Protein AF-A0A956MYF2-F1 (afdb_monomer_lite)

pLDDT: mean 94.02, std 5.5, range [46.91, 98.56]

Foldseek 3Di:
DPPPDDDDLFFDQQDQVQLEPADDDADDCPDPVLVVRVLVVVQCLQFWDWTARWHDDDPAFDPVTPFATATDGNLRSCQQHQFWFFDDPDPVDGTDIDRDGDDRVLLSVVLLVCVLLQWFFFPQDQAETAAVLLVLVVQCPDVPRPRDSDDDPVRVVLCVVCVVVQHHPVGGHDYDHSSVVNSHHDNDDRHGTDRSGAHFAALAADDPPPCVLSSVLSVCLSCQQQQSRNGSVSSVPQQAGFEEEFEEQDLVQSVVSVVSNVVRLVVQQCDARWDQDPVRDTDGHPSHFDWWFDPGAPRPVTFIFRWDWDDDDPDTDIGGNRHTYHYHHCNVPLLGCQVAAGQEYEYEALQQAQCNLSNLQNVQVNQDDPNGGRHYYYYHHYNPDVVRNVNSVCCLVVVVVSRHDDDDDD

Structure (mmCIF, N/CA/C/O backbone):
data_AF-A0A956MYF2-F1
#
_entry.id   AF-A0A956MYF2-F1
#
loop_
_atom_site.group_PDB
_atom_site.id
_atom_site.type_symbol
_atom_site.label_atom_id
_atom_site.label_alt_id
_atom_site.label_comp_id
_atom_site.label_asym_id
_atom_site.label_entity_id
_atom_site.label_seq_id
_atom_site.pdbx_PDB_ins_code
_atom_site.Cartn_x
_atom_site.Cartn_y
_atom_site.Cartn_z
_atom_site.occupancy
_atom_site.B_iso_or_equiv
_atom_site.auth_seq_id
_atom_site.auth_comp_id
_atom_site.auth_asym_id
_atom_site.auth_atom_id
_atom_site.pdbx_PDB_model_num
ATOM 1 N N . HIS A 1 1 ? -20.914 -32.041 18.259 1.00 46.91 1 HIS A N 1
ATOM 2 C CA . HIS A 1 1 ? -20.651 -31.421 16.949 1.00 46.91 1 HIS A CA 1
ATOM 3 C C . HIS A 1 1 ? -20.543 -29.927 17.177 1.00 46.91 1 HIS A C 1
ATOM 5 O O . HIS A 1 1 ? -21.545 -29.334 17.545 1.00 46.91 1 HIS A O 1
ATOM 11 N N . ASN A 1 2 ? -19.344 -29.346 17.074 1.00 52.84 2 ASN A N 1
ATOM 12 C CA . ASN A 1 2 ? -19.220 -27.889 17.087 1.00 52.84 2 ASN A CA 1
ATOM 13 C C . ASN A 1 2 ? -19.839 -27.374 15.789 1.00 52.84 2 ASN A C 1
ATOM 15 O O . ASN A 1 2 ? -19.472 -27.832 14.707 1.00 52.84 2 ASN A O 1
ATOM 19 N N . GLU A 1 3 ? -20.830 -26.505 15.921 1.00 63.91 3 GLU A N 1
ATOM 20 C CA . GLU A 1 3 ? -21.509 -25.864 14.803 1.00 63.91 3 GLU A CA 1
ATOM 21 C C . GLU A 1 3 ? -20.475 -25.010 14.055 1.00 63.91 3 GLU A C 1
ATOM 23 O O . GLU A 1 3 ? -19.936 -24.049 14.603 1.00 63.91 3 GLU A O 1
ATOM 28 N N . ILE A 1 4 ? -20.116 -25.408 12.831 1.00 73.88 4 ILE A N 1
ATOM 29 C CA . ILE A 1 4 ? -19.206 -24.621 11.995 1.00 73.88 4 ILE A CA 1
ATOM 30 C C . ILE A 1 4 ? -19.998 -23.406 11.516 1.00 73.88 4 ILE A C 1
ATOM 32 O O . ILE A 1 4 ? -20.845 -23.517 10.630 1.00 73.88 4 ILE A O 1
ATOM 36 N N . LYS A 1 5 ? -19.739 -22.246 12.120 1.00 77.38 5 LYS A N 1
ATOM 37 C CA . LYS A 1 5 ? -20.335 -20.982 11.697 1.00 77.38 5 LYS A CA 1
ATOM 38 C C . LYS A 1 5 ? -19.584 -20.474 10.469 1.00 77.38 5 LYS A C 1
ATOM 40 O O . LYS A 1 5 ? -18.388 -20.215 10.534 1.00 77.38 5 LYS A O 1
ATOM 45 N N . LEU A 1 6 ? -20.283 -20.337 9.344 1.00 76.62 6 LEU A N 1
ATOM 46 C CA . LEU A 1 6 ? -19.743 -19.636 8.180 1.00 76.62 6 LEU A CA 1
ATOM 47 C C . LEU A 1 6 ? -19.698 -18.137 8.484 1.00 76.62 6 LEU A C 1
ATOM 49 O O . LEU A 1 6 ? -20.687 -17.565 8.946 1.00 76.62 6 LEU A O 1
ATOM 53 N N . ILE A 1 7 ? -18.554 -17.508 8.224 1.00 77.81 7 ILE A N 1
ATOM 54 C CA . ILE A 1 7 ? -18.323 -16.094 8.521 1.00 77.81 7 ILE A CA 1
ATOM 55 C C . ILE A 1 7 ? -18.075 -15.351 7.222 1.00 77.81 7 ILE A C 1
ATOM 57 O O . ILE A 1 7 ? -17.257 -15.760 6.399 1.00 77.81 7 ILE A O 1
ATOM 61 N N . ASN A 1 8 ? -18.784 -14.236 7.052 1.00 81.44 8 ASN A N 1
ATOM 62 C CA . ASN A 1 8 ? -18.562 -13.351 5.925 1.00 81.44 8 ASN A CA 1
ATOM 63 C C . ASN A 1 8 ? -17.384 -12.404 6.209 1.00 81.44 8 ASN A C 1
ATOM 65 O O . ASN A 1 8 ? -17.532 -11.410 6.928 1.00 81.44 8 ASN A O 1
ATOM 69 N N . LEU A 1 9 ? -16.219 -12.733 5.650 1.00 83.06 9 LEU A N 1
ATOM 70 C CA . LEU A 1 9 ? -14.992 -11.947 5.801 1.00 83.06 9 LEU A CA 1
ATOM 71 C C . LEU A 1 9 ? -15.027 -10.675 4.948 1.00 83.06 9 LEU A C 1
ATOM 73 O O . LEU A 1 9 ? -14.833 -9.568 5.452 1.00 83.06 9 LEU A O 1
ATOM 77 N N . ALA A 1 10 ? -15.305 -10.839 3.657 1.00 86.12 10 ALA A N 1
ATOM 78 C CA . ALA A 1 10 ? -15.239 -9.778 2.666 1.00 86.12 10 ALA A CA 1
ATOM 79 C C . ALA A 1 10 ? -16.600 -9.090 2.474 1.00 86.12 10 ALA A C 1
ATOM 81 O O . ALA A 1 10 ? -17.653 -9.684 2.712 1.00 86.12 10 ALA A O 1
ATOM 82 N N . PRO A 1 11 ? -16.625 -7.821 2.046 1.00 88.75 11 PRO A N 1
ATOM 83 C CA . PRO A 1 11 ? -17.884 -7.194 1.683 1.00 88.75 11 PRO A CA 1
ATOM 84 C C . PRO A 1 11 ? -18.472 -7.830 0.417 1.00 88.75 11 PRO A C 1
ATOM 86 O O . PRO A 1 11 ? -17.748 -8.282 -0.471 1.00 88.75 11 PRO A O 1
ATOM 89 N N . TRP A 1 12 ? -19.800 -7.802 0.308 1.00 90.25 12 TRP A N 1
ATOM 90 C CA . TRP A 1 12 ? -20.478 -8.165 -0.932 1.00 90.25 12 TRP A CA 1
ATOM 91 C C . TRP A 1 12 ? -20.241 -7.094 -2.003 1.00 90.25 12 TRP A C 1
ATOM 93 O O . TRP A 1 12 ? -20.402 -5.904 -1.726 1.00 90.25 12 TRP A O 1
ATOM 103 N N . ILE A 1 13 ? -19.875 -7.524 -3.211 1.00 94.38 13 ILE A N 1
ATOM 104 C CA . ILE A 1 13 ? -19.670 -6.651 -4.373 1.00 94.38 13 ILE A CA 1
ATOM 105 C C . ILE A 1 13 ? -20.916 -6.752 -5.254 1.00 94.38 13 ILE A C 1
ATOM 107 O O . ILE A 1 13 ? -21.174 -7.799 -5.849 1.00 94.38 13 ILE A O 1
ATOM 111 N N . TYR A 1 14 ? -21.675 -5.666 -5.350 1.00 94.94 14 TYR A N 1
ATOM 112 C CA . TYR A 1 14 ? -22.912 -5.594 -6.127 1.00 94.94 14 TYR A CA 1
ATOM 113 C C . TYR A 1 14 ? -22.649 -5.338 -7.612 1.00 94.94 14 TYR A C 1
ATOM 115 O O . TYR A 1 14 ? -23.352 -5.879 -8.465 1.00 94.94 14 TYR A O 1
ATOM 123 N N . ASN A 1 15 ? -21.626 -4.543 -7.945 1.00 94.62 15 ASN A N 1
ATOM 124 C CA . ASN A 1 15 ? -21.303 -4.216 -9.331 1.00 94.62 15 ASN A CA 1
ATOM 125 C C . ASN A 1 15 ? -19.793 -4.159 -9.589 1.00 94.62 15 ASN A C 1
ATOM 127 O O . ASN A 1 15 ? -19.173 -3.098 -9.647 1.00 94.62 15 ASN A O 1
ATOM 131 N N . ARG A 1 16 ? -19.203 -5.333 -9.838 1.00 94.75 16 ARG A N 1
ATOM 132 C CA . ARG A 1 16 ? -17.764 -5.489 -10.108 1.00 94.75 16 ARG A CA 1
ATOM 133 C C . ARG A 1 16 ? -17.263 -4.635 -11.278 1.00 94.75 16 ARG A C 1
ATOM 135 O O . ARG A 1 16 ? -16.150 -4.127 -11.218 1.00 94.75 16 ARG A O 1
ATO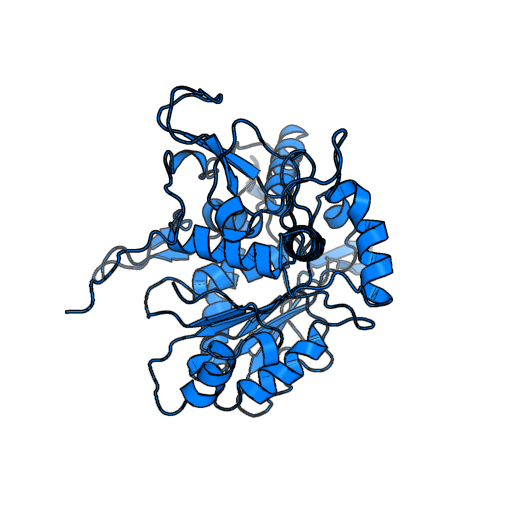M 142 N N . LYS A 1 17 ? -18.067 -4.445 -12.331 1.00 94.69 17 LYS A N 1
ATOM 143 C CA . LYS A 1 17 ? -17.641 -3.709 -13.536 1.00 94.69 17 LYS A CA 1
ATOM 144 C C . LYS A 1 17 ? -17.283 -2.252 -13.240 1.00 94.69 17 LYS A C 1
ATOM 146 O O . LYS A 1 17 ? -16.401 -1.712 -13.892 1.00 94.69 17 LYS A O 1
ATOM 151 N N . ARG A 1 18 ? -17.924 -1.634 -12.241 1.00 94.81 18 ARG A N 1
ATOM 152 C CA . ARG A 1 18 ? -17.689 -0.234 -11.846 1.00 94.81 18 ARG A CA 1
ATOM 153 C C . ARG A 1 18 ? -16.297 0.019 -11.263 1.00 94.81 18 ARG A C 1
ATOM 155 O O . ARG A 1 18 ? -15.864 1.164 -11.232 1.00 94.81 18 ARG A O 1
ATOM 162 N N . TYR A 1 19 ? -15.608 -1.025 -10.811 1.00 96.75 19 TYR A N 1
ATOM 163 C CA . TYR A 1 19 ? -14.258 -0.924 -10.255 1.00 96.75 19 TYR A CA 1
ATOM 164 C C . TYR A 1 19 ? -13.172 -0.877 -11.327 1.00 96.75 19 TYR A C 1
ATOM 166 O O . TYR A 1 19 ? -12.042 -0.478 -11.039 1.00 96.75 19 TYR A O 1
ATOM 174 N N . TYR A 1 20 ? -13.507 -1.305 -12.545 1.00 97.38 20 TYR A N 1
ATOM 175 C CA . TYR A 1 20 ? -12.563 -1.388 -13.640 1.00 97.38 20 TYR A CA 1
ATOM 176 C C . TYR A 1 20 ? -12.536 -0.080 -14.421 1.00 97.38 20 TYR A C 1
ATOM 178 O O . TYR A 1 20 ? -13.510 0.289 -15.072 1.00 97.38 20 TYR A O 1
ATOM 186 N N . ASN A 1 21 ? -11.388 0.586 -14.378 1.00 95.12 21 ASN A N 1
ATOM 187 C CA . ASN A 1 21 ? -11.052 1.711 -15.235 1.00 95.12 21 ASN A CA 1
ATOM 188 C C . ASN A 1 21 ? -9.856 1.317 -16.102 1.00 95.12 21 ASN A C 1
ATOM 190 O O . ASN A 1 21 ? -8.715 1.606 -15.760 1.00 95.12 21 ASN A O 1
ATOM 194 N N . ARG A 1 22 ? -10.140 0.549 -17.155 1.00 94.31 22 ARG A N 1
ATOM 195 C CA . ARG A 1 22 ? -9.136 -0.129 -17.994 1.00 94.31 22 ARG A CA 1
ATOM 196 C C . ARG A 1 22 ? -9.135 0.353 -19.446 1.00 94.31 22 ARG A C 1
ATOM 198 O O . ARG A 1 22 ? -8.255 -0.015 -20.216 1.00 94.31 22 ARG A O 1
ATOM 205 N N . GLU A 1 23 ? -10.140 1.138 -19.819 1.00 93.81 23 GLU A N 1
ATOM 206 C CA . GLU A 1 23 ? -10.279 1.738 -21.142 1.00 93.81 23 GLU A CA 1
ATOM 207 C C . GLU A 1 23 ? -10.030 3.237 -21.008 1.00 93.81 23 GLU A C 1
ATOM 209 O O . GLU A 1 23 ? -10.753 3.939 -20.300 1.00 93.81 23 GLU A O 1
ATOM 214 N N . HIS A 1 24 ? -8.987 3.718 -21.677 1.00 95.38 24 HIS A N 1
ATOM 215 C CA . HIS A 1 24 ? -8.534 5.099 -21.572 1.00 95.38 24 HIS A CA 1
ATOM 216 C C . HIS A 1 24 ? -8.598 5.777 -22.947 1.00 95.38 24 HIS A C 1
ATOM 218 O O . HIS A 1 24 ? -8.332 5.126 -23.961 1.00 95.38 24 HIS A O 1
ATOM 224 N N . PRO A 1 25 ? -8.943 7.074 -23.012 1.00 94.50 25 PRO A N 1
ATOM 225 C CA . PRO A 1 25 ? -8.931 7.819 -24.258 1.00 94.50 25 PRO A CA 1
ATOM 226 C C . PRO A 1 25 ? -7.504 7.949 -24.800 1.00 94.50 25 PRO A C 1
ATOM 228 O O . PRO A 1 25 ? -6.538 8.066 -24.045 1.00 94.50 25 PRO A O 1
ATOM 231 N N . SER A 1 26 ? -7.389 7.985 -26.127 1.00 92.81 26 SER A N 1
ATOM 232 C CA . SER A 1 26 ? -6.143 8.333 -26.804 1.00 92.81 26 SER A CA 1
ATOM 233 C C . SER A 1 26 ? -6.136 9.834 -27.089 1.00 92.81 26 SER A C 1
ATOM 235 O O . SER A 1 26 ? -6.949 10.333 -27.868 1.00 92.81 26 SER A O 1
ATOM 237 N N . TYR A 1 27 ? -5.235 10.555 -26.426 1.00 94.38 27 TYR A N 1
ATOM 238 C CA . TYR A 1 27 ? -4.980 11.974 -26.657 1.00 94.38 27 TYR A CA 1
ATOM 239 C C . TYR A 1 27 ? -3.512 12.164 -27.032 1.00 94.38 27 TYR A C 1
ATOM 241 O O . TYR A 1 27 ? -2.651 11.446 -26.529 1.00 94.38 27 TYR A O 1
ATOM 249 N N . HIS A 1 28 ? -3.223 13.155 -27.876 1.00 94.62 28 HIS A N 1
ATOM 250 C CA . HIS A 1 28 ? -1.842 13.513 -28.191 1.00 94.62 28 HIS A CA 1
ATOM 251 C C . HIS A 1 28 ? -1.145 14.070 -26.926 1.00 94.62 28 HIS A C 1
ATOM 253 O O . HIS A 1 28 ? -1.735 14.944 -26.277 1.00 94.62 28 HIS A O 1
ATOM 259 N N . PRO A 1 29 ? 0.084 13.632 -26.578 1.00 94.62 29 PRO A N 1
ATOM 260 C CA . PRO A 1 29 ? 0.774 14.011 -25.337 1.00 94.62 29 PRO A CA 1
ATOM 261 C C . PRO A 1 29 ? 0.929 15.520 -25.107 1.00 94.62 29 PRO A C 1
ATOM 263 O O . PRO A 1 29 ? 0.830 15.988 -23.976 1.00 94.62 29 PRO A O 1
ATOM 266 N N . ASP A 1 30 ? 1.094 16.293 -26.183 1.00 93.00 30 ASP A N 1
ATOM 267 C CA . ASP A 1 30 ? 1.212 17.761 -26.123 1.00 93.00 30 ASP A CA 1
ATOM 268 C C . ASP A 1 30 ? -0.116 18.507 -25.871 1.00 93.00 30 ASP A C 1
ATOM 270 O O . ASP A 1 30 ? -0.145 19.738 -25.823 1.00 93.00 30 ASP A O 1
ATOM 274 N N . THR A 1 31 ? -1.242 17.800 -25.727 1.00 96.00 31 THR A N 1
ATOM 275 C CA . THR A 1 31 ? -2.547 18.430 -25.471 1.00 96.00 31 THR A CA 1
ATOM 276 C C . THR A 1 31 ? -2.822 18.614 -23.980 1.00 96.00 31 THR A C 1
ATOM 278 O O . THR A 1 31 ? -2.463 17.791 -23.138 1.00 96.00 31 THR A O 1
ATOM 281 N N . SER A 1 32 ? -3.582 19.657 -23.639 1.00 96.50 32 SER A N 1
ATOM 282 C CA . SER A 1 32 ? -4.110 19.821 -22.278 1.00 96.50 32 SER A CA 1
ATOM 283 C C . SER A 1 32 ? -5.078 18.702 -21.885 1.00 96.50 32 SER A C 1
ATOM 285 O O . SER A 1 32 ? -5.187 18.380 -20.708 1.00 96.50 32 SER A O 1
ATOM 287 N N . GLN A 1 33 ? -5.766 18.082 -22.849 1.00 96.69 33 GLN A N 1
ATOM 288 C CA . GLN A 1 33 ? -6.668 16.951 -22.610 1.00 96.69 33 GLN A CA 1
ATOM 289 C C . GLN A 1 33 ? -5.910 15.726 -22.094 1.00 96.69 33 GLN A C 1
ATOM 291 O O . GLN A 1 33 ? -6.369 15.097 -21.143 1.00 96.69 33 GLN A O 1
ATOM 296 N N . TYR A 1 34 ? -4.745 15.431 -22.680 1.00 96.69 34 TYR A N 1
ATOM 297 C CA . TYR A 1 34 ? -3.859 14.365 -22.221 1.00 96.69 34 TYR A CA 1
ATOM 298 C C . TYR A 1 34 ? -3.432 14.585 -20.769 1.00 96.69 34 TYR A C 1
ATOM 300 O O . TYR A 1 34 ? -3.680 13.729 -19.920 1.00 96.69 34 TYR A O 1
ATOM 308 N N . LEU A 1 35 ? -2.861 15.757 -20.473 1.00 96.00 35 LEU A N 1
ATOM 309 C CA . LEU A 1 35 ? -2.384 16.084 -19.128 1.00 96.00 35 LEU A CA 1
ATOM 310 C C . LEU A 1 35 ? -3.524 16.071 -18.104 1.00 96.00 35 LEU A C 1
ATOM 312 O O . LEU A 1 35 ? -3.440 15.357 -17.110 1.00 96.00 35 LEU A O 1
ATOM 316 N N . ASN A 1 36 ? -4.630 16.766 -18.381 1.00 97.25 36 ASN A N 1
ATOM 317 C CA . ASN A 1 36 ? -5.771 16.826 -17.465 1.00 97.25 36 ASN A CA 1
ATOM 318 C C . ASN A 1 36 ? -6.374 15.441 -17.196 1.00 97.25 36 ASN A C 1
ATOM 320 O O . ASN A 1 36 ? -6.830 15.170 -16.087 1.00 97.25 36 ASN A O 1
ATOM 324 N N . TYR A 1 37 ? -6.429 14.563 -18.201 1.00 97.81 37 TYR A N 1
ATOM 325 C CA . TYR A 1 37 ? -6.950 13.212 -18.015 1.00 97.81 37 TYR A CA 1
ATOM 326 C C . TYR A 1 37 ? -6.050 12.390 -17.088 1.00 97.81 37 TYR A C 1
ATOM 328 O O . TYR A 1 37 ? -6.528 11.843 -16.093 1.00 97.81 37 TYR A O 1
ATOM 336 N N . TRP A 1 38 ? -4.751 12.335 -17.385 1.00 97.31 38 TRP A N 1
ATOM 337 C CA . TRP A 1 38 ? -3.822 11.505 -16.625 1.00 97.31 38 TRP A CA 1
ATOM 338 C C . TRP A 1 38 ? -3.533 12.044 -15.227 1.00 97.31 38 TRP A C 1
ATOM 340 O O . TRP A 1 38 ? -3.423 11.243 -14.306 1.00 97.31 38 TRP A O 1
ATOM 350 N N . GLU A 1 39 ? -3.514 13.363 -15.020 1.00 96.56 39 GLU A N 1
ATOM 351 C CA . GLU A 1 39 ? -3.430 13.950 -13.675 1.00 96.56 39 GLU A CA 1
ATOM 352 C C . GLU A 1 39 ? -4.653 13.579 -12.819 1.00 96.56 39 GLU A C 1
ATOM 354 O O . GLU A 1 39 ? -4.520 13.261 -11.636 1.00 96.56 39 GLU A O 1
ATOM 359 N N . ASN A 1 40 ? -5.852 13.541 -13.413 1.00 97.06 40 ASN A N 1
ATOM 360 C CA . ASN A 1 40 ? -7.053 13.088 -12.709 1.00 97.06 40 ASN A CA 1
ATOM 361 C C . ASN A 1 40 ? -6.989 11.595 -12.351 1.00 97.06 40 ASN A C 1
ATOM 363 O O . ASN A 1 40 ? -7.445 11.204 -11.274 1.00 97.06 40 ASN A O 1
ATOM 367 N N . GLU A 1 41 ? -6.429 10.753 -13.222 1.00 97.75 41 GLU A N 1
ATOM 368 C CA . GLU A 1 41 ? -6.186 9.342 -12.903 1.00 97.75 41 GLU A CA 1
ATOM 369 C C . GLU A 1 41 ? -5.111 9.168 -11.831 1.00 97.75 41 GLU A C 1
ATOM 371 O O . GLU A 1 41 ? -5.311 8.417 -10.877 1.00 97.75 41 GLU A O 1
ATOM 376 N N . GLU A 1 42 ? -4.009 9.907 -11.930 1.00 97.62 42 GLU A N 1
ATOM 377 C CA . GLU A 1 42 ? -2.930 9.917 -10.945 1.00 97.62 42 GLU A CA 1
ATOM 378 C C . GLU A 1 42 ? -3.453 10.310 -9.557 1.00 97.62 42 GLU A C 1
ATOM 380 O O . GLU A 1 42 ? -3.139 9.649 -8.564 1.00 97.62 42 GLU A O 1
ATOM 385 N N . LYS A 1 43 ? -4.352 11.299 -9.483 1.00 97.94 43 LYS A N 1
ATOM 386 C CA . LYS A 1 43 ? -5.030 11.670 -8.238 1.00 97.94 43 LYS A CA 1
ATOM 387 C C . LYS A 1 43 ? -5.821 10.507 -7.633 1.00 97.94 43 LYS A C 1
ATOM 389 O O . LYS A 1 43 ? -5.655 10.227 -6.448 1.00 97.94 43 LYS A O 1
ATOM 394 N N . LYS A 1 44 ? -6.617 9.775 -8.424 1.00 97.50 44 LYS A N 1
ATOM 395 C CA . LYS A 1 44 ? -7.348 8.576 -7.949 1.00 97.50 44 LYS A CA 1
ATOM 396 C C . LYS A 1 44 ? -6.397 7.473 -7.482 1.00 97.50 44 LYS A C 1
ATOM 398 O O . LYS A 1 44 ? -6.680 6.780 -6.508 1.00 97.50 44 LYS A O 1
ATOM 403 N N . ILE A 1 45 ? -5.265 7.306 -8.165 1.00 98.31 45 ILE A N 1
ATOM 404 C CA . ILE A 1 45 ? -4.239 6.320 -7.811 1.00 98.31 45 ILE A CA 1
ATOM 405 C C . ILE A 1 45 ? -3.552 6.663 -6.485 1.00 98.31 45 ILE A C 1
ATOM 407 O O . ILE A 1 45 ? -3.135 5.750 -5.775 1.00 98.31 45 ILE A O 1
ATOM 411 N N . ILE A 1 46 ? -3.425 7.944 -6.140 1.00 98.38 46 ILE A N 1
ATOM 412 C CA . ILE A 1 46 ? -2.774 8.400 -4.903 1.00 98.38 46 ILE A CA 1
ATOM 413 C C . ILE A 1 46 ? -3.761 8.466 -3.734 1.00 98.38 46 ILE A C 1
ATOM 415 O O . ILE A 1 46 ? -3.446 8.002 -2.640 1.00 98.38 46 ILE A O 1
ATOM 419 N N . GLU A 1 47 ? -4.956 9.008 -3.960 1.00 97.94 47 GLU A N 1
ATOM 420 C CA . GLU A 1 47 ? -5.931 9.315 -2.903 1.00 97.94 47 GLU A CA 1
ATOM 421 C C . GLU A 1 47 ? -6.974 8.207 -2.706 1.00 97.94 47 GLU A C 1
ATOM 423 O O . GLU A 1 47 ? -7.610 8.132 -1.654 1.00 97.94 47 GLU A O 1
ATOM 428 N N . GLY A 1 48 ? -7.103 7.298 -3.676 1.00 97.50 48 GLY A N 1
ATOM 429 C CA . GLY A 1 48 ? -8.170 6.307 -3.736 1.00 97.50 48 GLY A CA 1
ATOM 430 C C . GLY A 1 48 ? -9.427 6.882 -4.382 1.00 97.50 48 GLY A C 1
ATOM 431 O O . GLY A 1 48 ? -9.454 8.017 -4.862 1.00 97.50 48 GLY A O 1
ATOM 432 N N . VAL A 1 49 ? -10.488 6.079 -4.444 1.00 97.19 49 VAL A N 1
ATOM 433 C CA . VAL A 1 49 ? -11.717 6.470 -5.145 1.00 97.19 49 VAL A CA 1
ATOM 434 C C . VAL A 1 49 ? -12.956 5.847 -4.510 1.00 97.19 49 VAL A C 1
ATOM 436 O O . VAL A 1 49 ? -12.958 4.684 -4.114 1.00 97.19 49 VAL A O 1
ATOM 439 N N . SER A 1 50 ? -14.040 6.621 -4.433 1.00 97.19 50 SER A N 1
ATOM 440 C CA . SER A 1 50 ? -15.366 6.101 -4.082 1.00 97.19 50 SER A CA 1
ATOM 441 C C . SER A 1 50 ? -16.072 5.592 -5.339 1.00 97.19 50 SER A C 1
ATOM 443 O O . SER A 1 50 ? -16.369 6.367 -6.246 1.00 97.19 50 SER A O 1
ATOM 445 N N . ILE A 1 51 ? -16.348 4.291 -5.390 1.00 96.75 51 ILE A N 1
ATOM 446 C CA . ILE A 1 51 ? -17.004 3.601 -6.504 1.00 96.75 51 ILE A CA 1
ATOM 447 C C . ILE A 1 51 ? -18.457 3.322 -6.133 1.00 96.75 51 ILE A C 1
ATOM 449 O O . ILE A 1 51 ? -18.718 2.804 -5.053 1.00 96.75 51 ILE A O 1
ATOM 453 N N . LEU A 1 52 ? -19.407 3.623 -7.021 1.00 97.31 52 LEU A N 1
ATOM 454 C CA . LEU A 1 52 ? -20.813 3.258 -6.827 1.00 97.31 52 LEU A CA 1
ATOM 455 C C . LEU A 1 52 ? -21.004 1.742 -7.044 1.00 97.31 52 LEU A C 1
ATOM 457 O O . LEU A 1 52 ? -21.272 1.282 -8.154 1.00 97.31 52 LEU A O 1
ATOM 461 N N . ASP A 1 53 ? -20.830 0.976 -5.971 1.00 96.50 53 ASP A N 1
ATOM 462 C CA . ASP A 1 53 ? -21.027 -0.470 -5.859 1.00 96.50 53 ASP A CA 1
ATOM 463 C C . ASP A 1 53 ? -22.476 -0.769 -5.469 1.00 96.50 53 ASP A C 1
ATOM 465 O O . ASP A 1 53 ? -22.788 -1.125 -4.332 1.00 96.50 53 ASP A O 1
ATOM 469 N N . GLN A 1 54 ? -23.381 -0.544 -6.417 1.00 96.00 54 GLN A N 1
ATOM 470 C CA . GLN A 1 54 ? -24.818 -0.722 -6.243 1.00 96.00 54 GLN A CA 1
ATOM 471 C C . GLN A 1 54 ? -25.388 -1.568 -7.380 1.00 96.00 54 GLN A C 1
ATOM 473 O O . GLN A 1 54 ? -24.910 -1.512 -8.517 1.00 96.00 54 GLN A O 1
ATOM 478 N N . GLU A 1 55 ? -26.410 -2.364 -7.073 1.00 95.31 55 GLU A N 1
ATOM 479 C CA . GLU A 1 55 ? -27.081 -3.190 -8.072 1.00 95.31 55 GLU A CA 1
ATOM 480 C C . GLU A 1 55 ? -27.695 -2.342 -9.205 1.00 95.31 55 GLU A C 1
ATOM 482 O O . GLU A 1 55 ? -28.282 -1.278 -8.997 1.00 95.31 55 GLU A O 1
ATOM 487 N N . GLY A 1 56 ? -27.585 -2.839 -10.439 1.00 90.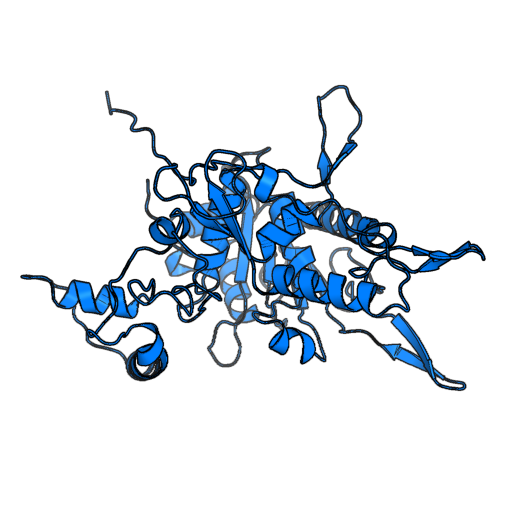19 56 GLY A N 1
ATOM 488 C CA . GLY A 1 56 ? -28.130 -2.198 -11.635 1.00 90.19 56 GLY A CA 1
ATOM 489 C C . GLY A 1 56 ? -27.139 -1.299 -12.381 1.00 90.19 56 GLY A C 1
ATOM 490 O O . GLY A 1 56 ? -25.924 -1.369 -12.203 1.00 90.19 56 GLY A O 1
ATOM 491 N N . THR A 1 57 ? -27.672 -0.485 -13.294 1.00 86.06 57 THR A N 1
ATOM 492 C CA . THR A 1 57 ? -26.889 0.318 -14.253 1.00 86.06 57 THR A CA 1
ATOM 493 C C . THR A 1 57 ? -26.888 1.815 -13.946 1.00 86.06 57 THR A C 1
ATOM 495 O O . THR A 1 57 ? -26.300 2.586 -14.703 1.00 86.06 57 THR A O 1
ATOM 498 N N . ASN A 1 58 ? -27.524 2.233 -12.846 1.00 84.88 58 ASN A N 1
ATOM 499 C CA . ASN A 1 58 ? -27.604 3.635 -12.439 1.00 84.88 58 ASN A CA 1
ATOM 500 C C . ASN A 1 58 ? -26.193 4.213 -12.249 1.00 84.88 58 ASN A C 1
ATOM 502 O O . ASN A 1 58 ? -25.289 3.528 -11.764 1.00 84.88 58 ASN A O 1
ATOM 506 N N . THR A 1 59 ? -25.996 5.461 -12.669 1.00 88.00 59 THR A N 1
ATOM 507 C CA . THR A 1 59 ? -24.750 6.225 -12.471 1.00 88.00 59 THR A CA 1
ATOM 508 C C . THR A 1 59 ? -24.777 7.080 -11.208 1.00 88.00 59 THR A C 1
ATOM 510 O O . THR A 1 59 ? -23.753 7.638 -10.828 1.00 88.00 59 THR A O 1
ATOM 513 N N . GLU A 1 60 ? -25.936 7.155 -10.562 1.00 93.62 60 GLU A N 1
ATOM 514 C CA . GLU A 1 60 ? -26.194 7.887 -9.329 1.00 93.62 60 GLU A CA 1
ATOM 515 C C . GLU A 1 60 ? -26.763 6.928 -8.281 1.00 93.62 60 GLU A C 1
ATOM 517 O O . GLU A 1 60 ? -27.341 5.891 -8.625 1.00 93.62 60 GLU A O 1
ATOM 522 N N . TYR A 1 61 ? -26.576 7.272 -7.008 1.00 96.69 61 TYR A N 1
ATOM 523 C CA . TYR A 1 61 ? -27.062 6.478 -5.886 1.00 96.69 61 TYR A CA 1
ATOM 524 C C . TYR A 1 61 ? -28.595 6.430 -5.831 1.00 96.69 61 TYR A C 1
ATOM 526 O O . TYR A 1 61 ? -29.264 7.458 -5.907 1.00 96.69 61 TYR A O 1
ATOM 534 N N . ASP A 1 62 ? -29.140 5.227 -5.649 1.00 96.12 62 ASP A N 1
ATOM 535 C CA . ASP A 1 62 ? -30.570 4.959 -5.490 1.00 96.12 62 ASP A CA 1
ATOM 536 C C . ASP A 1 62 ? -30.826 4.265 -4.147 1.00 96.12 62 ASP A C 1
ATOM 538 O O . ASP A 1 62 ? -30.423 3.121 -3.941 1.00 96.12 62 ASP A O 1
ATOM 542 N N . SER A 1 63 ? -31.518 4.933 -3.225 1.00 95.69 63 SER A N 1
ATOM 543 C CA . SER A 1 63 ? -31.791 4.399 -1.884 1.00 95.69 63 SER A CA 1
ATOM 544 C C . SER A 1 63 ? -32.687 3.154 -1.870 1.00 95.69 63 SER A C 1
ATOM 546 O O . SER A 1 63 ? -32.785 2.495 -0.836 1.00 95.69 63 SER A O 1
ATOM 548 N N . ASN A 1 64 ? -33.325 2.805 -2.991 1.00 95.88 64 ASN A N 1
ATOM 549 C CA . ASN A 1 64 ? -34.176 1.618 -3.105 1.00 95.88 64 ASN A CA 1
ATOM 550 C C . ASN A 1 64 ? -33.412 0.367 -3.561 1.00 95.88 64 ASN A C 1
ATOM 552 O O . ASN A 1 64 ? -34.018 -0.698 -3.691 1.00 95.88 64 ASN A O 1
ATOM 556 N N . LYS A 1 65 ? -32.105 0.477 -3.834 1.00 95.38 65 LYS A N 1
ATOM 557 C CA . LYS A 1 65 ? -31.277 -0.627 -4.335 1.00 95.38 65 LYS A CA 1
ATOM 558 C C . LYS A 1 65 ? -30.176 -1.006 -3.350 1.00 95.38 65 LYS A C 1
ATOM 560 O O . LYS A 1 65 ? -29.612 -0.134 -2.690 1.00 95.38 65 LYS A O 1
ATOM 565 N N . PRO A 1 66 ? -29.822 -2.298 -3.266 1.00 95.25 66 PRO A N 1
ATOM 566 C CA . PRO A 1 66 ? -28.773 -2.740 -2.365 1.00 95.25 66 PRO A CA 1
ATOM 567 C C . PRO A 1 66 ? -27.393 -2.283 -2.860 1.00 95.25 66 PRO A C 1
ATOM 569 O O . PRO A 1 66 ? -27.083 -2.348 -4.054 1.00 95.25 66 PRO A O 1
ATOM 572 N N . GLY A 1 67 ? -26.567 -1.828 -1.917 1.00 95.75 67 GLY A N 1
ATOM 573 C CA . GLY A 1 67 ? -25.240 -1.269 -2.173 1.00 95.75 67 GLY A CA 1
ATOM 574 C C . GLY A 1 67 ? -25.213 0.260 -2.133 1.00 95.75 67 GLY A C 1
ATOM 575 O O . GLY A 1 67 ? -26.138 0.903 -1.644 1.00 95.75 67 GLY A O 1
ATOM 576 N N . GLY A 1 68 ? -24.123 0.847 -2.616 1.00 97.31 68 GLY A N 1
ATOM 577 C CA . GLY A 1 68 ? -23.875 2.288 -2.572 1.00 97.31 68 GLY A CA 1
ATOM 578 C C . GLY A 1 68 ? -22.414 2.610 -2.869 1.00 97.31 68 GLY A C 1
ATOM 579 O O . GLY A 1 68 ? -21.694 1.798 -3.443 1.00 97.31 68 GLY A O 1
ATOM 580 N N . TYR A 1 69 ? -21.940 3.784 -2.469 1.00 97.81 69 TYR A N 1
ATOM 581 C CA . TYR A 1 69 ? -20.537 4.151 -2.617 1.00 97.81 69 TYR A CA 1
ATOM 582 C C . TYR A 1 69 ? -19.650 3.313 -1.696 1.00 97.81 69 TYR A C 1
ATOM 584 O O . TYR A 1 69 ? -19.781 3.355 -0.473 1.00 97.81 69 TYR A O 1
ATOM 592 N N . ARG A 1 70 ? -18.721 2.568 -2.290 1.00 96.88 70 ARG A N 1
ATOM 593 C CA . ARG A 1 70 ? -17.651 1.846 -1.609 1.00 96.88 70 ARG A CA 1
ATOM 594 C C . ARG A 1 70 ? -16.326 2.516 -1.902 1.00 96.88 70 ARG A C 1
ATOM 596 O O . ARG A 1 70 ? -15.987 2.768 -3.056 1.00 96.88 70 ARG A O 1
ATOM 603 N N . PHE A 1 71 ? -15.537 2.727 -0.862 1.00 97.31 71 PHE A N 1
ATOM 604 C CA . PHE A 1 71 ? -14.186 3.221 -1.040 1.00 97.31 71 PHE A CA 1
ATOM 605 C C . PHE A 1 71 ? -13.246 2.100 -1.509 1.00 97.31 71 PHE A C 1
ATOM 607 O O . PHE A 1 71 ? -13.155 1.038 -0.881 1.00 97.31 71 PHE A O 1
ATOM 614 N N . LEU A 1 72 ? -12.543 2.341 -2.614 1.00 97.38 72 LEU A N 1
ATOM 615 C CA . LEU A 1 72 ? -11.454 1.513 -3.106 1.00 97.38 72 LEU A CA 1
ATOM 616 C C . LEU A 1 72 ? -10.132 2.230 -2.840 1.00 97.38 72 LEU A C 1
ATOM 618 O O . LEU A 1 72 ? -9.912 3.360 -3.277 1.00 97.38 72 LEU A O 1
ATOM 622 N N . ILE A 1 73 ? -9.251 1.553 -2.112 1.00 97.25 73 ILE A N 1
ATOM 623 C CA . ILE A 1 73 ? -8.013 2.157 -1.631 1.00 97.25 73 ILE A CA 1
ATOM 624 C C . ILE A 1 73 ? -7.015 2.409 -2.781 1.00 97.25 73 ILE A C 1
ATOM 626 O O . ILE A 1 73 ? -7.056 1.674 -3.775 1.00 97.25 73 ILE A O 1
ATOM 630 N N . PRO A 1 74 ? -6.065 3.353 -2.620 1.00 97.94 74 PRO A N 1
ATOM 631 C CA . PRO A 1 74 ? -5.091 3.729 -3.653 1.00 97.94 74 PRO A CA 1
ATOM 632 C C . PRO A 1 74 ? -4.366 2.526 -4.282 1.00 97.94 74 PRO A C 1
ATOM 634 O O . PRO A 1 74 ? -4.361 2.325 -5.497 1.00 97.94 74 PRO A O 1
ATOM 637 N N . GLN A 1 75 ? -3.809 1.660 -3.432 1.00 98.25 75 GLN A N 1
ATOM 638 C CA . GLN A 1 75 ? -3.004 0.514 -3.851 1.00 98.25 75 GLN A CA 1
ATOM 639 C C . GLN A 1 75 ? -3.838 -0.546 -4.571 1.00 98.25 75 GLN A C 1
ATOM 641 O O . GLN A 1 75 ? -3.348 -1.183 -5.501 1.00 98.25 75 GLN A O 1
ATOM 646 N N . HIS A 1 76 ? -5.096 -0.725 -4.163 1.00 98.19 76 HIS A N 1
ATOM 647 C CA . HIS A 1 76 ? -5.990 -1.689 -4.790 1.00 98.19 76 HIS A CA 1
ATOM 648 C C . HIS A 1 76 ? -6.488 -1.173 -6.144 1.00 98.19 76 HIS A C 1
ATOM 650 O O . HIS A 1 76 ? -6.478 -1.932 -7.110 1.00 98.19 76 HIS A O 1
ATOM 656 N N . TYR A 1 77 ? -6.840 0.118 -6.240 1.00 98.38 77 TYR A N 1
ATOM 657 C CA . TYR A 1 77 ? -7.191 0.761 -7.511 1.00 98.38 77 TYR A CA 1
ATOM 658 C C . TYR A 1 77 ? -6.053 0.631 -8.524 1.00 98.38 77 TYR A C 1
ATOM 660 O O . TYR A 1 77 ? -6.280 0.184 -9.645 1.00 98.38 77 TYR A O 1
ATOM 668 N N . TRP A 1 78 ? -4.821 0.933 -8.105 1.00 98.56 78 TRP A N 1
ATOM 669 C CA . TRP A 1 78 ? -3.632 0.732 -8.930 1.00 98.56 78 TRP A CA 1
ATOM 670 C C . TRP A 1 78 ? -3.463 -0.732 -9.360 1.00 98.56 78 TRP A C 1
ATOM 672 O O . TRP A 1 78 ? -3.287 -1.022 -10.542 1.00 98.56 78 TRP A O 1
ATOM 682 N N . TYR A 1 79 ? -3.573 -1.666 -8.415 1.00 98.56 79 TYR A N 1
ATOM 683 C CA . TYR A 1 79 ? -3.370 -3.090 -8.668 1.00 98.56 79 TYR A CA 1
ATOM 684 C C . TYR A 1 79 ? -4.332 -3.673 -9.717 1.00 98.56 79 TYR A C 1
ATOM 686 O O . TYR A 1 79 ? -3.887 -4.426 -10.577 1.00 98.56 79 TYR A O 1
ATOM 694 N N . ILE A 1 80 ? -5.624 -3.332 -9.693 1.00 98.25 80 ILE A N 1
ATOM 695 C CA . ILE A 1 80 ? -6.611 -3.945 -10.609 1.00 98.25 80 ILE A CA 1
ATOM 696 C C . ILE A 1 80 ? -6.749 -3.231 -11.961 1.00 98.25 80 ILE A C 1
ATOM 698 O O . ILE A 1 80 ? -7.318 -3.812 -12.893 1.00 98.25 80 ILE A O 1
ATOM 702 N N . ASN A 1 81 ? -6.276 -1.983 -12.060 1.00 98.44 81 ASN A N 1
ATOM 703 C CA . ASN A 1 81 ? -6.457 -1.133 -13.244 1.00 98.44 81 ASN A CA 1
ATOM 704 C C . ASN A 1 81 ? -5.163 -0.821 -13.997 1.00 98.44 81 ASN A C 1
ATOM 706 O O . ASN A 1 81 ? -5.231 -0.517 -15.180 1.00 98.44 81 ASN A O 1
ATOM 710 N N . TYR A 1 82 ? -4.001 -0.915 -13.345 1.00 98.38 82 TYR A N 1
ATOM 711 C CA . TYR A 1 82 ? -2.732 -0.470 -13.929 1.00 98.38 82 TYR A CA 1
ATOM 712 C C . TYR A 1 82 ? -1.580 -1.471 -13.787 1.00 98.38 82 TYR A C 1
ATOM 714 O O . TYR A 1 82 ? -0.529 -1.302 -14.405 1.00 98.38 82 TYR A O 1
ATOM 722 N N . CYS A 1 83 ? -1.750 -2.535 -12.999 1.00 98.38 83 CYS A N 1
ATOM 723 C CA . CYS A 1 83 ? -0.780 -3.624 -12.948 1.00 98.38 83 CYS A CA 1
ATOM 724 C C . CYS A 1 83 ? -1.122 -4.735 -13.939 1.00 98.38 83 CYS A C 1
ATOM 726 O O . CYS A 1 83 ? -2.284 -5.030 -14.201 1.00 98.38 83 CYS A O 1
ATOM 728 N N . PHE A 1 84 ? -0.082 -5.422 -14.407 1.00 98.06 84 PHE A N 1
ATOM 729 C CA . PHE A 1 84 ? -0.200 -6.592 -15.266 1.00 98.06 84 PHE A CA 1
ATOM 730 C C . PHE A 1 84 ? 0.388 -7.821 -14.586 1.00 98.06 84 PHE A C 1
ATOM 732 O O . PHE A 1 84 ? 1.426 -7.764 -13.922 1.00 98.06 84 PHE A O 1
ATOM 739 N N . ILE A 1 85 ? -0.274 -8.957 -14.781 1.00 96.75 85 ILE A N 1
ATOM 740 C CA . ILE A 1 85 ? 0.135 -10.252 -14.246 1.00 96.75 85 ILE A CA 1
ATOM 741 C C . ILE A 1 85 ? 0.141 -11.306 -15.345 1.00 96.75 85 ILE A C 1
ATOM 743 O O . ILE A 1 85 ? -0.563 -11.197 -16.347 1.00 96.75 85 ILE A O 1
ATOM 747 N N . GLN A 1 86 ? 0.939 -12.349 -15.132 1.00 93.81 86 GLN A N 1
ATOM 748 C CA . GLN A 1 86 ? 0.890 -13.562 -15.939 1.00 93.81 86 GLN A CA 1
ATOM 749 C C . GLN A 1 86 ? -0.112 -14.530 -15.308 1.00 93.81 86 GLN A C 1
ATOM 751 O O . GLN A 1 86 ? 0.131 -15.069 -14.230 1.00 93.81 86 GLN A O 1
ATOM 756 N N . HIS A 1 87 ? -1.250 -14.715 -15.962 1.00 91.25 87 HIS A N 1
ATOM 757 C CA . HIS A 1 87 ? -2.320 -15.601 -15.536 1.00 91.25 87 HIS A CA 1
ATOM 758 C C . HIS A 1 87 ? -2.304 -16.891 -16.348 1.00 91.25 87 HIS A C 1
ATOM 760 O O . HIS A 1 87 ? -2.249 -16.863 -17.576 1.00 91.25 87 HIS A O 1
ATOM 766 N N . LEU A 1 88 ? -2.374 -18.019 -15.650 1.00 89.38 88 LEU A N 1
ATOM 767 C CA . LEU A 1 88 ? -2.504 -19.335 -16.252 1.00 89.38 88 LEU A CA 1
ATOM 768 C C . LEU A 1 88 ? -4.001 -19.698 -16.291 1.00 89.38 88 LEU A C 1
ATOM 770 O O . LEU A 1 88 ? -4.540 -20.015 -15.229 1.00 89.38 88 LEU A O 1
ATOM 774 N N . PRO A 1 89 ? -4.680 -19.610 -17.453 1.00 85.31 89 PRO A N 1
ATOM 775 C CA . PRO A 1 89 ? -6.127 -19.833 -17.531 1.00 85.31 89 PRO A CA 1
ATOM 776 C C . PRO A 1 89 ? -6.497 -21.287 -17.227 1.00 85.31 89 PRO A C 1
ATOM 778 O O . PRO A 1 89 ? -7.493 -21.559 -16.560 1.00 85.31 89 PRO A O 1
ATOM 781 N N . ASP A 1 90 ? -5.651 -22.217 -17.660 1.00 88.06 90 ASP A N 1
ATOM 782 C CA . ASP A 1 90 ? -5.718 -23.628 -17.318 1.00 88.06 90 ASP A CA 1
ATOM 783 C C . ASP A 1 90 ? -4.304 -24.241 -17.355 1.00 88.06 90 ASP A C 1
ATOM 785 O O . ASP A 1 90 ? -3.403 -23.657 -17.962 1.00 88.06 90 ASP A O 1
ATOM 789 N N . PRO A 1 91 ? -4.075 -25.406 -16.718 1.00 86.25 91 PRO A N 1
ATOM 790 C CA . PRO A 1 91 ? -2.745 -26.012 -16.634 1.00 86.25 91 PRO A CA 1
ATOM 791 C C . PRO A 1 91 ? -2.097 -26.403 -17.971 1.00 86.25 91 PRO A C 1
ATOM 793 O O . PRO A 1 91 ? -0.890 -26.636 -17.993 1.00 86.25 91 PRO A O 1
ATOM 796 N N . ALA A 1 92 ? -2.873 -26.541 -19.050 1.00 90.44 92 ALA A N 1
ATOM 797 C CA . ALA A 1 92 ? -2.386 -26.948 -20.366 1.00 90.44 92 ALA A CA 1
ATOM 798 C C . ALA A 1 92 ? -2.090 -25.750 -21.286 1.00 90.44 92 ALA A C 1
ATOM 800 O O . ALA A 1 92 ? -1.299 -25.877 -22.222 1.00 90.44 92 ALA A O 1
ATOM 801 N N . SER A 1 93 ? -2.699 -24.597 -21.021 1.00 91.12 93 SER A N 1
ATOM 802 C CA . SER A 1 93 ? -2.502 -23.370 -21.790 1.00 91.12 93 SER A CA 1
ATOM 803 C C . SER A 1 93 ? -1.255 -22.593 -21.355 1.00 91.12 93 SER A C 1
ATOM 805 O O . SER A 1 93 ? -0.878 -22.613 -20.183 1.00 91.12 93 SER A O 1
ATOM 807 N N . PRO A 1 94 ? -0.599 -21.854 -22.268 1.00 91.00 94 PRO A N 1
ATOM 808 C CA . PRO A 1 94 ? 0.482 -20.951 -21.891 1.00 91.00 94 PRO A CA 1
ATOM 809 C C . PRO A 1 94 ? -0.036 -19.796 -21.011 1.00 91.00 94 PRO A C 1
ATOM 811 O O . PRO A 1 94 ? -1.197 -19.393 -21.140 1.00 91.00 94 PRO A O 1
ATOM 814 N N . PRO A 1 95 ? 0.813 -19.210 -20.144 1.00 91.69 95 PRO A N 1
ATOM 815 C CA . PRO A 1 95 ? 0.449 -18.017 -19.391 1.00 91.69 95 PRO A CA 1
ATOM 816 C C . PRO A 1 95 ? 0.062 -16.857 -20.316 1.00 91.69 95 PRO A C 1
ATOM 818 O O . PRO A 1 95 ? 0.764 -16.542 -21.275 1.00 91.69 95 PRO A O 1
ATOM 821 N N . THR A 1 96 ? -1.034 -16.189 -19.979 1.00 94.88 96 THR A N 1
ATOM 822 C CA . THR A 1 96 ? -1.552 -14.994 -20.655 1.00 94.88 96 THR A CA 1
ATOM 823 C C . THR A 1 96 ? -1.316 -13.749 -19.808 1.00 94.88 96 THR A C 1
ATOM 825 O O . THR A 1 96 ? -1.298 -13.816 -18.579 1.00 94.88 96 THR A O 1
ATOM 828 N N . THR A 1 97 ? -1.128 -12.597 -20.445 1.00 96.50 97 THR A N 1
ATOM 829 C CA . THR A 1 97 ? -1.010 -11.316 -19.740 1.00 96.50 97 THR A CA 1
ATOM 830 C C . THR A 1 97 ? -2.386 -10.706 -19.524 1.00 96.50 97 THR A C 1
ATOM 832 O O . THR A 1 97 ? -3.111 -10.471 -20.486 1.00 96.50 97 THR A O 1
ATOM 835 N N . ILE A 1 98 ? -2.732 -10.425 -18.268 1.00 96.19 98 ILE A N 1
ATOM 836 C CA . ILE A 1 98 ? -3.999 -9.785 -17.893 1.00 96.19 98 ILE A CA 1
ATOM 837 C C . ILE A 1 98 ? -3.767 -8.688 -16.852 1.00 96.19 98 ILE A C 1
ATOM 839 O O . ILE A 1 98 ? -2.748 -8.688 -16.157 1.00 96.19 98 ILE A O 1
ATOM 843 N N . MET A 1 99 ? -4.746 -7.801 -16.689 1.00 97.44 99 MET A N 1
ATOM 844 C CA . MET A 1 99 ? -4.871 -6.990 -15.475 1.00 97.44 99 MET A CA 1
ATOM 845 C C . MET A 1 99 ? -5.594 -7.798 -14.380 1.00 97.44 99 MET A C 1
ATOM 847 O O . MET A 1 99 ? -6.576 -8.475 -14.697 1.00 97.44 99 MET A O 1
ATOM 851 N N . PRO A 1 100 ? -5.146 -7.759 -13.108 1.00 96.50 100 PRO A N 1
ATOM 852 C CA . PRO A 1 100 ? -5.765 -8.502 -12.010 1.00 96.50 100 PRO A CA 1
ATOM 853 C C . PRO A 1 100 ? -7.246 -8.190 -11.828 1.00 96.50 100 PRO A C 1
ATOM 855 O O . PRO A 1 100 ? -7.632 -7.027 -11.750 1.00 96.50 100 PRO A O 1
ATOM 858 N N . ASP A 1 101 ? -8.081 -9.217 -11.695 1.00 95.12 101 ASP A N 1
ATOM 859 C CA . ASP A 1 101 ? -9.490 -9.025 -11.359 1.00 95.12 101 ASP A CA 1
ATOM 860 C C . ASP A 1 101 ? -9.713 -8.581 -9.914 1.00 95.12 101 ASP A C 1
ATOM 862 O O . ASP A 1 101 ? -8.924 -8.872 -9.015 1.00 95.12 101 ASP A O 1
ATOM 866 N N . LEU A 1 102 ? -10.853 -7.921 -9.689 1.00 95.50 102 LEU A N 1
ATOM 867 C CA . LEU A 1 102 ? -11.320 -7.602 -8.350 1.00 95.50 102 LEU A CA 1
ATOM 868 C C . LEU A 1 102 ? -11.782 -8.888 -7.661 1.00 95.50 102 LEU A C 1
ATOM 870 O O . LEU A 1 102 ? -12.829 -9.455 -7.998 1.00 95.50 102 LEU A O 1
ATOM 874 N N . ARG A 1 103 ? -11.005 -9.320 -6.668 1.00 93.44 103 ARG A N 1
ATOM 875 C CA . ARG A 1 103 ? -11.327 -10.451 -5.797 1.00 93.44 103 ARG A CA 1
ATOM 876 C C . ARG A 1 103 ? -11.746 -9.940 -4.424 1.00 93.44 103 ARG A C 1
ATOM 878 O O . ARG A 1 103 ? -11.195 -8.971 -3.910 1.00 93.44 103 ARG A O 1
ATOM 885 N N . ASP A 1 104 ? -12.706 -10.620 -3.825 1.00 91.31 104 ASP A N 1
ATOM 886 C CA . ASP A 1 104 ? -13.203 -10.357 -2.475 1.00 91.31 104 ASP A CA 1
ATOM 887 C C . ASP A 1 104 ? -12.092 -10.465 -1.414 1.00 91.31 104 ASP A C 1
ATOM 889 O O . ASP A 1 104 ? -11.947 -9.576 -0.574 1.00 91.31 104 ASP A O 1
ATOM 893 N N . ILE A 1 105 ? -11.239 -11.488 -1.519 1.00 90.69 105 ILE A N 1
ATOM 894 C CA . ILE A 1 105 ? -10.069 -11.676 -0.655 1.00 90.69 105 ILE A CA 1
ATOM 895 C C . ILE A 1 105 ? -9.056 -10.535 -0.793 1.00 90.69 105 ILE A C 1
ATOM 897 O O . ILE A 1 105 ? -8.482 -10.109 0.206 1.00 90.69 105 ILE A O 1
ATOM 901 N N . ASP A 1 106 ? -8.856 -10.004 -2.005 1.00 94.31 106 ASP A N 1
ATOM 902 C CA . ASP A 1 106 ? -7.961 -8.865 -2.217 1.00 94.31 106 ASP A CA 1
ATOM 903 C C . ASP A 1 106 ? -8.557 -7.605 -1.605 1.00 94.31 106 ASP A C 1
ATOM 905 O O . ASP A 1 106 ? -7.853 -6.871 -0.921 1.00 94.31 106 ASP A O 1
ATOM 909 N N . LEU A 1 107 ? -9.860 -7.380 -1.791 1.00 94.62 107 LEU A N 1
ATOM 910 C CA . LEU A 1 107 ? -10.550 -6.231 -1.218 1.00 94.62 107 LEU A CA 1
ATOM 911 C C . LEU A 1 107 ? -10.438 -6.212 0.309 1.00 94.62 107 LEU A C 1
ATOM 913 O O . LEU A 1 107 ? -10.050 -5.194 0.87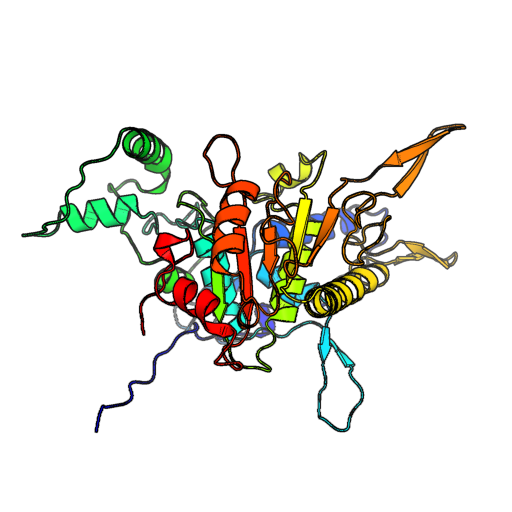9 1.00 94.62 107 LEU A O 1
ATOM 917 N N . TYR A 1 108 ? -10.698 -7.349 0.954 1.00 94.69 108 TYR A N 1
ATOM 918 C CA . TYR A 1 108 ? -10.536 -7.501 2.397 1.00 94.69 108 TYR A CA 1
ATOM 919 C C . TYR A 1 108 ? -9.081 -7.293 2.849 1.00 94.69 108 TYR A C 1
ATOM 921 O O . TYR A 1 108 ? -8.820 -6.529 3.778 1.00 94.69 108 TYR A O 1
ATOM 929 N N . TRP A 1 109 ? -8.117 -7.909 2.160 1.00 95.50 109 TRP A N 1
ATOM 930 C CA . TRP A 1 109 ? -6.695 -7.777 2.486 1.00 95.50 109 TRP A CA 1
ATOM 931 C C . TRP A 1 109 ? -6.196 -6.335 2.343 1.00 95.50 109 TRP A C 1
ATOM 933 O O . TRP A 1 109 ? -5.478 -5.826 3.201 1.00 95.50 109 TRP A O 1
ATOM 943 N N . PHE A 1 110 ? -6.611 -5.635 1.287 1.00 97.50 110 PHE A N 1
ATOM 944 C CA . PHE A 1 110 ? -6.266 -4.233 1.095 1.00 97.50 110 PHE A CA 1
ATOM 945 C C . PHE A 1 110 ? -6.920 -3.338 2.160 1.00 97.50 110 PHE A C 1
ATOM 947 O O . PHE A 1 110 ? -6.296 -2.375 2.596 1.00 97.50 110 PHE A O 1
ATOM 954 N N . TYR A 1 111 ? -8.108 -3.668 2.672 1.00 97.31 111 TYR A N 1
ATOM 955 C CA . TYR A 1 111 ? -8.647 -2.980 3.851 1.00 97.31 111 TYR A CA 1
ATOM 956 C C . TYR A 1 111 ? -7.796 -3.200 5.099 1.00 97.31 111 TYR A C 1
ATOM 958 O O . TYR A 1 111 ? -7.481 -2.224 5.774 1.00 97.31 111 TYR A O 1
ATOM 966 N N . ILE A 1 112 ? -7.319 -4.421 5.359 1.00 96.94 112 ILE A N 1
ATOM 967 C CA . ILE A 1 112 ? -6.344 -4.663 6.438 1.00 96.94 112 ILE A CA 1
ATOM 968 C C . ILE A 1 112 ? -5.081 -3.822 6.220 1.00 96.94 112 ILE A C 1
ATOM 970 O O . ILE A 1 112 ? -4.581 -3.204 7.160 1.00 96.94 112 ILE A O 1
ATOM 974 N N . PHE A 1 113 ? -4.591 -3.741 4.980 1.00 97.88 113 PHE A N 1
ATOM 975 C CA . PHE A 1 113 ? -3.443 -2.907 4.636 1.00 97.88 113 PHE A CA 1
ATOM 976 C C . PHE A 1 113 ? -3.683 -1.428 4.954 1.00 97.88 113 PHE A C 1
ATOM 978 O O . PHE A 1 113 ? -2.844 -0.793 5.589 1.00 97.88 113 PHE A O 1
ATOM 985 N N . LEU A 1 114 ? -4.848 -0.889 4.593 1.00 97.94 114 LEU A N 1
ATOM 986 C CA . LEU A 1 114 ? -5.230 0.485 4.907 1.00 97.94 114 LEU A CA 1
ATOM 987 C C . LEU A 1 114 ? -5.312 0.731 6.425 1.00 97.94 114 LEU A C 1
ATOM 989 O O . LEU A 1 114 ? -4.818 1.745 6.918 1.00 97.94 114 LEU A O 1
ATOM 993 N N . ILE A 1 115 ? -5.866 -0.214 7.184 1.00 97.88 115 ILE A N 1
ATOM 994 C CA . ILE A 1 115 ? -5.920 -0.136 8.650 1.00 97.88 115 ILE A CA 1
ATOM 995 C C . ILE A 1 115 ? -4.513 -0.115 9.241 1.00 97.88 115 ILE A C 1
ATOM 997 O O . ILE A 1 115 ? -4.201 0.742 10.067 1.00 97.88 115 ILE A O 1
ATOM 1001 N N . ALA A 1 116 ? -3.631 -0.986 8.758 1.00 97.31 116 ALA A N 1
ATOM 1002 C CA . ALA A 1 116 ? -2.237 -1.031 9.175 1.00 97.31 116 ALA A CA 1
ATOM 1003 C C . ALA A 1 116 ? -1.454 0.249 8.811 1.00 97.31 116 ALA A C 1
ATOM 1005 O O . ALA A 1 116 ? -0.460 0.566 9.466 1.00 97.31 116 ALA A O 1
ATOM 1006 N N . LEU A 1 117 ? -1.911 1.031 7.826 1.00 96.44 117 LEU A N 1
ATOM 1007 C CA . LEU A 1 117 ? -1.373 2.361 7.511 1.00 96.44 117 LEU A CA 1
ATOM 1008 C C . LEU A 1 117 ? -1.857 3.478 8.456 1.00 96.44 117 LEU A C 1
ATOM 1010 O O . LEU A 1 117 ? -1.415 4.621 8.299 1.00 96.44 117 LEU A O 1
ATOM 1014 N N . GLY A 1 118 ? -2.718 3.169 9.430 1.00 96.38 118 GLY A N 1
ATOM 1015 C CA . GLY A 1 118 ? -3.212 4.121 10.426 1.00 96.38 118 GLY A CA 1
ATOM 1016 C C . GLY A 1 118 ? -4.572 4.737 10.093 1.00 96.38 118 GLY A C 1
ATOM 1017 O O . GLY A 1 118 ? -4.865 5.839 10.551 1.00 96.38 118 GLY A O 1
ATOM 1018 N N . PHE A 1 119 ? -5.402 4.062 9.295 1.00 98.12 119 PHE A N 1
ATOM 1019 C CA . PHE A 1 119 ? -6.751 4.525 8.956 1.00 98.12 119 PHE A CA 1
ATOM 1020 C C . PHE A 1 119 ? -7.594 4.864 10.191 1.00 98.12 119 PHE A C 1
ATOM 1022 O O . PHE A 1 119 ? -7.713 4.043 11.100 1.00 98.12 119 PHE A O 1
ATOM 1029 N N . SER A 1 120 ? -8.221 6.042 10.198 1.00 98.06 120 SER A N 1
ATOM 1030 C CA . SER A 1 120 ? -9.082 6.521 11.290 1.00 98.06 120 SER A CA 1
ATOM 1031 C C . SER A 1 120 ? -10.431 7.100 10.829 1.00 98.06 120 SER A C 1
ATOM 1033 O O . SER A 1 120 ? -11.197 7.594 11.663 1.00 98.06 120 SER A O 1
ATOM 1035 N N . GLY A 1 121 ? -10.754 7.017 9.535 1.00 98.06 121 GLY A N 1
ATOM 1036 C CA . GLY A 1 121 ? -12.020 7.475 8.949 1.00 98.06 121 GLY A CA 1
ATOM 1037 C C . GLY A 1 121 ? -11.824 8.265 7.653 1.00 98.06 121 GLY A C 1
ATOM 1038 O O . GLY A 1 121 ? -10.750 8.216 7.049 1.00 98.06 121 GLY A O 1
ATOM 1039 N N . PHE A 1 122 ? -12.854 9.013 7.251 1.00 98.00 122 PHE A N 1
ATOM 1040 C CA . PHE A 1 122 ? -12.815 9.902 6.087 1.00 98.00 122 PHE A CA 1
ATOM 1041 C C . PHE A 1 122 ? -13.148 11.356 6.452 1.00 98.00 122 PHE A C 1
ATOM 1043 O O . PHE A 1 122 ? -13.856 11.617 7.427 1.00 98.00 122 PHE A O 1
ATOM 1050 N N . THR A 1 123 ? -12.635 12.312 5.672 1.00 96.69 123 THR A N 1
ATOM 1051 C CA . THR A 1 123 ? -12.713 13.756 5.966 1.00 96.69 123 THR A CA 1
ATOM 1052 C C . THR A 1 123 ? -14.129 14.325 5.998 1.00 96.69 123 THR A C 1
ATOM 1054 O O . THR A 1 123 ? -14.365 15.300 6.706 1.00 96.69 123 THR A O 1
ATOM 1057 N N . GLU A 1 124 ? -15.072 13.742 5.256 1.00 96.62 124 GLU A N 1
ATOM 1058 C CA . GLU A 1 124 ? -16.453 14.232 5.150 1.00 96.62 124 GLU A CA 1
ATOM 1059 C C . GLU A 1 124 ? -17.475 13.338 5.867 1.00 96.62 124 GLU A C 1
ATOM 1061 O O . GLU A 1 124 ? -18.687 13.553 5.735 1.00 96.62 124 GLU A O 1
ATOM 1066 N N . ASP A 1 125 ? -17.024 12.336 6.629 1.00 96.69 125 ASP A N 1
ATOM 1067 C CA . ASP A 1 125 ? -17.910 11.596 7.525 1.00 96.69 125 ASP A CA 1
ATOM 1068 C C . ASP A 1 125 ? -18.101 12.388 8.823 1.00 96.69 125 ASP A C 1
ATOM 1070 O O . ASP A 1 125 ? -17.170 12.579 9.607 1.00 96.69 125 ASP A O 1
ATOM 1074 N N . ASN A 1 126 ? -19.322 12.868 9.048 1.00 95.69 126 ASN A N 1
ATOM 1075 C CA . ASN A 1 126 ? -19.688 13.630 10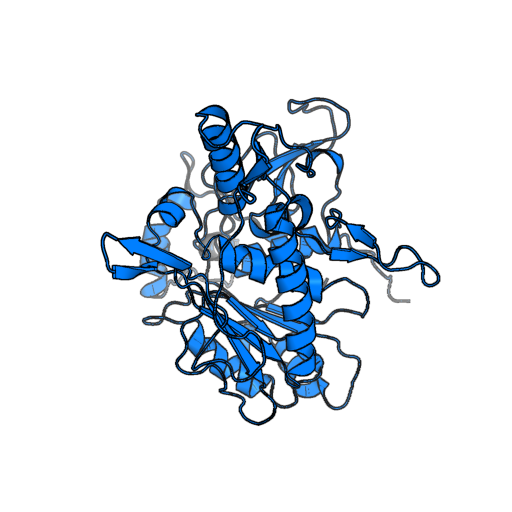.239 1.00 95.69 126 ASN A CA 1
ATOM 1076 C C . ASN A 1 126 ? -20.299 12.762 11.347 1.00 95.69 126 ASN A C 1
ATOM 1078 O O . ASN A 1 126 ? -20.577 13.284 12.423 1.00 95.69 126 ASN A O 1
ATOM 1082 N N . GLU A 1 127 ? -20.530 11.476 11.106 1.00 96.50 127 GLU A N 1
ATOM 1083 C CA . GLU A 1 127 ? -21.199 10.558 12.026 1.00 96.50 127 GLU A CA 1
ATOM 1084 C C . GLU A 1 127 ? -20.205 9.620 12.708 1.00 96.50 127 GLU A C 1
ATOM 1086 O O . GLU A 1 127 ? -20.280 9.459 13.927 1.00 96.50 127 GLU A O 1
ATOM 1091 N N . TYR A 1 128 ? -19.254 9.065 11.953 1.00 97.75 128 TYR A N 1
ATOM 1092 C CA . TYR A 1 128 ? -18.361 8.013 12.429 1.00 97.75 128 TYR A CA 1
ATOM 1093 C C . TYR A 1 128 ? -16.881 8.405 12.433 1.00 97.75 128 TYR A C 1
ATOM 1095 O O . TYR A 1 128 ? -16.412 9.229 11.647 1.00 97.75 128 TYR A O 1
ATOM 1103 N N . SER A 1 129 ? -16.116 7.771 13.321 1.00 98.19 129 SER A N 1
ATOM 1104 C CA . SER A 1 129 ? -14.652 7.735 13.269 1.00 98.19 129 SER A CA 1
ATOM 1105 C C . SER A 1 129 ? -14.141 6.373 13.734 1.00 98.19 129 SER A C 1
ATOM 1107 O O . SER A 1 129 ? -14.740 5.727 14.586 1.00 98.19 129 SER A O 1
ATOM 1109 N N . CYS A 1 130 ? -13.005 5.946 13.186 1.00 98.31 130 CYS A N 1
ATOM 1110 C CA . CYS A 1 130 ? -12.333 4.700 13.555 1.00 98.31 130 CYS A CA 1
ATOM 1111 C C . CYS A 1 130 ? -11.132 4.938 14.491 1.00 98.31 130 CYS A C 1
ATOM 1113 O O . CYS A 1 130 ? -10.273 4.067 14.636 1.00 98.31 130 CYS A O 1
ATOM 1115 N N . HIS A 1 131 ? -10.994 6.131 15.082 1.00 98.25 131 HIS A N 1
ATOM 1116 C CA . HIS A 1 131 ? -9.820 6.452 15.893 1.00 98.25 131 HIS A CA 1
ATOM 1117 C C . HIS A 1 131 ? -9.828 5.710 17.243 1.00 98.25 131 HIS A C 1
ATOM 1119 O O . HIS A 1 131 ? -10.789 5.811 18.005 1.00 98.25 131 HIS A O 1
ATOM 1125 N N . TYR A 1 132 ? -8.727 5.043 17.603 1.00 96.06 132 TYR A N 1
ATOM 1126 C CA . TYR A 1 132 ? -8.666 4.176 18.795 1.00 96.06 132 TYR A CA 1
ATOM 1127 C C . TYR A 1 132 ? -8.908 4.926 20.123 1.00 96.06 132 TYR A C 1
ATOM 1129 O O . TYR A 1 132 ? -9.519 4.407 21.053 1.00 96.06 132 TYR A O 1
ATOM 1137 N N . LEU A 1 133 ? -8.456 6.183 20.234 1.00 97.38 133 LEU A N 1
ATOM 1138 C CA . LEU A 1 133 ? -8.766 7.007 21.412 1.00 97.38 133 LEU A CA 1
ATOM 1139 C C . LEU A 1 133 ? -10.261 7.327 21.544 1.00 97.38 133 LEU A C 1
ATOM 1141 O O . LEU A 1 133 ? -10.734 7.465 22.667 1.00 97.38 133 LEU A O 1
ATOM 1145 N N . LEU A 1 134 ? -11.009 7.422 20.440 1.00 97.75 134 LEU A N 1
ATOM 1146 C CA . LEU A 1 134 ? -12.457 7.607 20.516 1.00 97.75 134 LEU A CA 1
ATOM 1147 C C . LEU A 1 134 ? -13.131 6.332 21.036 1.00 97.75 134 LEU A C 1
ATOM 1149 O O . LEU A 1 134 ? -13.957 6.421 21.936 1.00 97.75 134 LEU A O 1
ATOM 1153 N N . GLU A 1 135 ? -12.707 5.155 20.566 1.00 97.12 135 GLU A N 1
ATOM 1154 C CA . GLU A 1 135 ? -13.159 3.866 21.113 1.00 97.12 135 GLU A CA 1
ATOM 1155 C C . GLU A 1 135 ? -12.932 3.785 22.626 1.00 97.12 135 GLU A C 1
ATOM 1157 O O . GLU A 1 135 ? -13.836 3.454 23.391 1.00 97.12 135 GLU A O 1
ATOM 1162 N N . ARG A 1 136 ? -11.712 4.108 23.075 1.00 96.81 136 ARG A N 1
ATOM 1163 C CA . ARG A 1 136 ? -11.357 4.078 24.498 1.00 96.81 136 ARG A CA 1
ATOM 1164 C C . ARG A 1 136 ? -12.201 5.061 25.309 1.00 96.81 136 ARG A C 1
ATOM 1166 O O . ARG A 1 136 ? -12.564 4.745 26.439 1.00 96.81 136 ARG A O 1
ATOM 1173 N N . TYR A 1 137 ? -12.494 6.235 24.750 1.00 96.88 137 TYR A N 1
ATOM 1174 C CA . TYR A 1 137 ? -13.367 7.227 25.371 1.00 96.88 137 TYR A CA 1
ATOM 1175 C C . TYR A 1 137 ? -14.802 6.708 25.505 1.00 96.88 137 TYR A C 1
ATOM 1177 O O . TYR A 1 137 ? -15.352 6.752 26.600 1.00 96.88 137 TYR A O 1
ATOM 1185 N N . GLU A 1 138 ? -15.389 6.163 24.437 1.00 96.69 138 GLU A N 1
ATOM 1186 C CA . GLU A 1 138 ? -16.746 5.605 24.478 1.00 96.69 138 GLU A CA 1
ATOM 1187 C C . GLU A 1 138 ? -16.854 4.451 25.475 1.00 96.69 138 GLU A C 1
ATOM 1189 O O . GLU A 1 138 ? -17.710 4.488 26.357 1.00 96.69 138 GLU A O 1
ATOM 1194 N N . LYS A 1 139 ? -15.920 3.492 25.425 1.00 96.56 139 LYS A N 1
ATOM 1195 C CA . LYS A 1 139 ? -15.867 2.375 26.377 1.00 96.56 139 LYS A CA 1
ATOM 1196 C C . LYS A 1 139 ? -15.702 2.842 27.818 1.00 96.56 139 LYS A C 1
ATOM 1198 O O . LYS A 1 139 ? -16.207 2.193 28.725 1.00 96.56 139 LYS A O 1
ATOM 1203 N N . HIS A 1 140 ? -14.988 3.940 28.062 1.00 96.62 140 HIS A N 1
ATOM 1204 C CA . HIS A 1 140 ? -14.844 4.509 29.404 1.00 96.62 140 HIS A CA 1
ATOM 1205 C C . HIS A 1 140 ? -16.169 5.060 29.960 1.00 96.62 140 HIS A C 1
ATOM 1207 O O . HIS A 1 140 ? -16.383 5.018 31.170 1.00 96.62 140 HIS A O 1
ATOM 1213 N N . LEU A 1 141 ? -17.062 5.550 29.096 1.00 96.00 141 LEU A N 1
ATOM 1214 C CA . LEU A 1 141 ? -18.366 6.087 29.495 1.00 96.00 141 LEU A CA 1
ATOM 1215 C C . LEU A 1 141 ? -19.426 5.004 29.754 1.00 96.00 141 LEU A C 1
ATOM 1217 O O . LEU A 1 141 ? -20.489 5.315 30.297 1.00 96.00 141 LEU A O 1
ATOM 1221 N N . GLU A 1 142 ? -19.174 3.750 29.373 1.00 95.88 142 GLU A N 1
ATOM 1222 C CA . GLU A 1 142 ? -20.127 2.656 29.566 1.00 95.88 142 GLU A CA 1
ATOM 1223 C C . GLU A 1 142 ? -20.381 2.372 31.064 1.00 95.88 142 GLU A C 1
ATOM 1225 O O . GLU A 1 142 ? -19.437 2.326 31.865 1.00 95.88 142 GLU A O 1
ATOM 1230 N N . PRO A 1 143 ? -21.643 2.130 31.480 1.00 94.88 143 PRO A N 1
ATOM 1231 C CA . PRO A 1 143 ? -21.960 1.803 32.868 1.00 94.88 143 PRO A CA 1
ATOM 1232 C C . PRO A 1 143 ? -21.187 0.575 33.369 1.00 94.88 143 PRO A C 1
ATOM 1234 O O . PRO A 1 143 ? -21.295 -0.514 32.812 1.00 94.88 143 PRO A O 1
ATOM 1237 N N . GLY A 1 144 ? -20.425 0.740 34.453 1.00 93.06 144 GLY A N 1
ATOM 1238 C CA . GLY A 1 144 ? -19.627 -0.342 35.044 1.00 93.06 144 GLY A CA 1
ATOM 1239 C C . GLY A 1 144 ? -18.326 -0.663 34.300 1.00 93.06 144 GLY A C 1
ATOM 1240 O O . GLY A 1 144 ? -17.676 -1.660 34.629 1.00 93.06 144 GLY A O 1
ATOM 1241 N N . SER A 1 145 ? -17.927 0.163 33.326 1.00 94.00 145 SER A N 1
ATOM 1242 C CA . SER A 1 145 ? -16.676 -0.019 32.596 1.00 94.00 145 SER A CA 1
ATOM 1243 C C . SER A 1 145 ? -15.457 -0.002 33.515 1.00 94.00 145 SER A C 1
ATOM 1245 O O . SER A 1 145 ? -15.327 0.825 34.418 1.00 94.00 145 SER A O 1
ATOM 1247 N N . LYS A 1 146 ? -14.526 -0.921 33.248 1.00 94.94 146 LYS A N 1
ATOM 1248 C CA . LYS A 1 146 ? -13.196 -0.956 33.878 1.00 94.94 146 LYS A CA 1
ATOM 1249 C C . LYS A 1 146 ? -12.138 -0.223 33.051 1.00 94.94 146 LYS A C 1
ATOM 1251 O O . LYS A 1 146 ? -10.990 -0.130 33.478 1.00 94.94 146 LYS A O 1
ATOM 1256 N N . ILE A 1 147 ? -12.496 0.257 31.860 1.00 94.50 147 ILE A N 1
ATOM 1257 C CA . ILE A 1 147 ? -11.582 0.970 30.971 1.00 94.50 147 ILE A CA 1
ATOM 1258 C C . ILE A 1 147 ? -11.511 2.423 31.433 1.00 94.50 147 ILE A C 1
ATOM 1260 O O . ILE A 1 147 ? -12.524 3.116 31.514 1.00 94.50 147 ILE A O 1
ATOM 1264 N N . THR A 1 148 ? -10.305 2.900 31.740 1.00 93.06 148 THR A N 1
ATOM 1265 C CA . THR A 1 148 ? -10.086 4.311 32.074 1.00 93.06 148 THR A CA 1
ATOM 1266 C C . THR A 1 148 ? -9.671 5.104 30.844 1.00 93.06 148 THR A C 1
ATOM 1268 O O . THR A 1 148 ? -8.972 4.591 29.960 1.00 93.06 148 THR A O 1
ATOM 1271 N N . PHE A 1 149 ? -10.040 6.384 30.813 1.00 95.75 149 PHE A N 1
ATOM 1272 C CA . PHE A 1 149 ? -9.561 7.346 29.820 1.00 95.75 149 PHE A CA 1
ATOM 1273 C C . PHE A 1 149 ? -8.372 8.177 30.335 1.00 95.75 149 PHE A C 1
ATOM 1275 O O . PHE A 1 149 ? -8.243 9.372 30.068 1.00 95.75 149 PHE A O 1
ATOM 1282 N N . ASP A 1 150 ? -7.475 7.531 31.082 1.00 94.06 150 ASP A N 1
ATOM 1283 C CA . ASP A 1 150 ? -6.233 8.146 31.542 1.00 94.06 150 ASP A CA 1
ATOM 1284 C C . ASP A 1 150 ? -5.211 8.163 30.404 1.00 94.06 150 ASP A C 1
ATOM 1286 O O . ASP A 1 150 ? -4.590 7.148 30.071 1.00 94.06 150 ASP A O 1
ATOM 1290 N N . LEU A 1 151 ? -5.077 9.332 29.779 1.00 95.06 151 LEU A N 1
ATOM 1291 C CA . LEU A 1 151 ? -4.181 9.548 28.648 1.00 95.06 151 LEU A CA 1
ATOM 1292 C C . LEU A 1 151 ? -2.744 9.817 29.109 1.00 95.06 151 LEU A C 1
ATOM 1294 O O . LEU A 1 151 ? -2.487 10.685 29.952 1.00 95.06 151 LEU A O 1
ATOM 1298 N N . THR A 1 152 ? -1.785 9.149 28.473 1.00 94.56 152 THR A N 1
ATOM 1299 C CA . THR A 1 152 ? -0.359 9.486 28.582 1.00 94.56 152 THR A CA 1
ATOM 1300 C C . THR A 1 152 ? -0.080 10.901 28.044 1.00 94.56 152 THR A C 1
ATOM 1302 O O . THR A 1 152 ? -0.876 11.453 27.280 1.00 94.56 152 THR A O 1
ATOM 1305 N N . PRO A 1 153 ? 1.073 11.527 28.358 1.00 94.69 153 PRO A N 1
ATOM 1306 C CA . PRO A 1 153 ? 1.421 12.836 27.797 1.00 94.69 153 PRO A CA 1
ATOM 1307 C C . PRO A 1 153 ? 1.423 12.883 26.259 1.00 94.69 153 PRO A C 1
ATOM 1309 O O . PRO A 1 153 ? 1.052 13.904 25.681 1.00 94.69 153 PRO A O 1
ATOM 1312 N N . LYS A 1 154 ? 1.817 11.786 25.591 1.00 90.94 154 LYS A N 1
ATOM 1313 C CA . LYS A 1 154 ? 1.765 11.663 24.125 1.00 90.94 154 LYS A CA 1
ATOM 1314 C C . LYS A 1 154 ? 0.315 11.621 23.639 1.00 90.94 154 LYS A C 1
ATOM 1316 O O . LYS A 1 154 ? -0.040 12.369 22.733 1.00 90.94 154 LYS A O 1
ATOM 1321 N N . GLU A 1 155 ? -0.524 10.810 24.275 1.00 94.75 155 GLU A N 1
ATOM 1322 C CA . GLU A 1 155 ? -1.939 10.692 23.91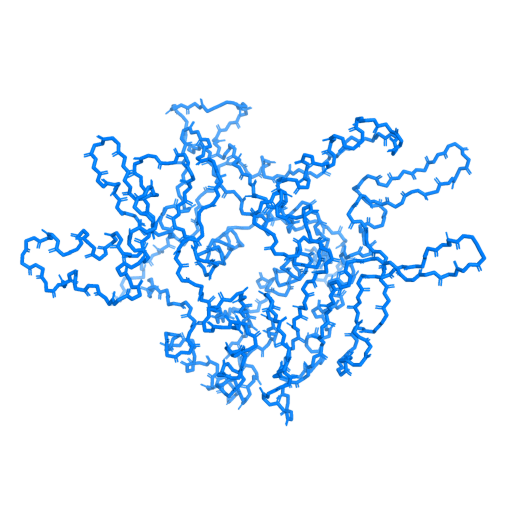4 1.00 94.75 155 GLU A CA 1
ATOM 1323 C C . GLU A 1 155 ? -2.729 11.969 24.194 1.00 94.75 155 GLU A C 1
ATOM 1325 O O . GLU A 1 155 ? -3.613 12.293 23.420 1.00 94.75 155 GLU A O 1
ATOM 1330 N N . LYS A 1 156 ? -2.397 12.751 25.228 1.00 96.06 156 LYS A N 1
ATOM 1331 C CA . LYS A 1 156 ? -3.027 14.066 25.452 1.00 96.06 156 LYS A CA 1
ATOM 1332 C C . LYS A 1 156 ? -2.797 15.014 24.276 1.00 96.06 156 LYS A C 1
ATOM 1334 O O . LYS A 1 156 ? -3.716 15.720 23.869 1.00 96.06 156 LYS A O 1
ATOM 1339 N N . LYS A 1 157 ? -1.577 15.022 23.723 1.00 94.38 157 LYS A N 1
ATOM 1340 C CA . LYS A 1 157 ? -1.248 15.813 22.528 1.00 94.38 157 LYS A CA 1
ATOM 1341 C C . LYS A 1 157 ? -1.993 15.293 21.300 1.00 94.38 157 LYS A C 1
ATOM 1343 O O . LYS A 1 157 ? -2.570 16.099 20.581 1.00 94.38 157 LYS A O 1
ATOM 1348 N N . LEU A 1 158 ? -2.014 13.972 21.106 1.00 93.75 158 LEU A N 1
ATOM 1349 C CA . LEU A 1 158 ? -2.739 13.337 20.003 1.00 93.75 158 LEU A CA 1
ATOM 1350 C C . LEU A 1 158 ? -4.249 13.605 20.089 1.00 93.75 158 LEU A C 1
ATOM 1352 O O . LEU A 1 158 ? -4.845 14.059 19.125 1.00 93.75 158 LEU A O 1
ATOM 1356 N N . TRP A 1 159 ? -4.862 13.413 21.256 1.00 96.12 159 TRP A N 1
ATOM 1357 C CA . TRP A 1 159 ? -6.280 13.684 21.500 1.00 96.12 159 TRP A CA 1
ATOM 1358 C C . TRP A 1 159 ? -6.654 15.131 21.177 1.00 96.12 159 TRP A C 1
ATOM 1360 O O . TRP A 1 159 ? -7.685 15.391 20.561 1.00 96.12 159 TRP A O 1
ATOM 1370 N N . ALA A 1 160 ? -5.796 16.082 21.558 1.00 95.88 160 ALA A N 1
ATOM 1371 C CA . ALA A 1 160 ? -5.992 17.483 21.216 1.00 95.88 160 ALA A CA 1
ATOM 1372 C C . ALA A 1 160 ? -5.903 17.730 19.699 1.00 95.88 160 ALA A C 1
ATOM 1374 O O . ALA A 1 160 ? -6.708 18.499 19.179 1.00 95.88 160 ALA A O 1
ATOM 1375 N N . SER A 1 161 ? -4.967 17.081 18.993 1.00 95.38 161 SER A N 1
ATOM 1376 C CA . SER A 1 161 ? -4.792 17.272 17.548 1.00 95.38 161 SER A CA 1
ATOM 1377 C C . SER A 1 161 ? -5.893 16.623 16.715 1.00 95.38 161 SER A C 1
ATOM 1379 O O . SER A 1 161 ? -6.330 17.227 15.745 1.00 95.38 161 SER A O 1
ATOM 1381 N N . ILE A 1 162 ? -6.378 15.440 17.104 1.00 96.56 162 ILE A N 1
ATOM 1382 C CA . ILE A 1 162 ? -7.439 14.726 16.373 1.00 96.56 162 ILE A CA 1
ATOM 1383 C C . ILE A 1 162 ? -8.840 15.227 16.722 1.00 96.56 162 ILE A C 1
ATOM 1385 O O . ILE A 1 162 ? -9.816 14.778 16.130 1.00 96.56 162 ILE A O 1
ATOM 1389 N N . LYS A 1 163 ? -8.984 16.122 17.708 1.00 95.06 163 LYS A N 1
ATOM 1390 C CA . LYS A 1 163 ? -10.295 16.589 18.175 1.00 95.06 163 LYS A CA 1
ATOM 1391 C C . LYS A 1 163 ? -11.212 17.058 17.031 1.00 95.06 163 LYS A C 1
ATOM 1393 O O . LYS A 1 163 ? -12.377 16.662 17.050 1.00 95.06 163 LYS A O 1
ATOM 1398 N N . PRO A 1 164 ? -10.736 17.813 16.018 1.00 94.00 164 PRO A N 1
ATOM 1399 C CA . PRO A 1 164 ? -11.555 18.178 14.860 1.00 94.00 164 PRO A CA 1
ATOM 1400 C C . PRO A 1 164 ? -12.021 16.979 14.015 1.00 94.00 164 PRO A C 1
ATOM 1402 O O . PRO A 1 164 ? -13.065 17.049 13.382 1.00 94.00 164 PRO A O 1
ATOM 1405 N N . GLU A 1 165 ? -11.274 15.875 14.013 1.00 94.94 165 GLU A N 1
ATOM 1406 C CA . GLU A 1 165 ? -11.569 14.667 13.233 1.00 94.94 165 GLU A CA 1
ATOM 1407 C C . GLU A 1 165 ? -12.600 13.770 13.929 1.00 94.94 165 GLU A C 1
ATOM 1409 O O . GLU A 1 165 ? -13.372 13.081 13.264 1.00 94.94 165 GLU A O 1
ATOM 1414 N N . VAL A 1 166 ? -12.632 13.791 15.266 1.00 96.75 166 VAL A N 1
ATOM 1415 C CA . VAL A 1 166 ? -13.499 12.936 16.098 1.00 96.75 166 VAL A CA 1
ATOM 1416 C C . VAL A 1 166 ? -14.707 13.677 16.679 1.00 96.75 166 VAL A C 1
ATOM 1418 O O . VAL A 1 166 ? -15.469 13.096 17.448 1.00 96.75 166 VAL A O 1
ATOM 1421 N N . THR A 1 167 ? -14.907 14.952 16.332 1.00 96.44 167 THR A N 1
ATOM 1422 C CA . THR A 1 167 ? -16.073 15.745 16.753 1.00 96.44 167 THR A CA 1
ATOM 1423 C C . THR A 1 167 ? -16.871 16.263 15.562 1.00 96.44 167 THR A C 1
ATOM 1425 O O . THR A 1 167 ? -16.388 16.331 14.436 1.00 96.44 167 THR A O 1
ATOM 1428 N N . ASN A 1 168 ? -18.130 16.593 15.818 1.00 94.75 168 ASN A N 1
ATOM 1429 C CA . ASN A 1 168 ? -19.073 17.219 14.905 1.00 94.75 168 ASN A CA 1
ATOM 1430 C C . ASN A 1 168 ? -19.878 18.292 15.672 1.00 94.75 168 ASN A C 1
ATOM 1432 O O . ASN A 1 168 ? -19.620 18.573 16.845 1.00 94.75 168 ASN A O 1
ATOM 1436 N N . SER A 1 169 ? -20.887 18.887 15.033 1.00 93.44 169 SER A N 1
ATOM 1437 C CA . SER A 1 169 ? -21.734 19.920 15.654 1.00 93.44 169 SER A CA 1
ATOM 1438 C C . SER A 1 169 ? -22.556 19.443 16.862 1.00 93.44 169 SER A C 1
ATOM 1440 O O . SER A 1 169 ? -23.034 20.272 17.632 1.00 93.44 169 SER A O 1
ATOM 1442 N N . LYS A 1 170 ? -22.727 18.128 17.038 1.00 93.88 170 LYS A N 1
ATOM 1443 C CA . LYS A 1 170 ? -23.492 17.494 18.123 1.00 93.88 170 LYS A CA 1
ATOM 1444 C C . LYS A 1 170 ? -22.607 16.957 19.255 1.00 93.88 170 LYS A C 1
ATOM 1446 O O . LYS A 1 170 ? -23.145 16.472 20.246 1.00 93.88 170 LYS A O 1
ATOM 1451 N N . GLY A 1 171 ? -21.281 17.037 19.135 1.00 95.12 171 GLY A N 1
ATOM 1452 C CA . GLY A 1 171 ? -20.336 16.494 20.113 1.00 95.12 171 GLY A CA 1
ATOM 1453 C C . GLY A 1 171 ? -19.335 15.537 19.476 1.00 95.12 171 GLY A C 1
ATOM 1454 O O . GLY A 1 171 ? -18.856 15.786 18.374 1.00 95.12 171 GLY A O 1
ATOM 1455 N N . TYR A 1 172 ? -18.972 14.463 20.177 1.00 96.94 172 TYR A N 1
ATOM 1456 C CA . TYR A 1 172 ? -18.116 13.423 19.604 1.00 96.94 172 TYR A CA 1
ATOM 1457 C C . TYR A 1 172 ? -18.882 12.610 18.550 1.00 96.94 172 TYR A C 1
ATOM 1459 O O . TYR A 1 172 ? -20.075 12.343 18.706 1.00 96.94 172 TYR A O 1
ATOM 1467 N N . LYS A 1 173 ? -18.188 12.241 17.468 1.00 97.75 173 LYS A N 1
ATOM 1468 C CA . LYS A 1 173 ? -18.651 11.229 16.509 1.00 97.75 173 LYS A CA 1
ATOM 1469 C C . LYS A 1 173 ? -18.780 9.879 17.218 1.00 97.75 173 LYS A C 1
ATOM 1471 O O . LYS A 1 173 ? -18.232 9.708 18.304 1.00 97.75 173 LYS A O 1
ATOM 1476 N N . LYS A 1 174 ? -19.467 8.928 16.589 1.00 97.50 174 LYS A N 1
ATOM 1477 C CA . LYS A 1 174 ? -19.570 7.558 17.087 1.00 97.50 174 LYS A CA 1
ATOM 1478 C C . LYS A 1 174 ? -18.368 6.729 16.634 1.00 97.50 174 LYS A C 1
ATOM 1480 O O . LYS A 1 174 ? -18.012 6.755 15.453 1.00 97.50 174 LYS A O 1
ATOM 1485 N N . TYR A 1 175 ? -17.759 5.972 17.539 1.00 98.19 175 TYR A N 1
ATOM 1486 C CA . TYR A 1 175 ? -16.741 5.006 17.157 1.00 98.19 175 TYR A CA 1
ATOM 1487 C C . TYR A 1 175 ? -17.354 3.859 16.347 1.00 98.19 175 TYR A C 1
ATOM 1489 O O . TYR A 1 175 ? -18.455 3.370 16.619 1.00 98.19 175 TYR A O 1
ATOM 1497 N N . ILE A 1 176 ? -16.609 3.404 15.348 1.00 97.94 176 ILE A N 1
ATOM 1498 C CA . ILE A 1 176 ? -16.887 2.165 14.638 1.00 97.94 176 ILE A CA 1
ATOM 1499 C C . ILE A 1 176 ? -15.582 1.422 14.363 1.00 97.94 176 ILE A C 1
ATOM 1501 O O . ILE A 1 176 ? -14.561 2.036 14.050 1.00 97.94 176 ILE A O 1
ATOM 1505 N N . ASP A 1 177 ? -15.630 0.094 14.477 1.00 96.44 177 ASP A N 1
ATOM 1506 C CA . ASP A 1 177 ? -14.512 -0.763 14.098 1.00 96.44 177 ASP A CA 1
ATOM 1507 C C . ASP A 1 177 ? -14.131 -0.522 12.623 1.00 96.44 177 ASP A C 1
ATOM 1509 O O . ASP A 1 177 ? -15.011 -0.497 11.753 1.00 96.44 177 ASP A O 1
ATOM 1513 N N . PRO A 1 178 ? -12.839 -0.332 12.310 1.00 96.62 178 PRO A N 1
ATOM 1514 C CA . PRO A 1 178 ? -12.415 0.029 10.966 1.00 96.62 178 PRO A CA 1
ATOM 1515 C C . PRO A 1 178 ? -12.675 -1.053 9.908 1.00 96.62 178 PRO A C 1
ATOM 1517 O O . PRO A 1 178 ? -12.917 -0.703 8.752 1.00 96.62 178 PRO A O 1
ATOM 1520 N N . ILE A 1 179 ? -12.652 -2.345 10.259 1.00 93.81 179 ILE A N 1
ATOM 1521 C CA . ILE A 1 179 ? -12.958 -3.426 9.307 1.00 93.81 179 ILE A CA 1
ATOM 1522 C C . ILE A 1 179 ? -14.441 -3.378 8.963 1.00 93.81 179 ILE A C 1
ATOM 1524 O O . ILE A 1 179 ? -14.811 -3.378 7.787 1.00 93.81 179 ILE A O 1
ATOM 1528 N N . GLU A 1 180 ? -15.293 -3.283 9.981 1.00 94.38 180 GLU A N 1
ATOM 1529 C CA . GLU A 1 180 ? -16.738 -3.179 9.788 1.00 94.38 180 GLU A CA 1
ATOM 1530 C C . GLU A 1 180 ? -17.129 -1.895 9.054 1.00 94.38 180 GLU A C 1
ATOM 1532 O O . GLU A 1 180 ? -18.047 -1.907 8.234 1.00 94.38 180 GLU A O 1
ATOM 1537 N N . TYR A 1 181 ? -16.406 -0.798 9.274 1.00 96.94 181 TYR A N 1
ATOM 1538 C CA . TYR A 1 181 ? -16.611 0.449 8.550 1.00 96.94 181 TYR A CA 1
ATOM 1539 C C . TYR A 1 181 ? -16.235 0.341 7.068 1.00 96.94 181 TYR A C 1
ATOM 1541 O O . TYR A 1 181 ? -17.047 0.678 6.210 1.00 96.94 181 TYR A O 1
ATOM 1549 N N . LEU A 1 182 ? -15.051 -0.191 6.743 1.00 96.06 182 LEU A N 1
ATOM 1550 C CA . LEU A 1 182 ? -14.597 -0.340 5.353 1.00 96.06 182 LEU A CA 1
ATOM 1551 C C . LEU A 1 182 ? -15.432 -1.361 4.557 1.00 96.06 182 LEU A C 1
ATOM 1553 O O . LEU A 1 182 ? -15.545 -1.259 3.335 1.00 96.06 182 LEU A O 1
ATOM 1557 N N . LYS A 1 183 ? -16.084 -2.317 5.231 1.00 94.00 183 LYS A N 1
ATOM 1558 C CA . LYS A 1 183 ? -17.026 -3.259 4.603 1.00 94.00 183 LYS A CA 1
ATOM 1559 C C . LYS A 1 183 ? -18.361 -2.617 4.200 1.00 94.00 183 LYS A C 1
ATOM 1561 O O . LYS A 1 183 ? -19.081 -3.207 3.386 1.00 94.00 183 LYS A O 1
ATOM 1566 N N . LYS A 1 184 ? -18.705 -1.426 4.704 1.00 94.62 184 LYS A N 1
ATOM 1567 C CA . LYS A 1 184 ? -19.961 -0.730 4.371 1.00 94.62 184 LYS A CA 1
ATOM 1568 C C . LYS A 1 184 ? -19.941 -0.093 2.979 1.00 94.62 184 LYS A C 1
ATOM 1570 O O . LYS A 1 184 ? -18.900 0.074 2.347 1.00 94.62 184 LYS A O 1
ATOM 1575 N N . THR A 1 185 ? -21.138 0.262 2.528 1.00 96.56 185 THR A N 1
ATOM 1576 C CA . THR A 1 185 ? -21.387 1.203 1.435 1.00 96.56 185 THR A CA 1
ATOM 1577 C C . THR A 1 185 ? -22.136 2.415 1.981 1.00 96.56 185 THR A C 1
ATOM 1579 O O . THR A 1 185 ? -22.848 2.295 2.979 1.00 96.56 185 THR A O 1
ATOM 1582 N N . PHE A 1 186 ? -22.003 3.557 1.315 1.00 97.06 186 PHE A N 1
ATOM 1583 C CA . PHE A 1 186 ? -22.572 4.836 1.741 1.00 97.06 186 PHE A CA 1
ATOM 1584 C C . PHE A 1 186 ? -23.456 5.449 0.649 1.00 97.06 186 PHE A C 1
ATOM 1586 O O . PHE A 1 186 ? -23.370 5.073 -0.518 1.00 97.06 186 PHE A O 1
ATOM 1593 N N . ASP A 1 187 ? -24.305 6.403 1.014 1.00 96.94 187 ASP A N 1
ATOM 1594 C CA . ASP A 1 187 ? -25.173 7.137 0.083 1.00 96.94 187 ASP A CA 1
ATOM 1595 C C . ASP A 1 187 ? -24.424 8.202 -0.736 1.00 96.94 187 ASP A C 1
ATOM 1597 O O . ASP A 1 187 ? -24.915 8.674 -1.760 1.00 96.94 187 ASP A O 1
ATOM 1601 N N . ARG A 1 188 ? -23.200 8.540 -0.320 1.00 97.00 188 ARG A N 1
ATOM 1602 C CA . ARG A 1 188 ? -22.297 9.476 -0.995 1.00 97.00 188 ARG A CA 1
ATOM 1603 C C . ARG A 1 188 ? -20.824 9.117 -0.758 1.00 97.00 188 ARG A C 1
ATOM 1605 O O . ARG A 1 188 ? -20.514 8.407 0.201 1.00 97.00 188 ARG A O 1
ATOM 1612 N N . PRO A 1 189 ? -19.893 9.646 -1.570 1.00 97.38 189 PRO A N 1
ATOM 1613 C CA . PRO A 1 189 ? -18.477 9.684 -1.217 1.00 97.38 189 PRO A CA 1
ATOM 1614 C C . PRO A 1 189 ? -18.252 10.398 0.124 1.00 97.38 189 PRO A C 1
ATOM 1616 O O . PRO A 1 189 ? -18.901 11.403 0.418 1.00 97.38 189 PRO A O 1
ATOM 1619 N N . LEU A 1 190 ? -17.318 9.888 0.929 1.00 96.88 190 LEU A N 1
ATOM 1620 C CA . LEU A 1 190 ? -17.006 10.429 2.261 1.00 96.88 190 LEU A CA 1
ATOM 1621 C C . LEU A 1 190 ? -15.720 11.272 2.296 1.00 96.88 190 LEU A C 1
ATOM 1623 O O . LEU A 1 190 ? -15.233 11.619 3.371 1.00 96.88 190 LEU A O 1
ATOM 1627 N N . GLY A 1 191 ? -15.185 11.629 1.130 1.00 95.62 191 GLY A N 1
ATOM 1628 C CA . GLY A 1 191 ? -13.950 12.397 0.996 1.00 95.62 191 GLY A CA 1
ATOM 1629 C C . GLY A 1 191 ? -12.686 11.547 1.141 1.00 95.62 191 GLY A C 1
ATOM 1630 O O . GLY A 1 191 ? -12.677 10.355 0.830 1.00 95.62 191 GLY A O 1
ATOM 1631 N N . ASN A 1 192 ? -11.607 12.186 1.593 1.00 96.31 192 ASN A N 1
ATOM 1632 C CA . ASN A 1 192 ? -10.270 11.601 1.641 1.00 96.31 192 ASN A CA 1
ATOM 1633 C C . ASN A 1 192 ? -10.042 10.798 2.921 1.00 96.31 192 ASN A C 1
ATOM 1635 O O . ASN A 1 192 ? -10.680 11.024 3.948 1.00 96.31 192 ASN A O 1
ATOM 1639 N N . ILE A 1 193 ? -9.095 9.865 2.860 1.00 97.94 193 ILE A N 1
ATOM 1640 C CA . ILE A 1 193 ? -8.693 9.050 4.005 1.00 97.94 193 ILE A CA 1
ATOM 1641 C C . ILE A 1 193 ? -8.032 9.919 5.084 1.00 97.94 193 ILE A C 1
ATOM 1643 O O . ILE A 1 193 ? -7.163 10.740 4.790 1.00 97.94 193 ILE A O 1
ATOM 1647 N N . ILE A 1 194 ? -8.365 9.653 6.347 1.00 97.38 194 ILE A N 1
ATOM 1648 C CA . ILE A 1 194 ? -7.644 10.157 7.517 1.00 97.38 194 ILE A CA 1
ATOM 1649 C C . ILE A 1 194 ? -6.734 9.046 8.063 1.00 97.38 194 ILE A C 1
ATOM 1651 O O . ILE A 1 194 ? -7.173 7.910 8.255 1.00 97.38 194 ILE A O 1
ATOM 1655 N N . TYR A 1 195 ? -5.466 9.380 8.319 1.00 96.06 195 TYR A N 1
ATOM 1656 C CA . TYR A 1 195 ? -4.423 8.448 8.768 1.00 96.06 195 TYR A CA 1
ATOM 1657 C C . TYR A 1 195 ? -3.873 8.821 10.157 1.00 96.06 195 TYR A C 1
ATOM 1659 O O . TYR A 1 195 ? -2.669 9.060 10.307 1.00 96.06 195 TYR A O 1
ATOM 1667 N N . SER A 1 196 ? -4.757 8.936 11.150 1.00 95.75 196 SER A N 1
ATOM 1668 C CA . SER A 1 196 ? -4.403 9.427 12.493 1.00 95.75 196 SER A CA 1
ATOM 1669 C C . SER A 1 196 ? -4.179 8.319 13.529 1.00 95.75 196 SER A C 1
ATOM 1671 O O . SER A 1 196 ? -3.676 8.605 14.615 1.00 95.75 196 SER A O 1
ATOM 1673 N N . ASN A 1 197 ? -4.501 7.060 13.209 1.00 95.69 197 ASN A N 1
ATOM 1674 C CA . ASN A 1 197 ? -4.147 5.918 14.056 1.00 95.69 197 ASN A CA 1
ATOM 1675 C C . ASN A 1 197 ? -2.661 5.540 13.891 1.00 95.69 197 ASN A C 1
ATOM 1677 O O . ASN A 1 197 ? -2.000 5.901 12.913 1.00 95.69 197 ASN A O 1
ATOM 1681 N N . ASP A 1 198 ? -2.130 4.779 14.851 1.00 92.56 198 ASP A N 1
ATOM 1682 C CA . ASP A 1 198 ? -0.775 4.231 14.760 1.00 92.56 198 ASP A CA 1
ATOM 1683 C C . ASP A 1 198 ? -0.643 3.245 13.579 1.00 92.56 198 ASP A C 1
ATOM 1685 O O . ASP A 1 198 ? -1.580 2.531 13.222 1.00 92.56 198 ASP A O 1
ATOM 1689 N N . MET A 1 199 ? 0.552 3.187 12.984 1.00 94.50 199 MET A N 1
ATOM 1690 C CA . MET A 1 199 ? 0.868 2.238 11.912 1.00 94.50 199 MET A CA 1
ATOM 1691 C C . MET A 1 199 ? 1.330 0.884 12.464 1.00 94.50 199 MET A C 1
ATOM 1693 O O . MET A 1 199 ? 2.179 0.803 13.358 1.00 94.50 199 MET A O 1
ATOM 1697 N N . TYR A 1 200 ? 0.911 -0.200 11.823 1.00 95.62 200 TYR A N 1
ATOM 1698 C CA . TYR A 1 200 ? 1.249 -1.576 12.187 1.00 95.62 200 TYR A CA 1
ATOM 1699 C C . TYR A 1 200 ? 1.864 -2.325 11.005 1.00 95.62 200 TYR A C 1
ATOM 1701 O O . TYR A 1 200 ? 1.665 -1.961 9.855 1.00 95.62 200 TYR A O 1
ATOM 1709 N N . ASN A 1 201 ? 2.699 -3.324 11.285 1.00 96.94 201 ASN A N 1
ATOM 1710 C CA . ASN A 1 201 ? 3.170 -4.251 10.250 1.00 96.94 201 ASN A CA 1
ATOM 1711 C C . ASN A 1 201 ? 2.118 -5.339 10.004 1.00 96.94 201 ASN A C 1
ATOM 1713 O O . ASN A 1 201 ? 1.207 -5.513 10.808 1.00 96.94 201 ASN A O 1
ATOM 1717 N N . ILE A 1 202 ? 2.271 -6.106 8.931 1.00 97.38 202 ILE A N 1
ATOM 1718 C CA . ILE A 1 202 ? 1.373 -7.205 8.570 1.00 97.38 202 ILE A CA 1
ATOM 1719 C C . ILE A 1 202 ? 2.177 -8.496 8.473 1.00 97.38 202 ILE A C 1
ATOM 1721 O O . ILE A 1 202 ? 3.209 -8.541 7.804 1.00 97.38 202 ILE A O 1
ATOM 1725 N N . ALA A 1 203 ? 1.702 -9.530 9.164 1.00 96.06 203 ALA A N 1
ATOM 1726 C CA . ALA A 1 203 ? 2.209 -10.890 9.087 1.00 96.06 203 ALA A CA 1
ATOM 1727 C C . ALA A 1 203 ? 1.093 -11.725 8.463 1.00 96.06 203 ALA A C 1
ATOM 1729 O O . ALA A 1 203 ? 0.072 -11.986 9.090 1.00 96.06 203 ALA A O 1
ATOM 1730 N N . ASP A 1 204 ? 1.276 -12.069 7.198 1.00 93.69 204 ASP A N 1
ATOM 1731 C CA . ASP A 1 204 ? 0.251 -12.625 6.334 1.00 93.69 204 ASP A CA 1
ATOM 1732 C C . ASP A 1 204 ? 0.568 -14.088 5.997 1.00 93.69 204 ASP A C 1
ATOM 1734 O O . ASP A 1 204 ? 1.452 -14.400 5.194 1.00 93.69 204 ASP A O 1
ATOM 1738 N N . MET A 1 205 ? -0.136 -15.009 6.649 1.00 92.06 205 MET A N 1
ATOM 1739 C CA . MET A 1 205 ? 0.057 -16.447 6.480 1.00 92.06 205 MET A CA 1
ATOM 1740 C C . MET A 1 205 ? -1.149 -17.040 5.756 1.00 92.06 205 MET A C 1
ATOM 1742 O O . MET A 1 205 ? -2.181 -17.302 6.363 1.00 92.06 205 MET A O 1
ATOM 1746 N N . GLU A 1 206 ? -1.004 -17.309 4.457 1.00 89.88 206 GLU A N 1
ATOM 1747 C CA . GLU A 1 206 ? -2.105 -17.845 3.641 1.00 89.88 206 GLU A CA 1
ATOM 1748 C C . GLU A 1 206 ? -1.769 -19.192 2.997 1.00 89.88 206 GLU A C 1
ATOM 1750 O O . GLU A 1 206 ? -0.609 -19.614 2.915 1.00 89.88 206 GLU A O 1
ATOM 1755 N N . VAL A 1 207 ? -2.783 -19.826 2.410 1.00 87.50 207 VAL A N 1
ATOM 1756 C CA . VAL A 1 207 ? -2.616 -21.002 1.549 1.00 87.50 207 VAL A CA 1
ATOM 1757 C C . VAL A 1 207 ? -1.892 -20.665 0.234 1.00 87.50 207 VAL A C 1
ATOM 1759 O O . VAL A 1 207 ? -1.683 -19.502 -0.132 1.00 87.50 207 VAL A O 1
ATOM 1762 N N . ARG A 1 208 ? -1.437 -21.701 -0.477 1.00 85.44 208 ARG A N 1
ATOM 1763 C CA . ARG A 1 208 ? -0.817 -21.560 -1.805 1.00 85.44 208 ARG A CA 1
ATOM 1764 C C . ARG A 1 208 ? -1.878 -21.233 -2.857 1.00 85.44 208 ARG A C 1
ATOM 1766 O O . ARG A 1 208 ? -3.013 -21.668 -2.737 1.00 85.44 208 ARG A O 1
ATOM 1773 N N . GLY A 1 209 ? -1.490 -20.496 -3.898 1.00 84.06 209 GLY A N 1
ATOM 1774 C CA . GLY A 1 209 ? -2.370 -20.196 -5.037 1.00 84.06 209 GLY A CA 1
ATOM 1775 C C . GLY A 1 209 ? -3.277 -18.969 -4.877 1.00 84.06 209 GLY A C 1
ATOM 1776 O O . GLY A 1 209 ? -3.884 -18.551 -5.853 1.00 84.06 209 GLY A O 1
ATOM 1777 N N . ASN A 1 210 ? -3.304 -18.312 -3.711 1.00 86.94 210 ASN A N 1
ATOM 1778 C CA . ASN A 1 210 ? -4.171 -17.143 -3.476 1.00 86.94 210 ASN A CA 1
ATOM 1779 C C . ASN A 1 210 ? -3.676 -15.820 -4.096 1.00 86.94 210 ASN A C 1
ATOM 1781 O O . ASN A 1 210 ? -4.375 -14.809 -4.050 1.00 86.94 210 ASN A O 1
ATOM 1785 N N . GLY A 1 211 ? -2.492 -15.794 -4.715 1.00 89.88 211 GLY A N 1
ATOM 1786 C CA . GLY A 1 211 ? -1.980 -14.604 -5.412 1.00 89.88 211 GLY A CA 1
ATOM 1787 C C . GLY A 1 211 ? -1.250 -13.576 -4.534 1.00 89.88 211 GLY A C 1
ATOM 1788 O O . GLY A 1 211 ? -1.076 -12.440 -4.966 1.00 89.88 211 GLY A O 1
ATOM 1789 N N . LYS A 1 212 ? -0.766 -13.966 -3.345 1.00 92.38 212 LYS A N 1
ATOM 1790 C CA . LYS A 1 212 ? 0.022 -13.119 -2.420 1.00 92.38 212 LYS A CA 1
ATOM 1791 C C . LYS A 1 212 ? 1.122 -12.302 -3.098 1.00 92.38 212 LYS A C 1
ATOM 1793 O O . LYS A 1 212 ? 1.171 -11.084 -2.952 1.00 92.38 212 LYS A O 1
ATOM 1798 N N . SER A 1 213 ? 1.977 -12.955 -3.890 1.00 94.00 213 SER A N 1
ATOM 1799 C CA . SER A 1 213 ? 3.081 -12.267 -4.569 1.00 94.00 213 SER A CA 1
ATOM 1800 C C . SER A 1 213 ? 2.595 -11.221 -5.580 1.00 94.00 213 SER A C 1
ATOM 1802 O O . SER A 1 213 ? 3.302 -10.251 -5.819 1.00 94.00 213 SER A O 1
ATOM 1804 N N . TYR A 1 214 ? 1.400 -11.371 -6.165 1.00 95.69 214 TYR A N 1
ATOM 1805 C CA . TYR A 1 214 ? 0.848 -10.348 -7.059 1.00 95.69 214 TYR A CA 1
ATOM 1806 C C . TYR A 1 214 ? 0.322 -9.136 -6.284 1.00 95.69 214 TYR A C 1
ATOM 1808 O O . TYR A 1 214 ? 0.614 -8.013 -6.688 1.00 95.69 214 TYR A O 1
ATOM 1816 N N . ARG A 1 215 ? -0.331 -9.331 -5.127 1.00 95.75 215 ARG A N 1
ATOM 1817 C CA . ARG A 1 215 ? -0.670 -8.215 -4.221 1.00 95.75 215 ARG A CA 1
ATOM 1818 C C . ARG A 1 215 ? 0.582 -7.464 -3.766 1.00 95.75 215 ARG A C 1
ATOM 1820 O O . ARG A 1 215 ? 0.637 -6.242 -3.870 1.00 95.75 215 ARG A O 1
ATOM 1827 N N . MET A 1 216 ? 1.615 -8.192 -3.330 1.00 97.25 216 MET A N 1
ATOM 1828 C CA . MET A 1 216 ? 2.905 -7.602 -2.952 1.00 97.25 216 MET A CA 1
ATOM 1829 C C . MET A 1 216 ? 3.548 -6.839 -4.115 1.00 97.25 216 MET A C 1
ATOM 1831 O O . MET A 1 216 ? 4.024 -5.726 -3.919 1.00 97.25 216 MET A O 1
ATOM 1835 N N . MET A 1 217 ? 3.505 -7.381 -5.334 1.00 97.56 217 MET A N 1
ATOM 1836 C CA . MET A 1 217 ? 3.959 -6.675 -6.534 1.00 97.56 217 MET A CA 1
ATOM 1837 C C . MET A 1 217 ? 3.195 -5.362 -6.750 1.00 97.56 217 MET A C 1
ATOM 1839 O O . MET A 1 217 ? 3.828 -4.338 -7.008 1.00 97.56 217 MET A O 1
ATOM 1843 N N . GLY A 1 218 ? 1.869 -5.365 -6.576 1.00 98.06 218 GLY A N 1
ATOM 1844 C CA . GLY A 1 218 ? 1.040 -4.160 -6.646 1.00 98.06 218 GLY A CA 1
ATOM 1845 C C . GLY A 1 218 ? 1.463 -3.099 -5.627 1.00 98.06 218 GLY A C 1
ATOM 1846 O O . GLY A 1 218 ? 1.589 -1.928 -5.983 1.00 98.06 218 GLY A O 1
ATOM 1847 N N . LEU A 1 219 ? 1.784 -3.508 -4.392 1.00 98.44 219 LEU A N 1
ATOM 1848 C CA . LEU A 1 219 ? 2.325 -2.606 -3.370 1.00 98.44 219 LEU A CA 1
ATOM 1849 C C . LEU A 1 219 ? 3.687 -2.017 -3.760 1.00 98.44 219 LEU A C 1
ATOM 1851 O O . LEU A 1 219 ? 3.880 -0.809 -3.623 1.00 98.44 219 LEU A O 1
ATOM 1855 N N . ILE A 1 220 ? 4.621 -2.839 -4.264 1.00 98.44 220 ILE A N 1
ATOM 1856 C CA . ILE A 1 220 ? 5.935 -2.360 -4.741 1.00 98.44 220 ILE A CA 1
ATOM 1857 C C . ILE A 1 220 ? 5.729 -1.353 -5.867 1.00 98.44 220 ILE A C 1
ATOM 1859 O O . ILE A 1 220 ? 6.310 -0.273 -5.836 1.00 98.44 220 ILE A O 1
ATOM 1863 N N . SER A 1 221 ? 4.892 -1.699 -6.848 1.00 98.38 221 SER A N 1
ATOM 1864 C CA . SER A 1 221 ? 4.590 -0.846 -7.993 1.00 98.38 221 SER A CA 1
ATOM 1865 C C . SER A 1 221 ? 4.009 0.493 -7.565 1.00 98.38 221 SER A C 1
ATOM 1867 O O . SER A 1 221 ? 4.462 1.529 -8.051 1.00 98.38 221 SER A O 1
ATOM 1869 N N . HIS A 1 222 ? 3.043 0.493 -6.646 1.00 98.44 222 HIS A N 1
ATOM 1870 C CA . HIS A 1 222 ? 2.441 1.725 -6.148 1.00 98.44 222 HIS A CA 1
ATOM 1871 C C . HIS A 1 222 ? 3.465 2.584 -5.398 1.00 98.44 222 HIS A C 1
ATOM 1873 O O . HIS A 1 222 ? 3.674 3.744 -5.744 1.00 98.44 222 HIS A O 1
ATOM 1879 N N . ALA A 1 223 ? 4.198 2.006 -4.443 1.00 97.69 223 ALA A N 1
ATOM 1880 C CA . ALA A 1 223 ? 5.213 2.737 -3.687 1.00 97.69 223 ALA A CA 1
ATOM 1881 C C . ALA A 1 223 ? 6.354 3.264 -4.578 1.00 97.69 223 ALA A C 1
ATOM 1883 O O . ALA A 1 223 ? 6.871 4.359 -4.343 1.00 97.69 223 ALA A O 1
ATOM 1884 N N . PHE A 1 224 ? 6.746 2.512 -5.613 1.00 98.06 224 PHE A N 1
ATOM 1885 C CA . PHE A 1 224 ? 7.807 2.911 -6.537 1.00 98.06 224 PHE A CA 1
ATOM 1886 C C . PHE A 1 224 ? 7.393 4.120 -7.383 1.00 98.06 224 PHE A C 1
ATOM 1888 O O . PHE A 1 224 ? 8.182 5.055 -7.560 1.00 98.06 224 PHE A O 1
ATOM 1895 N N . ASN A 1 225 ? 6.149 4.120 -7.866 1.00 97.44 225 ASN A N 1
ATOM 1896 C CA . ASN A 1 225 ? 5.643 5.161 -8.752 1.00 97.44 225 ASN A CA 1
ATOM 1897 C C . ASN A 1 225 ? 5.136 6.400 -8.003 1.00 97.44 225 ASN A C 1
ATOM 1899 O O . ASN A 1 225 ? 5.405 7.509 -8.462 1.00 97.44 225 ASN A O 1
ATOM 1903 N N . PHE A 1 226 ? 4.517 6.218 -6.832 1.00 97.25 226 PHE A N 1
ATOM 1904 C CA . PHE A 1 226 ? 3.783 7.263 -6.100 1.00 97.25 226 PHE A CA 1
ATOM 1905 C C . PHE A 1 226 ? 4.335 7.563 -4.701 1.00 97.25 226 PHE A C 1
ATOM 1907 O O . PHE A 1 226 ? 3.773 8.359 -3.954 1.00 97.25 226 PHE A O 1
ATOM 1914 N N . PHE A 1 227 ? 5.469 6.959 -4.339 1.00 95.06 227 PHE A N 1
ATOM 1915 C CA . PHE A 1 227 ? 6.316 7.370 -3.209 1.00 95.06 227 PHE A CA 1
ATOM 1916 C C . PHE A 1 227 ? 5.674 7.258 -1.820 1.00 95.06 227 PHE A C 1
ATOM 1918 O O . PHE A 1 227 ? 6.215 7.809 -0.863 1.00 95.06 227 PHE A O 1
ATOM 1925 N N . GLY A 1 228 ? 4.539 6.562 -1.702 1.00 92.00 228 GLY A N 1
ATOM 1926 C CA . GLY A 1 228 ? 3.742 6.521 -0.474 1.00 92.00 228 GLY A CA 1
ATOM 1927 C C . GLY A 1 228 ? 3.077 7.853 -0.119 1.00 92.00 228 GLY A C 1
ATOM 1928 O O . GLY A 1 228 ? 2.732 8.048 1.045 1.00 92.00 228 GLY A O 1
ATOM 1929 N N . ALA A 1 229 ? 2.928 8.768 -1.084 1.00 95.00 229 ALA A N 1
ATOM 1930 C CA . ALA A 1 229 ? 2.169 9.999 -0.894 1.00 95.00 229 ALA A CA 1
ATOM 1931 C C . ALA A 1 229 ? 0.706 9.681 -0.548 1.00 95.00 229 ALA A C 1
ATOM 1933 O O . ALA A 1 229 ? 0.144 8.716 -1.071 1.00 95.00 229 ALA A O 1
ATOM 1934 N N . ARG A 1 230 ? 0.099 10.480 0.338 1.00 94.94 230 ARG A N 1
ATOM 1935 C CA . ARG A 1 230 ? -1.300 10.308 0.765 1.00 94.94 230 ARG A CA 1
ATOM 1936 C C . ARG A 1 230 ? -2.247 11.285 0.073 1.00 94.94 230 ARG A C 1
ATOM 1938 O O . ARG A 1 230 ? -3.441 11.010 0.018 1.00 94.94 230 ARG A O 1
ATOM 1945 N N . THR A 1 231 ? -1.721 12.393 -0.452 1.00 96.88 231 THR A N 1
ATOM 1946 C CA . THR A 1 231 ? -2.463 13.337 -1.301 1.00 96.88 231 THR A CA 1
ATOM 1947 C C . THR A 1 231 ? -1.686 13.685 -2.563 1.00 96.88 231 THR A C 1
ATOM 1949 O O . THR A 1 231 ? -0.454 13.567 -2.612 1.00 96.88 231 THR A O 1
ATOM 1952 N N . PHE A 1 232 ? -2.397 14.152 -3.585 1.00 96.31 232 PHE A N 1
ATOM 1953 C CA . PHE A 1 232 ? -1.782 14.612 -4.824 1.00 96.31 232 PHE A CA 1
ATOM 1954 C C . PHE A 1 232 ? -0.817 15.787 -4.583 1.00 96.31 232 PHE A C 1
ATOM 1956 O O . PHE A 1 232 ? 0.277 15.844 -5.141 1.00 96.31 232 PHE A O 1
ATOM 1963 N N . GLU A 1 233 ? -1.146 16.698 -3.667 1.00 96.31 233 GLU A N 1
ATOM 1964 C CA . GLU A 1 233 ? -0.280 17.829 -3.320 1.00 96.31 233 GLU A CA 1
ATOM 1965 C C . GLU A 1 233 ? 1.001 17.398 -2.601 1.00 96.31 233 GLU A C 1
ATOM 1967 O O . GLU A 1 233 ? 2.035 18.055 -2.742 1.00 96.31 233 GLU A O 1
ATOM 1972 N N . GLU A 1 234 ? 0.956 16.332 -1.798 1.00 95.12 234 GLU A N 1
ATOM 1973 C CA . GLU A 1 234 ? 2.160 15.738 -1.211 1.00 95.12 234 GLU A CA 1
ATOM 1974 C C . GLU A 1 234 ? 3.043 15.119 -2.292 1.00 95.12 234 GLU A C 1
ATOM 1976 O O . GLU A 1 234 ? 4.252 15.363 -2.305 1.00 95.12 234 GLU A O 1
ATOM 1981 N N . TYR A 1 235 ? 2.434 14.380 -3.222 1.00 95.81 235 TYR A N 1
ATOM 1982 C CA . TYR A 1 235 ? 3.118 13.752 -4.349 1.00 95.81 235 TYR A CA 1
ATOM 1983 C C . TYR A 1 235 ? 3.909 14.770 -5.182 1.00 95.81 235 TYR A C 1
ATOM 1985 O O . TYR A 1 235 ? 5.113 14.595 -5.386 1.00 95.81 235 TYR A O 1
ATOM 1993 N N . LEU A 1 236 ? 3.288 15.896 -5.552 1.00 94.38 236 LEU A N 1
ATOM 1994 C CA . LEU A 1 236 ? 3.933 16.962 -6.334 1.00 94.38 236 LEU A CA 1
ATOM 1995 C C . LEU A 1 236 ? 5.136 17.613 -5.626 1.00 94.38 236 LEU A C 1
ATOM 1997 O O . LEU A 1 236 ? 5.998 18.215 -6.270 1.00 94.38 236 LEU A O 1
ATOM 2001 N N . LYS A 1 237 ? 5.229 17.507 -4.294 1.00 94.69 237 LYS A N 1
ATOM 2002 C CA . LYS A 1 237 ? 6.335 18.074 -3.502 1.00 94.69 237 LYS A CA 1
ATOM 2003 C C . LYS A 1 237 ? 7.534 17.128 -3.385 1.00 94.69 237 LYS A C 1
ATOM 2005 O O . LYS A 1 237 ? 8.590 17.550 -2.895 1.00 94.69 237 LYS A O 1
ATOM 2010 N N . VAL A 1 238 ? 7.416 15.869 -3.815 1.00 92.31 238 VAL A N 1
ATOM 2011 C CA . VAL A 1 238 ? 8.480 14.868 -3.668 1.00 92.31 238 VAL A CA 1
ATOM 2012 C C . VAL A 1 238 ? 9.646 15.170 -4.609 1.00 92.31 238 VAL A C 1
ATOM 2014 O O . VAL A 1 238 ? 9.577 15.003 -5.821 1.00 92.31 238 VAL A O 1
ATOM 2017 N N . LYS A 1 239 ? 10.783 15.563 -4.025 1.00 89.69 239 LYS A N 1
ATOM 2018 C CA . LYS A 1 239 ? 12.049 15.761 -4.759 1.00 89.69 239 LYS A CA 1
ATOM 2019 C C . LYS A 1 239 ? 12.920 14.509 -4.794 1.00 89.69 239 LYS A C 1
ATOM 2021 O O . LYS A 1 239 ? 13.679 14.299 -5.737 1.00 89.69 239 LYS A O 1
ATOM 2026 N N . LYS A 1 240 ? 12.846 13.710 -3.730 1.00 93.12 240 LYS A N 1
ATOM 2027 C CA . LYS A 1 240 ? 13.563 12.448 -3.574 1.00 93.12 240 LYS A CA 1
ATOM 2028 C C . LYS A 1 240 ? 12.590 11.420 -3.018 1.00 93.12 240 LYS A C 1
ATOM 2030 O O . LYS A 1 240 ? 12.082 11.600 -1.916 1.00 93.12 240 LYS A O 1
ATOM 2035 N N . GLY A 1 241 ? 12.333 10.385 -3.800 1.00 93.12 241 GLY A N 1
ATOM 2036 C CA . GLY A 1 241 ? 11.469 9.288 -3.419 1.00 93.12 241 GLY A CA 1
ATOM 2037 C C . GLY A 1 241 ? 12.122 8.349 -2.401 1.00 93.12 241 GLY A C 1
ATOM 2038 O O . GLY A 1 241 ? 13.316 8.469 -2.094 1.00 93.12 241 GLY A O 1
ATOM 2039 N N . PRO A 1 242 ? 11.327 7.423 -1.856 1.00 94.62 242 PRO A N 1
ATOM 2040 C CA . PRO A 1 242 ? 11.736 6.554 -0.767 1.00 94.62 242 PRO A CA 1
ATOM 2041 C C . PRO A 1 242 ? 12.627 5.396 -1.228 1.00 94.62 242 PRO A C 1
ATOM 2043 O O . PRO A 1 242 ? 12.743 5.082 -2.416 1.00 94.62 242 PRO A O 1
ATOM 2046 N N . THR A 1 243 ? 13.223 4.720 -0.250 1.00 95.81 243 THR A N 1
ATOM 2047 C CA . THR A 1 243 ? 13.750 3.366 -0.427 1.00 95.81 243 THR A CA 1
ATOM 2048 C C . THR A 1 243 ? 12.639 2.362 -0.120 1.00 95.81 243 THR A C 1
ATOM 2050 O O . THR A 1 243 ? 11.901 2.534 0.849 1.00 95.81 243 THR A O 1
ATOM 2053 N N . ILE A 1 244 ? 12.522 1.328 -0.950 1.00 97.94 244 ILE A N 1
ATOM 2054 C CA . ILE A 1 244 ? 11.671 0.152 -0.750 1.00 97.94 244 ILE A CA 1
ATOM 2055 C C . ILE A 1 244 ? 12.606 -1.024 -0.476 1.00 97.94 244 ILE A C 1
ATOM 2057 O O . ILE A 1 244 ? 13.583 -1.223 -1.200 1.00 97.94 244 ILE A O 1
ATOM 2061 N N . CYS A 1 245 ? 12.323 -1.802 0.562 1.00 98.00 245 CYS A N 1
ATOM 2062 C CA . CYS A 1 245 ? 13.135 -2.960 0.934 1.00 98.00 245 CYS A CA 1
ATOM 2063 C C . CYS A 1 245 ? 12.374 -4.237 0.592 1.00 98.00 245 CYS A C 1
ATOM 2065 O O . CYS A 1 245 ? 11.229 -4.390 1.002 1.00 98.00 245 CYS A O 1
ATOM 2067 N N . VAL A 1 246 ? 12.989 -5.152 -0.151 1.00 98.06 246 VAL A N 1
ATOM 2068 C CA . VAL A 1 246 ? 12.356 -6.423 -0.526 1.00 98.06 246 VAL A CA 1
ATOM 2069 C C . VAL A 1 246 ? 13.320 -7.557 -0.235 1.00 98.06 246 VAL A C 1
ATOM 2071 O O . VAL A 1 246 ? 14.450 -7.547 -0.717 1.00 98.06 246 VAL A O 1
ATOM 2074 N N . GLY A 1 247 ? 12.893 -8.536 0.550 1.00 96.94 247 GLY A N 1
ATOM 2075 C CA . GLY A 1 247 ? 13.739 -9.656 0.927 1.00 96.94 247 GLY A CA 1
ATOM 2076 C C . GLY A 1 247 ? 12.970 -10.940 1.156 1.00 96.94 247 GLY A C 1
ATOM 2077 O O . GLY A 1 247 ? 11.761 -11.026 0.965 1.00 96.94 247 GLY A O 1
ATOM 2078 N N . SER A 1 248 ? 13.715 -11.971 1.511 1.00 96.25 248 SER A N 1
ATOM 2079 C CA . SER A 1 248 ? 13.204 -13.281 1.903 1.00 96.25 248 SER A CA 1
ATOM 2080 C C . SER A 1 248 ? 14.331 -14.049 2.589 1.00 96.25 248 SER A C 1
ATOM 2082 O O . SER A 1 248 ? 15.503 -13.669 2.494 1.00 96.25 248 SER A O 1
ATOM 2084 N N . ALA A 1 249 ? 14.006 -15.145 3.272 1.00 93.75 249 ALA A N 1
ATOM 2085 C CA . ALA A 1 249 ? 15.029 -16.034 3.824 1.00 93.75 249 ALA A CA 1
ATOM 2086 C C . ALA A 1 249 ? 15.913 -16.657 2.731 1.00 93.75 249 ALA A C 1
ATOM 2088 O O . ALA A 1 249 ? 17.081 -16.933 2.966 1.00 93.75 249 ALA A O 1
ATOM 2089 N N . ASN A 1 250 ? 15.367 -16.868 1.532 1.00 92.94 250 ASN A N 1
ATOM 2090 C CA . ASN A 1 250 ? 16.107 -17.305 0.354 1.00 92.94 250 ASN A CA 1
ATOM 2091 C C . ASN A 1 250 ? 15.823 -16.334 -0.788 1.00 92.94 250 ASN A C 1
ATOM 2093 O O . ASN A 1 250 ? 14.753 -16.408 -1.387 1.00 92.94 250 ASN A O 1
ATOM 2097 N N . SER A 1 251 ? 16.809 -15.503 -1.129 1.00 93.50 251 SER A N 1
ATOM 2098 C CA . SER A 1 251 ? 16.693 -14.412 -2.105 1.00 93.50 251 SER A CA 1
ATOM 2099 C C . SER A 1 251 ? 16.148 -14.795 -3.482 1.00 93.50 251 SER A C 1
ATOM 2101 O O . SER A 1 251 ? 15.676 -13.917 -4.202 1.00 93.50 251 SER A O 1
ATOM 2103 N N . SER A 1 252 ? 16.158 -16.076 -3.865 1.00 94.44 252 SER A N 1
ATOM 2104 C CA . SER A 1 252 ? 15.452 -16.527 -5.073 1.00 94.44 252 SER A CA 1
ATOM 2105 C C . SER A 1 252 ? 13.948 -16.228 -5.011 1.00 94.44 252 SER A C 1
ATOM 2107 O O . SER A 1 252 ? 13.373 -15.832 -6.020 1.00 94.44 252 SER A O 1
ATOM 2109 N N . LYS A 1 253 ? 13.323 -16.319 -3.829 1.00 94.81 253 LYS A N 1
ATOM 2110 C CA . LYS A 1 253 ? 11.884 -16.088 -3.622 1.00 94.81 253 LYS A CA 1
ATOM 2111 C C . LYS A 1 253 ? 11.507 -14.627 -3.794 1.00 94.81 253 LYS A C 1
ATOM 2113 O O . LYS A 1 253 ? 10.671 -14.302 -4.633 1.00 94.81 253 LYS A O 1
ATOM 2118 N N . SER A 1 254 ? 12.209 -13.728 -3.112 1.00 96.31 254 SER A N 1
ATOM 2119 C CA . SER A 1 254 ? 12.061 -12.290 -3.366 1.00 96.31 254 SER A CA 1
ATOM 2120 C C . SER A 1 254 ? 12.509 -11.886 -4.777 1.00 96.31 254 SER A C 1
ATOM 2122 O O . SER A 1 254 ? 11.965 -10.940 -5.342 1.00 96.31 254 SER A O 1
ATOM 2124 N N . GLY A 1 255 ? 13.444 -12.617 -5.390 1.00 97.62 255 GLY A N 1
ATOM 2125 C CA . GLY A 1 255 ? 13.822 -12.447 -6.793 1.00 97.62 255 GLY A CA 1
ATOM 2126 C C . GLY A 1 255 ? 12.667 -12.714 -7.763 1.00 97.62 255 GLY A C 1
ATOM 2127 O O . GLY A 1 255 ? 12.419 -11.890 -8.640 1.00 97.62 255 GLY A O 1
ATOM 2128 N N . GLU A 1 256 ? 11.922 -13.808 -7.581 1.00 96.31 256 GLU A N 1
ATOM 2129 C CA . GLU A 1 256 ? 10.717 -14.119 -8.370 1.00 96.31 256 GLU A CA 1
ATOM 2130 C C . GLU A 1 256 ? 9.631 -13.037 -8.205 1.00 96.31 256 GLU A C 1
ATOM 2132 O O . GLU A 1 256 ? 9.004 -12.622 -9.183 1.00 96.31 256 GLU A O 1
ATOM 2137 N N . LEU A 1 257 ? 9.423 -12.528 -6.983 1.00 97.38 257 LEU A N 1
ATOM 2138 C CA . LEU A 1 257 ? 8.527 -11.393 -6.727 1.00 97.38 257 LEU A CA 1
ATOM 2139 C C . LEU A 1 257 ? 8.956 -10.139 -7.506 1.00 97.38 257 LEU A C 1
ATOM 2141 O O . LEU A 1 257 ? 8.132 -9.488 -8.151 1.00 97.38 257 LEU A O 1
ATOM 2145 N N . LEU A 1 258 ? 10.247 -9.808 -7.483 1.00 98.44 258 LEU A N 1
ATOM 2146 C CA . LEU A 1 258 ? 10.778 -8.632 -8.172 1.00 98.44 258 LEU A CA 1
ATOM 2147 C C . LEU A 1 258 ? 10.747 -8.768 -9.698 1.00 98.44 258 LEU A C 1
ATOM 2149 O O . LEU A 1 258 ? 10.543 -7.769 -10.385 1.00 98.44 258 LEU A O 1
ATOM 2153 N N . GLN A 1 259 ? 10.855 -9.983 -10.238 1.00 97.75 259 GLN A N 1
ATOM 2154 C CA . GLN A 1 259 ? 10.627 -10.236 -11.664 1.00 97.75 259 GLN A CA 1
ATOM 2155 C C . GLN A 1 259 ? 9.174 -9.950 -12.066 1.00 97.75 259 GLN A C 1
ATOM 2157 O O . GLN A 1 259 ? 8.948 -9.317 -13.095 1.00 97.75 259 GLN A O 1
ATOM 2162 N N . LYS A 1 260 ? 8.185 -10.331 -11.240 1.00 97.69 260 LYS A N 1
ATOM 2163 C CA . LYS A 1 260 ? 6.768 -9.971 -11.471 1.00 97.69 260 LYS A CA 1
ATOM 2164 C C . LYS A 1 260 ? 6.569 -8.456 -11.464 1.00 97.69 260 LYS A C 1
ATOM 2166 O O . LYS A 1 260 ? 5.839 -7.930 -12.300 1.00 97.69 260 LYS A O 1
ATOM 2171 N N . PHE A 1 261 ? 7.238 -7.753 -10.549 1.00 98.38 261 PHE A N 1
ATOM 2172 C CA . PHE A 1 261 ? 7.249 -6.290 -10.528 1.00 98.38 261 PHE A CA 1
ATOM 2173 C C . PHE A 1 261 ? 7.840 -5.706 -11.814 1.00 98.38 261 PHE A C 1
ATOM 2175 O O . PHE A 1 261 ? 7.180 -4.887 -12.445 1.00 98.38 261 PHE A O 1
ATOM 2182 N N . GLN A 1 262 ? 9.028 -6.146 -12.242 1.00 97.81 262 GLN A N 1
ATOM 2183 C CA . GLN A 1 262 ? 9.644 -5.647 -13.477 1.00 97.81 262 GLN A CA 1
ATOM 2184 C C . GLN A 1 262 ? 8.783 -5.922 -14.702 1.00 97.81 262 GLN A C 1
ATOM 2186 O O . GLN A 1 262 ? 8.621 -5.034 -15.530 1.00 97.81 262 GLN A O 1
ATOM 2191 N N . PHE A 1 263 ? 8.195 -7.116 -14.786 1.00 97.88 263 PHE A N 1
ATOM 2192 C CA . PHE A 1 263 ? 7.238 -7.446 -15.832 1.00 97.88 263 PHE A CA 1
ATOM 2193 C C . PHE A 1 263 ? 6.102 -6.416 -15.872 1.00 97.88 263 PHE A C 1
ATOM 2195 O O . PHE A 1 263 ? 5.891 -5.785 -16.903 1.00 97.88 263 PHE A O 1
ATOM 2202 N N . SER A 1 264 ? 5.436 -6.165 -14.738 1.00 98.06 264 SER A N 1
ATOM 2203 C CA . SER A 1 264 ? 4.356 -5.176 -14.684 1.00 98.06 264 SER A CA 1
ATOM 2204 C C . SER A 1 264 ? 4.829 -3.749 -14.983 1.00 98.06 264 SER A C 1
ATOM 2206 O O . SER A 1 264 ? 4.062 -2.999 -15.574 1.00 98.06 264 SER A O 1
ATOM 2208 N N . GLN A 1 265 ? 6.045 -3.349 -14.584 1.00 97.50 265 GLN A N 1
ATOM 2209 C CA . GLN A 1 265 ? 6.587 -2.017 -14.901 1.00 97.50 265 GLN A CA 1
ATOM 2210 C C . GLN A 1 265 ? 6.887 -1.849 -16.390 1.00 97.50 265 GLN A C 1
ATOM 2212 O O . GLN A 1 265 ? 6.654 -0.777 -16.938 1.00 97.50 265 GLN A O 1
ATOM 2217 N N . ASN A 1 266 ? 7.393 -2.894 -17.044 1.00 97.31 266 ASN A N 1
ATOM 2218 C CA . ASN A 1 266 ? 7.697 -2.850 -18.471 1.00 97.31 266 ASN A CA 1
ATOM 2219 C C . ASN A 1 266 ? 6.422 -2.684 -19.301 1.00 97.31 266 ASN A C 1
ATOM 2221 O O . ASN A 1 266 ? 6.431 -1.951 -20.281 1.00 97.31 266 ASN A O 1
ATOM 2225 N N . MET A 1 267 ? 5.306 -3.275 -18.864 1.00 97.69 267 MET A N 1
ATOM 2226 C CA . MET A 1 267 ? 4.017 -3.082 -19.530 1.00 97.69 267 MET A CA 1
ATOM 2227 C C . MET A 1 267 ? 3.544 -1.620 -19.510 1.00 97.69 267 MET A C 1
ATOM 2229 O O . MET A 1 267 ? 2.799 -1.226 -20.398 1.00 97.69 267 MET A O 1
ATOM 2233 N N . LEU A 1 268 ? 3.994 -0.786 -18.562 1.00 97.38 268 LEU A N 1
ATOM 2234 C CA . LEU A 1 268 ? 3.644 0.643 -18.529 1.00 97.38 268 LEU A CA 1
ATOM 2235 C C . LEU A 1 268 ? 4.281 1.449 -19.671 1.00 97.38 268 LEU A C 1
ATOM 2237 O O . LEU A 1 268 ? 3.888 2.589 -19.878 1.00 97.38 268 LEU A O 1
ATOM 2241 N N . ILE A 1 269 ? 5.269 0.897 -20.388 1.00 97.19 269 ILE A N 1
ATOM 2242 C CA . ILE A 1 269 ? 5.899 1.569 -21.533 1.00 97.19 269 ILE A CA 1
ATOM 2243 C C . ILE A 1 269 ? 4.876 1.737 -22.655 1.00 97.19 269 ILE A C 1
ATOM 2245 O O . ILE A 1 269 ? 4.673 2.848 -23.131 1.00 97.19 269 ILE A O 1
ATOM 2249 N N . ASP A 1 270 ? 4.202 0.647 -23.019 1.00 95.88 270 ASP A N 1
ATOM 2250 C CA . ASP A 1 270 ? 3.318 0.579 -24.188 1.00 95.88 270 ASP A CA 1
ATOM 2251 C C . ASP A 1 270 ? 1.834 0.792 -23.841 1.00 95.88 270 ASP A C 1
ATOM 2253 O O . ASP A 1 270 ? 0.966 0.695 -24.705 1.00 95.88 270 ASP A O 1
ATOM 2257 N N . ASN A 1 271 ? 1.517 1.052 -22.570 1.00 95.44 271 ASN A N 1
ATOM 2258 C CA . ASN A 1 271 ? 0.146 1.190 -22.076 1.00 95.44 271 ASN A CA 1
ATOM 2259 C C . ASN A 1 271 ? -0.053 2.527 -21.355 1.00 95.44 271 ASN A C 1
ATOM 2261 O O . ASN A 1 271 ? 0.902 3.182 -20.957 1.00 95.44 271 ASN A O 1
ATOM 2265 N N . PHE A 1 272 ? -1.314 2.907 -21.142 1.00 95.88 272 PHE A N 1
ATOM 2266 C CA . PHE A 1 272 ? -1.708 4.059 -20.319 1.00 95.88 272 PHE A CA 1
ATOM 2267 C C . PHE A 1 272 ? -1.092 5.392 -20.771 1.00 95.88 272 PHE A C 1
ATOM 2269 O O . PHE A 1 272 ? -0.268 5.990 -20.083 1.00 95.88 272 PHE A O 1
ATOM 2276 N N . GLY A 1 273 ? -1.505 5.863 -21.948 1.00 95.12 273 GLY A N 1
ATOM 2277 C CA . GLY A 1 273 ? -1.092 7.167 -22.479 1.00 95.12 273 GLY A CA 1
ATOM 2278 C C . GLY A 1 273 ? 0.085 7.101 -23.447 1.00 95.12 273 GLY A C 1
ATOM 2279 O O . GLY A 1 273 ? 0.521 8.136 -23.937 1.00 95.12 273 GLY A O 1
ATOM 2280 N N . ALA A 1 274 ? 0.567 5.899 -23.765 1.00 96.38 274 ALA A N 1
ATOM 2281 C CA . ALA A 1 274 ? 1.533 5.717 -24.835 1.00 96.38 274 ALA A CA 1
ATOM 2282 C C . ALA A 1 274 ? 0.953 6.214 -26.171 1.00 96.38 274 ALA A C 1
ATOM 2284 O O . ALA A 1 274 ? -0.238 6.041 -26.450 1.00 96.38 274 ALA A O 1
ATOM 2285 N N . TYR A 1 275 ? 1.793 6.845 -26.986 1.00 95.88 275 TYR A N 1
ATOM 2286 C CA . TYR A 1 275 ? 1.377 7.482 -28.232 1.00 95.88 275 TYR A CA 1
ATOM 2287 C C . TYR A 1 275 ? 2.453 7.330 -29.306 1.00 95.88 275 TYR A C 1
ATOM 2289 O O . TYR A 1 275 ? 3.640 7.449 -29.011 1.00 95.88 275 TYR A O 1
ATOM 2297 N N . ILE A 1 276 ? 2.035 7.083 -30.546 1.00 94.94 276 ILE A N 1
ATOM 2298 C CA . ILE A 1 276 ? 2.898 7.089 -31.731 1.00 94.94 276 ILE A CA 1
ATOM 2299 C C . ILE A 1 276 ? 2.364 8.178 -32.657 1.00 94.94 276 ILE A C 1
ATOM 2301 O O . ILE A 1 276 ? 1.182 8.149 -33.002 1.00 94.94 276 ILE A O 1
ATOM 2305 N N . ASP A 1 277 ? 3.211 9.146 -33.006 1.00 91.88 277 ASP A N 1
ATOM 2306 C CA . ASP A 1 277 ? 2.847 10.216 -33.939 1.00 91.88 277 ASP A CA 1
ATOM 2307 C C . ASP A 1 277 ? 2.929 9.763 -35.411 1.00 91.88 277 ASP A C 1
ATOM 2309 O O . ASP A 1 277 ? 3.380 8.660 -35.726 1.00 91.88 277 ASP A O 1
ATOM 2313 N N . ASP A 1 278 ? 2.519 10.638 -36.334 1.00 91.88 278 ASP A N 1
ATOM 2314 C CA . ASP A 1 278 ? 2.545 10.366 -37.780 1.00 91.88 278 ASP A CA 1
ATOM 2315 C C . ASP A 1 278 ? 3.964 10.121 -38.339 1.00 91.88 278 ASP A C 1
ATOM 2317 O O . ASP A 1 278 ? 4.112 9.616 -39.452 1.00 91.88 278 ASP A O 1
ATOM 2321 N N . ASN A 1 279 ? 5.012 10.474 -37.586 1.00 93.50 279 ASN A N 1
ATOM 2322 C CA . ASN A 1 279 ? 6.416 10.253 -37.939 1.00 93.50 279 ASN A CA 1
ATOM 2323 C C . ASN A 1 279 ? 7.002 9.004 -37.257 1.00 93.50 279 ASN A C 1
ATOM 2325 O O . ASN A 1 279 ? 8.223 8.847 -37.233 1.00 93.50 279 ASN A O 1
ATOM 2329 N N . GLU A 1 280 ? 6.156 8.144 -36.682 1.00 92.25 280 GLU A N 1
ATOM 2330 C CA . GLU A 1 280 ? 6.543 6.953 -35.919 1.00 92.25 280 GLU A CA 1
ATOM 2331 C C . GLU A 1 280 ? 7.355 7.258 -34.642 1.00 92.25 280 GLU A C 1
ATOM 2333 O O . GLU A 1 280 ? 7.999 6.370 -34.075 1.00 92.25 280 GLU A O 1
ATOM 2338 N N . ASN A 1 281 ? 7.313 8.496 -34.133 1.00 94.06 281 ASN A N 1
ATOM 2339 C CA . ASN A 1 281 ? 7.931 8.818 -32.851 1.00 94.06 281 ASN A CA 1
ATOM 2340 C C . ASN A 1 281 ? 7.070 8.276 -31.714 1.00 94.06 281 ASN A C 1
ATOM 2342 O O . ASN A 1 281 ? 5.915 8.664 -31.532 1.00 94.06 281 ASN A O 1
ATOM 2346 N N . PHE A 1 282 ? 7.673 7.412 -30.905 1.00 95.25 282 PHE A N 1
ATOM 2347 C CA . PHE A 1 282 ? 7.027 6.814 -29.750 1.00 95.25 282 PHE A CA 1
ATOM 2348 C C . PHE A 1 282 ? 7.216 7.657 -28.484 1.00 95.25 282 PHE A C 1
ATOM 2350 O O . PHE A 1 282 ? 8.340 7.959 -28.075 1.00 95.25 282 PHE A O 1
ATOM 2357 N N . THR A 1 283 ? 6.102 7.975 -27.831 1.00 95.38 283 THR A N 1
ATOM 2358 C CA . THR A 1 283 ? 6.046 8.506 -26.469 1.00 95.38 283 THR A CA 1
ATOM 2359 C C . THR A 1 283 ? 5.585 7.389 -25.530 1.00 95.38 283 THR A C 1
ATOM 2361 O O . THR A 1 283 ? 4.506 6.835 -25.759 1.00 95.38 283 THR A O 1
ATOM 2364 N N . PRO A 1 284 ? 6.360 7.044 -24.483 1.00 96.31 284 PRO A N 1
ATOM 2365 C CA . PRO A 1 284 ? 5.973 5.998 -23.543 1.00 96.31 284 PRO A CA 1
ATOM 2366 C C . PRO A 1 284 ? 4.770 6.416 -22.689 1.00 96.31 284 PRO A C 1
ATOM 2368 O O . PRO A 1 284 ? 4.459 7.601 -22.558 1.00 96.31 284 PRO A O 1
ATOM 2371 N N . GLY A 1 285 ? 4.126 5.429 -22.068 1.00 96.94 285 GLY A N 1
ATOM 2372 C CA . GLY A 1 285 ? 2.995 5.618 -21.166 1.00 96.94 285 GLY A CA 1
ATOM 2373 C C . GLY A 1 285 ? 3.252 6.608 -20.033 1.00 96.94 285 GLY A C 1
ATOM 2374 O O . GLY A 1 285 ? 4.370 6.744 -19.533 1.00 96.94 285 GLY A O 1
ATOM 2375 N N . PHE A 1 286 ? 2.187 7.268 -19.578 1.00 97.12 286 PHE A N 1
ATOM 2376 C CA . PHE A 1 286 ? 2.236 8.346 -18.589 1.00 97.12 286 PHE A CA 1
ATOM 2377 C C . PHE A 1 286 ? 2.906 7.922 -17.274 1.00 97.12 286 PHE A C 1
ATOM 2379 O O . PHE A 1 286 ? 3.664 8.681 -16.674 1.00 97.12 286 PHE A O 1
ATOM 2386 N N . PHE A 1 287 ? 2.661 6.683 -16.839 1.00 96.75 287 PHE A N 1
ATOM 2387 C CA . PHE A 1 287 ? 3.222 6.139 -15.599 1.00 96.75 287 PHE A CA 1
ATOM 2388 C C . PHE A 1 287 ? 4.577 5.443 -15.783 1.00 96.75 287 PHE A C 1
ATOM 2390 O O . PHE A 1 287 ? 5.127 4.917 -14.813 1.00 96.75 287 PHE A O 1
ATOM 2397 N N . HIS A 1 288 ? 5.134 5.416 -16.996 1.00 96.56 288 HIS A N 1
ATOM 2398 C CA . HIS A 1 288 ? 6.442 4.821 -17.234 1.00 96.56 288 HIS A CA 1
ATOM 2399 C C . HIS A 1 288 ? 7.553 5.591 -16.501 1.00 96.56 288 HIS A C 1
ATOM 2401 O O . HIS A 1 288 ? 7.596 6.822 -16.485 1.00 96.56 288 HIS A O 1
ATOM 2407 N N . LYS A 1 289 ? 8.503 4.849 -15.918 1.00 95.25 289 LYS A N 1
ATOM 2408 C CA . LYS A 1 289 ? 9.700 5.404 -15.275 1.00 95.25 289 LYS A CA 1
ATOM 2409 C C . LYS A 1 289 ? 10.958 4.759 -15.831 1.00 95.25 289 LYS A C 1
ATOM 2411 O O . LYS A 1 289 ? 11.150 3.551 -15.708 1.00 95.25 289 LYS A O 1
ATOM 2416 N N . GLU A 1 290 ? 11.863 5.586 -16.342 1.00 95.56 290 GLU A N 1
ATOM 2417 C CA . GLU A 1 290 ? 13.199 5.151 -16.743 1.00 95.56 290 GLU A CA 1
ATOM 2418 C C . GLU A 1 290 ? 14.040 4.740 -15.527 1.00 95.56 290 GLU A C 1
ATOM 2420 O O . GLU A 1 290 ? 14.202 5.491 -14.557 1.00 95.56 290 GLU A O 1
ATOM 2425 N N . THR A 1 291 ? 14.624 3.547 -15.566 1.00 96.44 291 THR A N 1
ATOM 2426 C CA . THR A 1 291 ? 15.362 3.006 -14.423 1.00 96.44 291 THR A CA 1
ATOM 2427 C C . THR A 1 291 ? 16.820 2.696 -14.732 1.00 96.44 291 THR A C 1
ATOM 2429 O O . THR A 1 291 ? 17.259 2.587 -15.874 1.00 96.44 291 THR A O 1
ATOM 2432 N N . SER A 1 292 ? 17.609 2.583 -13.668 1.00 96.12 292 SER A N 1
ATOM 2433 C CA . SER A 1 292 ? 19.009 2.165 -13.709 1.00 96.12 292 SER A CA 1
ATOM 2434 C C . SER A 1 292 ? 19.340 1.323 -12.476 1.00 96.12 292 SER A C 1
ATOM 2436 O O . SER A 1 292 ? 18.537 1.228 -11.549 1.00 96.12 292 SER A O 1
ATOM 2438 N N . GLY A 1 293 ? 20.535 0.732 -12.443 1.00 96.25 293 GLY A N 1
ATOM 2439 C CA . GLY A 1 293 ? 20.960 -0.162 -11.365 1.00 96.25 293 GLY A CA 1
ATOM 2440 C C . GLY A 1 293 ? 20.543 -1.611 -11.606 1.00 96.25 293 GLY A C 1
ATOM 2441 O O . GLY A 1 293 ? 20.160 -1.978 -12.714 1.00 96.25 293 GLY A O 1
ATOM 2442 N N . VAL A 1 294 ? 20.662 -2.449 -10.577 1.00 96.56 294 VAL A N 1
ATOM 2443 C CA . VAL A 1 294 ? 20.341 -3.882 -10.657 1.00 96.56 294 VAL A CA 1
ATOM 2444 C C . VAL A 1 294 ? 19.294 -4.264 -9.620 1.00 96.56 294 VAL A C 1
ATOM 2446 O O . VAL A 1 294 ? 19.259 -3.700 -8.528 1.00 96.56 294 VAL A O 1
ATOM 2449 N N . ILE A 1 295 ? 18.435 -5.228 -9.953 1.00 96.12 295 ILE A N 1
ATOM 2450 C CA . ILE A 1 295 ? 17.353 -5.701 -9.071 1.00 96.12 295 ILE A CA 1
ATOM 2451 C C . ILE A 1 295 ? 17.678 -7.027 -8.359 1.00 96.12 295 ILE A C 1
ATOM 2453 O O . ILE A 1 295 ? 16.923 -7.502 -7.512 1.00 96.12 295 ILE A O 1
ATOM 2457 N N . SER A 1 296 ? 18.808 -7.648 -8.707 1.00 96.06 296 SER A N 1
ATOM 2458 C CA . SER A 1 296 ? 19.302 -8.862 -8.058 1.00 96.06 296 SER A CA 1
ATOM 2459 C C . SER A 1 296 ? 19.609 -8.616 -6.578 1.00 96.06 296 SER A C 1
ATOM 2461 O O . SER A 1 296 ? 19.851 -7.484 -6.168 1.00 96.06 296 SER A O 1
ATOM 2463 N N . SER A 1 297 ? 19.628 -9.676 -5.771 1.00 96.56 297 SER A N 1
ATOM 2464 C CA . SER A 1 297 ? 19.949 -9.566 -4.341 1.00 96.56 297 SER A CA 1
ATOM 2465 C C . SER A 1 297 ? 21.363 -9.017 -4.117 1.00 96.56 297 SER A C 1
ATOM 2467 O O . SER A 1 297 ? 22.255 -9.251 -4.933 1.00 96.56 297 SER A O 1
ATOM 2469 N N . GLY A 1 298 ? 21.578 -8.314 -3.002 1.00 95.12 298 GLY A N 1
ATOM 2470 C CA . GLY A 1 298 ? 22.866 -7.698 -2.666 1.00 95.12 298 GLY A CA 1
ATOM 2471 C C . GLY A 1 298 ? 23.121 -6.367 -3.378 1.00 95.12 298 GLY A C 1
ATOM 2472 O O . GLY A 1 298 ? 24.270 -5.948 -3.517 1.00 95.12 298 GLY A O 1
ATOM 2473 N N . ASN A 1 299 ? 22.073 -5.693 -3.859 1.00 96.38 299 ASN A N 1
ATOM 2474 C CA . ASN A 1 299 ? 22.202 -4.517 -4.723 1.00 96.38 299 ASN A CA 1
ATOM 2475 C C . ASN A 1 299 ? 22.396 -3.179 -3.994 1.00 96.38 299 ASN A C 1
ATOM 2477 O O . ASN A 1 299 ? 22.358 -2.149 -4.655 1.00 96.38 299 ASN A O 1
ATOM 2481 N N . GLU A 1 300 ? 22.619 -3.138 -2.681 1.00 93.75 300 GLU A N 1
ATOM 2482 C CA . GLU A 1 300 ? 22.636 -1.889 -1.895 1.00 93.75 300 GLU A CA 1
ATOM 2483 C C . GLU A 1 300 ? 23.556 -0.789 -2.466 1.00 93.75 300 GLU A C 1
ATOM 2485 O O . GLU A 1 300 ? 23.229 0.398 -2.421 1.00 93.75 300 GLU A O 1
ATOM 2490 N N . LYS A 1 301 ? 24.687 -1.170 -3.074 1.00 94.12 301 LYS A N 1
ATOM 2491 C CA . LYS A 1 301 ? 25.625 -0.228 -3.711 1.00 94.12 301 LYS A CA 1
ATOM 2492 C C . LYS A 1 301 ? 25.152 0.291 -5.076 1.00 94.12 301 LYS A C 1
ATOM 2494 O O . LYS A 1 301 ? 25.590 1.356 -5.504 1.00 94.12 301 LYS A O 1
ATOM 2499 N N . ASN A 1 302 ? 24.280 -0.443 -5.767 1.00 96.38 302 ASN A N 1
ATOM 2500 C CA . ASN A 1 302 ? 23.735 -0.094 -7.081 1.00 96.38 302 ASN A CA 1
ATOM 2501 C C . ASN A 1 302 ? 22.263 -0.547 -7.239 1.00 96.38 302 ASN A C 1
ATOM 2503 O O . ASN A 1 302 ? 21.958 -1.363 -8.114 1.00 96.38 302 ASN A O 1
ATOM 2507 N N . PRO A 1 303 ? 21.341 -0.056 -6.392 1.00 97.25 303 PRO A N 1
ATOM 2508 C CA . PRO A 1 303 ? 19.975 -0.548 -6.364 1.00 97.25 303 PRO A CA 1
ATOM 2509 C C . PRO A 1 303 ? 19.210 -0.085 -7.593 1.00 97.25 303 PRO A C 1
ATOM 2511 O O . PRO A 1 303 ? 19.460 1.013 -8.109 1.00 97.25 303 PRO A O 1
ATOM 2514 N N . TYR A 1 304 ? 18.246 -0.907 -8.001 1.00 98.00 304 TYR A N 1
ATOM 2515 C CA . TYR A 1 304 ? 17.262 -0.580 -9.023 1.00 98.00 304 TYR A CA 1
ATOM 2516 C C . TYR A 1 304 ? 16.544 0.717 -8.642 1.00 98.00 304 TYR A C 1
ATOM 2518 O O . TYR A 1 304 ? 15.936 0.799 -7.574 1.00 98.00 304 TYR A O 1
ATOM 2526 N N . ARG A 1 305 ? 16.662 1.756 -9.470 1.00 97.44 305 ARG A N 1
ATOM 2527 C CA . ARG A 1 305 ? 16.234 3.116 -9.120 1.00 97.44 305 ARG A CA 1
ATOM 2528 C C . ARG A 1 305 ? 15.679 3.886 -10.306 1.00 97.44 305 ARG A C 1
ATOM 2530 O O . ARG A 1 305 ? 16.219 3.782 -11.405 1.00 97.44 305 ARG A O 1
ATOM 2537 N N . HIS A 1 306 ? 14.679 4.728 -10.053 1.00 97.00 306 HIS A N 1
ATOM 2538 C CA . HIS A 1 306 ? 14.201 5.708 -11.028 1.00 97.00 306 HIS A CA 1
ATOM 2539 C C . HIS A 1 306 ? 15.272 6.786 -11.240 1.00 97.00 306 HIS A C 1
ATOM 2541 O O . HIS A 1 306 ? 15.560 7.594 -10.347 1.00 97.00 306 HIS A O 1
ATOM 2547 N N . GLN A 1 307 ? 15.899 6.748 -12.413 1.00 95.88 307 GLN A N 1
ATOM 2548 C CA . GLN A 1 307 ? 16.981 7.636 -12.809 1.00 95.88 307 GLN A CA 1
ATOM 2549 C C . GLN A 1 307 ? 17.164 7.593 -14.323 1.00 95.88 307 GLN A C 1
ATOM 2551 O O . GLN A 1 307 ? 17.383 6.524 -14.883 1.00 95.88 307 GLN A O 1
ATOM 2556 N N . TYR A 1 308 ? 17.244 8.774 -14.929 1.00 93.38 308 TYR A N 1
ATOM 2557 C CA . TYR A 1 308 ? 17.524 8.957 -16.351 1.00 93.38 308 TYR A CA 1
ATOM 2558 C C . TYR A 1 308 ? 18.575 10.044 -16.583 1.00 93.38 308 TYR A C 1
ATOM 2560 O O . TYR A 1 308 ? 18.973 10.774 -15.663 1.00 93.38 308 TYR A O 1
ATOM 2568 N N . LYS A 1 309 ? 19.086 10.129 -17.814 1.00 92.69 309 LYS A N 1
ATOM 2569 C CA . LYS A 1 309 ? 20.083 11.129 -18.215 1.00 92.69 309 LYS A CA 1
ATOM 2570 C C . LYS A 1 309 ? 19.401 12.255 -18.983 1.00 92.69 309 LYS A C 1
ATOM 2572 O O . LYS A 1 309 ? 18.774 12.014 -20.001 1.00 92.69 309 LYS A O 1
ATOM 2577 N N . ILE A 1 310 ? 19.611 13.491 -18.544 1.00 91.75 310 ILE A N 1
ATOM 2578 C CA . ILE A 1 310 ? 19.197 14.693 -19.270 1.00 91.75 310 ILE A CA 1
ATOM 2579 C C . ILE A 1 310 ? 20.414 15.409 -19.846 1.00 91.75 310 ILE A C 1
ATOM 2581 O O . ILE A 1 310 ? 21.433 15.588 -19.169 1.00 91.75 310 ILE A O 1
ATOM 2585 N N . LYS A 1 311 ? 20.303 15.861 -21.095 1.00 90.31 311 LYS A N 1
ATOM 2586 C CA . LYS A 1 311 ? 21.296 16.741 -21.711 1.00 90.31 311 LYS A CA 1
ATOM 2587 C C . LYS A 1 311 ? 21.007 18.183 -21.290 1.00 90.31 311 LYS A C 1
ATOM 2589 O O . LYS A 1 311 ? 19.938 18.712 -21.565 1.00 90.31 311 LYS A O 1
ATOM 2594 N N . LYS A 1 312 ? 21.957 18.830 -20.610 1.00 85.31 312 LYS A N 1
ATOM 2595 C CA . LYS A 1 312 ? 21.918 20.267 -20.288 1.00 85.31 312 LYS A CA 1
ATOM 2596 C C . LYS A 1 312 ? 23.139 20.939 -20.913 1.00 85.31 312 LYS A C 1
ATOM 2598 O O . LYS A 1 312 ? 24.225 20.933 -20.331 1.00 85.31 312 LYS A O 1
ATOM 2603 N N . GLY A 1 313 ? 22.960 21.481 -22.119 1.00 87.38 313 GLY A N 1
ATOM 2604 C CA . GLY A 1 313 ? 24.053 22.002 -22.944 1.00 87.38 313 GLY A CA 1
ATOM 2605 C C . GLY A 1 313 ? 24.996 20.879 -23.384 1.00 87.38 313 GLY A C 1
ATOM 2606 O O . GLY A 1 313 ? 24.560 19.898 -23.986 1.00 87.38 313 GLY A O 1
ATOM 2607 N N . ILE A 1 314 ? 26.282 21.008 -23.049 1.00 87.31 314 ILE A N 1
ATOM 2608 C CA . ILE A 1 314 ? 27.311 19.990 -23.329 1.00 87.31 314 ILE A CA 1
ATOM 2609 C C . ILE A 1 314 ? 27.370 18.865 -22.281 1.00 87.31 314 ILE A C 1
ATOM 2611 O O . ILE A 1 314 ? 28.009 17.845 -22.519 1.00 87.31 314 ILE A O 1
ATOM 2615 N N . PHE A 1 315 ? 26.715 19.023 -21.124 1.00 88.50 315 PHE A N 1
ATOM 2616 C CA . PHE A 1 315 ? 26.810 18.066 -20.019 1.00 88.50 315 PHE A CA 1
ATOM 2617 C C . PHE A 1 315 ? 25.620 17.104 -19.975 1.00 88.50 315 PHE A C 1
ATOM 2619 O O . PHE A 1 315 ? 24.465 17.507 -20.133 1.00 88.50 315 PHE A O 1
ATOM 2626 N N . LEU A 1 316 ? 25.901 15.839 -19.655 1.00 87.81 316 LEU A N 1
ATOM 2627 C CA . LEU A 1 316 ? 24.897 14.850 -19.265 1.00 87.81 316 LEU A CA 1
ATOM 2628 C C . LEU A 1 316 ? 24.744 14.868 -17.742 1.00 87.81 316 LEU A C 1
ATOM 2630 O O . LEU A 1 316 ? 25.687 14.560 -17.013 1.00 87.81 316 LEU A O 1
ATOM 2634 N N . LYS A 1 317 ? 23.557 15.228 -17.252 1.00 91.62 317 LYS A N 1
ATOM 2635 C CA . LYS A 1 317 ? 23.217 15.182 -15.824 1.00 91.62 317 LYS A CA 1
ATOM 2636 C C . LYS A 1 317 ? 22.242 14.044 -15.551 1.00 91.62 317 LYS A C 1
ATOM 2638 O O . LYS A 1 317 ? 21.436 13.693 -16.403 1.00 91.62 317 LYS A O 1
ATOM 2643 N N . LYS A 1 318 ? 22.313 13.476 -14.349 1.00 92.81 318 LYS A N 1
ATOM 2644 C CA . LYS A 1 318 ? 21.339 12.493 -13.864 1.00 92.81 318 LYS A CA 1
ATOM 2645 C C . LYS A 1 318 ? 20.136 13.220 -13.264 1.00 92.81 318 LYS A C 1
ATOM 2647 O O . LYS A 1 318 ? 20.318 14.146 -12.474 1.00 92.81 318 LYS A O 1
ATOM 2652 N N . ALA A 1 319 ? 18.941 12.792 -13.639 1.00 93.12 319 ALA A N 1
ATOM 2653 C CA . ALA A 1 319 ? 17.660 13.255 -13.119 1.00 93.12 319 ALA A CA 1
ATOM 2654 C C . ALA A 1 319 ? 16.808 12.051 -12.682 1.00 93.12 319 ALA A C 1
ATOM 2656 O O . ALA A 1 319 ? 17.271 10.911 -12.751 1.00 93.12 319 ALA A O 1
ATOM 2657 N N . GLY A 1 320 ? 15.599 12.313 -12.189 1.00 93.06 320 GLY A N 1
ATOM 2658 C CA . GLY A 1 320 ? 14.692 11.316 -11.619 1.00 93.06 320 GLY A CA 1
ATOM 2659 C C . GLY A 1 320 ? 14.433 11.545 -10.132 1.00 93.06 320 GLY A C 1
ATOM 2660 O O . GLY A 1 320 ? 15.061 12.391 -9.493 1.00 93.06 320 GLY A O 1
ATOM 2661 N N . THR A 1 321 ? 13.494 10.781 -9.581 1.00 94.31 321 THR A N 1
ATOM 2662 C CA . THR A 1 321 ? 13.089 10.893 -8.170 1.00 94.31 321 THR A CA 1
ATOM 2663 C C . THR A 1 321 ? 13.988 10.081 -7.250 1.00 94.31 321 THR A C 1
ATOM 2665 O O . THR A 1 321 ? 13.937 10.271 -6.043 1.00 94.31 321 THR A O 1
ATOM 2668 N N . TRP A 1 322 ? 14.837 9.196 -7.785 1.00 95.88 322 TRP A N 1
ATOM 2669 C CA . TRP A 1 322 ? 15.732 8.334 -7.005 1.00 95.88 322 TRP A CA 1
ATOM 2670 C C . TRP A 1 322 ? 15.022 7.364 -6.050 1.00 95.88 322 TRP A C 1
ATOM 2672 O O . TRP A 1 322 ? 15.684 6.768 -5.192 1.00 95.88 322 TRP A O 1
ATOM 2682 N N . THR A 1 323 ? 13.709 7.163 -6.222 1.00 97.00 323 THR A N 1
ATOM 2683 C CA . THR A 1 323 ? 12.997 6.032 -5.619 1.00 97.00 323 THR A CA 1
ATOM 2684 C C . THR A 1 323 ? 13.722 4.759 -6.008 1.00 97.00 323 THR A C 1
ATOM 2686 O O . THR A 1 323 ? 14.085 4.594 -7.177 1.00 97.00 323 THR A O 1
ATOM 2689 N N . ASN A 1 324 ? 13.991 3.890 -5.043 1.00 97.50 324 ASN A N 1
ATOM 2690 C CA . ASN A 1 324 ? 14.836 2.729 -5.280 1.00 97.50 324 ASN A CA 1
ATOM 2691 C C . ASN A 1 324 ? 14.356 1.497 -4.520 1.00 97.50 324 ASN A C 1
ATOM 2693 O O . ASN A 1 324 ? 13.681 1.613 -3.500 1.00 97.50 324 ASN A O 1
ATOM 2697 N N . ILE A 1 325 ? 14.726 0.330 -5.039 1.00 98.38 325 ILE A N 1
ATOM 2698 C CA . ILE A 1 325 ? 14.454 -0.971 -4.438 1.00 98.38 325 ILE A CA 1
ATOM 2699 C C . ILE A 1 325 ? 15.781 -1.592 -4.012 1.00 98.38 325 ILE A C 1
ATOM 2701 O O . ILE A 1 325 ? 16.636 -1.901 -4.849 1.00 98.38 325 ILE A O 1
ATOM 2705 N N . VAL A 1 326 ? 15.931 -1.803 -2.708 1.00 97.81 326 VAL A N 1
ATOM 2706 C CA . VAL A 1 326 ? 17.034 -2.565 -2.125 1.00 97.81 326 VAL A CA 1
ATOM 2707 C C . VAL A 1 326 ? 16.561 -4.001 -1.919 1.00 97.81 326 VAL A C 1
ATOM 2709 O O . VAL A 1 326 ? 15.571 -4.238 -1.227 1.00 97.81 326 VAL A O 1
ATOM 2712 N N . HIS A 1 327 ? 17.266 -4.951 -2.529 1.00 97.94 327 HIS A N 1
ATOM 2713 C CA . HIS A 1 327 ? 16.969 -6.378 -2.469 1.00 97.94 327 HIS A CA 1
ATOM 2714 C C . HIS A 1 327 ? 18.056 -7.106 -1.682 1.00 97.94 327 HIS A C 1
ATOM 2716 O O . HIS A 1 327 ? 19.231 -7.054 -2.054 1.00 97.94 327 HIS A O 1
ATOM 2722 N N . GLN A 1 328 ? 17.671 -7.790 -0.604 1.00 96.44 328 GLN A N 1
ATOM 2723 C CA . GLN A 1 328 ? 18.590 -8.549 0.245 1.00 96.44 328 GLN A CA 1
ATOM 2724 C C . GLN A 1 328 ? 18.022 -9.910 0.662 1.00 96.44 328 GLN A C 1
ATOM 2726 O O . GLN A 1 328 ? 16.814 -10.135 0.632 1.00 96.44 328 GLN A O 1
ATOM 2731 N N . SER A 1 329 ? 18.919 -10.803 1.083 1.00 95.31 329 SER A N 1
ATOM 2732 C CA . SER A 1 329 ? 18.585 -12.077 1.726 1.00 95.31 329 SER A CA 1
ATOM 2733 C C . SER A 1 329 ? 18.688 -11.948 3.243 1.00 95.31 329 SER A C 1
ATOM 2735 O O . SER A 1 329 ? 19.662 -11.380 3.736 1.00 95.31 329 SER A O 1
ATOM 2737 N N . TYR A 1 330 ? 17.752 -12.550 3.974 1.00 94.81 330 TYR A N 1
ATOM 2738 C CA . TYR A 1 330 ? 17.838 -12.694 5.431 1.00 94.81 330 TYR A CA 1
ATOM 2739 C C . TYR A 1 330 ? 18.587 -13.961 5.882 1.00 94.81 330 TYR A C 1
ATOM 2741 O O . TYR A 1 330 ? 18.786 -14.132 7.083 1.00 94.81 330 TYR A O 1
ATOM 2749 N N . ALA A 1 331 ? 18.998 -14.840 4.951 1.00 89.00 331 ALA A N 1
ATOM 2750 C CA . ALA A 1 331 ? 19.627 -16.137 5.253 1.00 89.00 331 ALA A CA 1
ATOM 2751 C C . ALA A 1 331 ? 20.748 -16.033 6.301 1.00 89.00 331 ALA A C 1
ATOM 2753 O O . ALA A 1 331 ? 20.681 -16.671 7.351 1.00 89.00 331 ALA A O 1
ATOM 2754 N N . ASP A 1 332 ? 21.739 -15.188 6.012 1.00 87.75 332 ASP A N 1
ATOM 2755 C CA . ASP A 1 332 ? 22.966 -15.065 6.804 1.00 87.75 332 ASP A CA 1
ATOM 2756 C C . ASP A 1 332 ? 22.990 -13.791 7.660 1.00 87.75 332 ASP A C 1
ATOM 2758 O O . ASP A 1 332 ? 23.834 -13.643 8.542 1.00 87.75 332 ASP A O 1
ATOM 2762 N N . ASN A 1 333 ? 22.067 -12.856 7.407 1.00 92.81 333 ASN A N 1
ATOM 2763 C CA . ASN A 1 333 ? 21.996 -11.577 8.101 1.00 92.81 333 ASN A CA 1
ATOM 2764 C C . ASN A 1 333 ? 20.535 -11.178 8.391 1.00 92.81 333 ASN A C 1
ATOM 2766 O O . ASN A 1 333 ? 19.880 -10.576 7.539 1.00 92.81 333 ASN A O 1
ATOM 2770 N N . PRO A 1 334 ? 20.025 -11.439 9.608 1.00 93.38 334 PRO A N 1
ATOM 2771 C CA . PRO A 1 334 ? 18.701 -10.980 10.034 1.00 93.38 334 PRO A CA 1
ATOM 2772 C C . PRO A 1 334 ? 18.535 -9.451 10.039 1.00 93.38 334 PRO A C 1
ATOM 2774 O O . PRO A 1 334 ? 17.417 -8.951 10.094 1.00 93.38 334 PRO A O 1
ATOM 2777 N N . GLU A 1 335 ? 19.638 -8.705 9.980 1.00 95.06 335 GLU A N 1
ATOM 2778 C CA . GLU A 1 335 ? 19.700 -7.243 10.002 1.00 95.06 335 GLU A CA 1
ATOM 2779 C C . GLU A 1 335 ? 19.991 -6.656 8.608 1.00 95.06 335 GLU A C 1
ATOM 2781 O O . GLU A 1 335 ? 20.470 -5.532 8.489 1.00 95.06 335 GLU A O 1
ATOM 2786 N N . ALA A 1 336 ? 19.708 -7.398 7.530 1.00 94.06 336 ALA A N 1
ATOM 2787 C CA . ALA A 1 336 ? 20.113 -7.059 6.161 1.00 94.06 336 ALA A CA 1
ATOM 2788 C C . ALA A 1 336 ? 19.690 -5.665 5.656 1.00 94.06 336 ALA A C 1
ATOM 2790 O O . ALA A 1 336 ? 20.312 -5.134 4.737 1.00 94.06 336 ALA A O 1
ATOM 2791 N N . PHE A 1 337 ? 18.646 -5.069 6.237 1.00 94.94 337 PHE A N 1
ATOM 2792 C CA . PHE A 1 337 ? 18.172 -3.727 5.886 1.00 94.94 337 PHE A CA 1
ATOM 2793 C C . PHE A 1 337 ? 18.445 -2.670 6.960 1.00 94.94 337 PHE A C 1
ATOM 2795 O O . PHE A 1 337 ? 18.038 -1.518 6.796 1.00 94.94 337 PHE A O 1
ATOM 2802 N N . VAL A 1 338 ? 19.116 -3.019 8.061 1.00 91.62 338 VAL A N 1
ATOM 2803 C CA . VAL A 1 338 ? 19.487 -2.043 9.091 1.00 91.62 338 VAL A CA 1
ATOM 2804 C C . VAL A 1 338 ? 20.353 -0.947 8.466 1.00 91.62 338 VAL A C 1
ATOM 2806 O O . VAL A 1 338 ? 21.247 -1.205 7.667 1.00 91.62 338 VAL A O 1
ATOM 2809 N N . GLY A 1 339 ? 20.045 0.307 8.802 1.00 87.50 339 GLY A N 1
ATOM 2810 C CA . GLY A 1 339 ? 20.663 1.493 8.198 1.00 87.50 339 GLY A CA 1
ATOM 2811 C C . GLY A 1 339 ? 19.878 2.074 7.020 1.00 87.50 339 GLY A C 1
ATOM 2812 O O . GLY A 1 339 ? 20.065 3.247 6.688 1.00 87.50 339 GLY A O 1
ATOM 2813 N N . GLN A 1 340 ? 18.942 1.317 6.442 1.00 90.75 340 GLN A N 1
ATOM 2814 C CA . GLN A 1 340 ? 17.981 1.855 5.482 1.00 90.75 340 GLN A CA 1
ATOM 2815 C C . GLN A 1 340 ? 16.883 2.661 6.192 1.00 90.75 340 GLN A C 1
ATOM 2817 O O . GLN A 1 340 ? 16.685 2.573 7.405 1.00 90.75 340 GLN A O 1
ATOM 2822 N N . ARG A 1 341 ? 16.148 3.462 5.414 1.00 88.50 341 ARG A N 1
ATOM 2823 C CA . ARG A 1 341 ? 14.898 4.105 5.840 1.00 88.50 341 ARG A CA 1
ATOM 2824 C C . ARG A 1 341 ? 13.832 3.809 4.806 1.00 88.50 341 ARG A C 1
ATOM 2826 O O . ARG A 1 341 ? 13.886 4.362 3.707 1.00 88.50 341 ARG A O 1
ATOM 2833 N N . SER A 1 342 ? 12.907 2.924 5.153 1.00 93.50 342 SER A N 1
ATOM 2834 C CA . SER A 1 342 ? 11.922 2.406 4.209 1.00 93.50 342 SER A CA 1
ATOM 2835 C C . SER A 1 342 ? 10.501 2.811 4.579 1.00 93.50 342 SER A C 1
ATOM 2837 O O . SER A 1 342 ? 10.130 2.775 5.753 1.00 93.50 342 SER A O 1
ATOM 2839 N N . ILE A 1 343 ? 9.704 3.162 3.567 1.00 93.44 343 ILE A N 1
ATOM 2840 C CA . ILE A 1 343 ? 8.249 3.333 3.723 1.00 93.44 343 ILE A CA 1
ATOM 2841 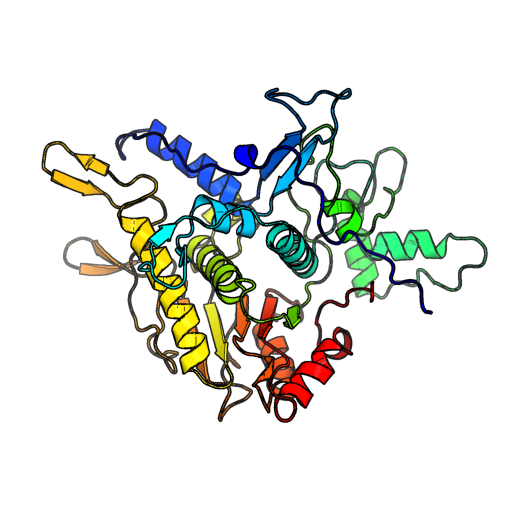C C . ILE A 1 343 ? 7.494 2.013 3.527 1.00 93.44 343 ILE A C 1
ATOM 2843 O O . ILE A 1 343 ? 6.373 1.864 4.005 1.00 93.44 343 ILE A O 1
ATOM 2847 N N . LEU A 1 344 ? 8.108 1.064 2.814 1.00 97.00 344 LEU A N 1
ATOM 2848 C CA . LEU A 1 344 ? 7.534 -0.228 2.473 1.00 97.00 344 LEU A CA 1
ATOM 2849 C C . LEU A 1 344 ? 8.635 -1.281 2.509 1.00 97.00 344 LEU A C 1
ATOM 2851 O O . LEU A 1 344 ? 9.597 -1.238 1.736 1.00 97.00 344 LEU A O 1
ATOM 2855 N N . MET A 1 345 ? 8.479 -2.242 3.403 1.00 96.94 345 MET A N 1
ATOM 2856 C CA . MET A 1 345 ? 9.328 -3.415 3.466 1.00 96.94 345 MET A CA 1
ATOM 2857 C C . MET A 1 345 ? 8.501 -4.659 3.183 1.00 96.94 345 MET A C 1
ATOM 2859 O O . MET A 1 345 ? 7.418 -4.819 3.735 1.00 96.94 345 MET A O 1
ATOM 2863 N N . LEU A 1 346 ? 9.007 -5.539 2.331 1.00 97.31 346 LEU A N 1
ATOM 2864 C CA . LEU A 1 346 ? 8.338 -6.783 1.988 1.00 97.31 346 LEU A CA 1
ATOM 2865 C C . LEU A 1 346 ? 9.254 -7.963 2.256 1.00 97.31 346 LEU A C 1
ATOM 2867 O O . LEU A 1 346 ? 10.407 -7.965 1.823 1.00 97.31 346 LEU A O 1
ATOM 2871 N N . GLU A 1 347 ? 8.715 -8.973 2.926 1.00 96.62 347 GLU A N 1
ATOM 2872 C CA . GLU A 1 347 ? 9.348 -10.280 3.027 1.00 96.62 347 GLU A CA 1
ATOM 2873 C C . GLU A 1 347 ? 8.463 -11.335 2.366 1.00 96.62 347 GLU A C 1
ATOM 2875 O O . GLU A 1 347 ? 7.352 -11.582 2.837 1.00 96.62 347 GLU A O 1
ATOM 2880 N N . ASP A 1 348 ? 8.952 -11.948 1.285 1.00 95.12 348 ASP A N 1
ATOM 2881 C CA . ASP A 1 348 ? 8.279 -13.084 0.646 1.00 95.12 348 ASP A CA 1
ATOM 2882 C C . ASP A 1 348 ? 8.724 -14.409 1.285 1.00 95.12 348 ASP A C 1
ATOM 2884 O O . ASP A 1 348 ? 9.851 -14.543 1.771 1.00 95.12 348 ASP A O 1
ATOM 2888 N N . GLU A 1 349 ? 7.837 -15.401 1.263 1.00 93.62 349 GLU A N 1
ATOM 2889 C CA . GLU A 1 349 ? 8.008 -16.708 1.910 1.00 93.62 349 GLU A CA 1
ATOM 2890 C C . GLU A 1 349 ? 8.427 -16.618 3.392 1.00 93.62 349 GLU A C 1
ATOM 2892 O O . GLU A 1 349 ? 9.252 -17.393 3.880 1.00 93.62 349 GLU A O 1
ATOM 2897 N N . PHE A 1 350 ? 7.807 -15.697 4.137 1.00 94.81 350 PHE A N 1
ATOM 2898 C CA . PHE A 1 350 ? 8.062 -15.444 5.562 1.00 94.81 350 PHE A CA 1
ATOM 2899 C C . PHE A 1 350 ? 8.009 -16.706 6.440 1.00 94.81 350 PHE A C 1
ATOM 2901 O O . PHE A 1 350 ? 8.811 -16.881 7.355 1.00 94.81 350 PHE A O 1
ATOM 2908 N N . GLY A 1 351 ? 7.107 -17.641 6.126 1.00 94.12 351 GLY A N 1
ATOM 2909 C CA . GLY A 1 351 ? 6.981 -18.919 6.834 1.00 94.12 351 GLY A CA 1
ATOM 2910 C C . GLY A 1 351 ? 8.177 -19.871 6.680 1.00 94.12 351 GLY A C 1
ATOM 2911 O O . GLY A 1 351 ? 8.230 -20.891 7.364 1.00 94.12 351 GLY A O 1
ATOM 2912 N N . LEU A 1 352 ? 9.135 -19.560 5.802 1.00 93.50 352 LEU A N 1
ATOM 2913 C CA . LEU A 1 352 ? 10.395 -20.292 5.643 1.00 93.50 352 LEU A CA 1
ATOM 2914 C C . LEU A 1 352 ? 11.583 -19.602 6.334 1.00 93.50 352 LEU A C 1
ATOM 2916 O O . LEU A 1 352 ? 12.706 -20.100 6.225 1.00 93.50 352 LEU A O 1
ATOM 2920 N N . ASN A 1 353 ? 11.364 -18.466 7.006 1.00 94.38 353 ASN A N 1
ATOM 2921 C CA . ASN A 1 353 ? 12.423 -17.715 7.667 1.00 94.38 353 ASN A CA 1
ATOM 2922 C C . ASN A 1 353 ? 12.688 -18.215 9.093 1.00 94.38 353 ASN A C 1
ATOM 2924 O O . ASN A 1 353 ? 12.032 -17.818 10.058 1.00 94.38 353 ASN A O 1
ATOM 2928 N N . ASP A 1 354 ? 13.749 -19.011 9.225 1.00 93.06 354 ASP A N 1
ATOM 2929 C CA . ASP A 1 354 ? 14.259 -19.536 10.496 1.00 93.06 354 ASP A CA 1
ATOM 2930 C C . ASP A 1 354 ? 14.834 -18.441 11.427 1.00 93.06 354 ASP A C 1
ATOM 2932 O O . ASP A 1 354 ? 15.264 -18.740 12.536 1.00 93.06 354 ASP A O 1
ATOM 2936 N N . ASN A 1 355 ? 14.852 -17.173 11.004 1.00 93.44 355 ASN A N 1
ATOM 2937 C CA . ASN A 1 355 ? 15.253 -15.998 11.786 1.00 93.44 355 ASN A CA 1
ATOM 2938 C C . ASN A 1 355 ? 14.150 -14.919 11.845 1.00 93.44 355 ASN A C 1
ATOM 2940 O O . ASN A 1 355 ? 14.444 -13.765 12.178 1.00 93.44 355 ASN A O 1
ATOM 2944 N N . ALA A 1 356 ? 12.894 -15.263 11.533 1.00 95.38 356 ALA A N 1
ATOM 2945 C CA . ALA A 1 356 ? 11.772 -14.327 11.426 1.00 95.38 356 ALA A CA 1
ATOM 2946 C C . ALA A 1 356 ? 11.639 -13.351 12.613 1.00 95.38 356 ALA A C 1
ATOM 2948 O O . ALA A 1 356 ? 11.425 -12.159 12.392 1.00 95.38 356 ALA A O 1
ATOM 2949 N N . ILE A 1 357 ? 11.827 -13.811 13.858 1.00 95.75 357 ILE A N 1
ATOM 2950 C CA . ILE A 1 357 ? 11.731 -12.959 15.060 1.00 95.75 357 ILE A CA 1
ATOM 2951 C C . ILE A 1 357 ? 12.831 -11.897 15.087 1.00 95.75 357 ILE A C 1
ATOM 2953 O O . ILE A 1 357 ? 12.563 -10.724 15.363 1.00 95.75 357 ILE A O 1
ATOM 2957 N N . LYS A 1 358 ? 14.073 -12.293 14.793 1.00 95.44 358 LYS A N 1
ATOM 2958 C CA . LYS A 1 358 ? 15.208 -11.362 14.757 1.00 95.44 358 LYS A CA 1
ATOM 2959 C C . LYS A 1 358 ? 15.021 -10.337 13.641 1.00 95.44 358 LYS A C 1
ATOM 2961 O O . LYS A 1 358 ? 15.159 -9.146 13.904 1.00 95.44 358 LYS A O 1
ATOM 2966 N N . CYS A 1 359 ? 14.615 -10.797 12.455 1.00 94.81 359 CYS A N 1
ATOM 2967 C CA . CYS A 1 359 ? 14.328 -9.927 11.316 1.00 94.81 359 CYS A CA 1
ATOM 2968 C C . CYS A 1 359 ? 13.230 -8.916 11.670 1.00 94.81 359 CYS A C 1
ATOM 2970 O O . CYS A 1 359 ? 13.450 -7.716 11.584 1.00 94.81 359 CYS A O 1
ATOM 2972 N N . ALA A 1 360 ? 12.080 -9.370 12.185 1.00 93.81 360 ALA A N 1
ATOM 2973 C CA . ALA A 1 360 ? 10.964 -8.492 12.542 1.00 93.81 360 ALA A CA 1
ATOM 2974 C C . ALA A 1 360 ? 11.345 -7.402 13.563 1.00 93.81 360 ALA A C 1
ATOM 2976 O O . ALA A 1 360 ? 10.910 -6.255 13.441 1.00 93.81 360 ALA A O 1
ATOM 2977 N N . ARG A 1 361 ? 12.181 -7.737 14.555 1.00 92.69 361 ARG A N 1
ATOM 2978 C CA . ARG A 1 361 ? 12.695 -6.763 15.531 1.00 92.69 361 ARG A CA 1
ATOM 2979 C C . ARG A 1 361 ? 13.650 -5.753 14.894 1.00 92.69 361 ARG A C 1
ATOM 2981 O O . ARG A 1 361 ? 13.533 -4.565 15.189 1.00 92.69 361 ARG A O 1
ATOM 2988 N N . ALA A 1 362 ? 14.551 -6.204 14.023 1.00 92.50 362 ALA A N 1
ATOM 2989 C CA . ALA A 1 362 ? 15.473 -5.330 13.302 1.00 92.50 362 ALA A CA 1
ATOM 2990 C C . ALA A 1 362 ? 14.723 -4.386 12.345 1.00 92.50 362 ALA A C 1
ATOM 2992 O O . ALA A 1 362 ? 14.915 -3.169 12.382 1.00 92.50 362 ALA A O 1
ATOM 2993 N N . ASP A 1 363 ? 13.791 -4.926 11.564 1.00 92.31 363 ASP A N 1
ATOM 2994 C CA . ASP A 1 363 ? 13.012 -4.205 10.556 1.00 92.31 363 ASP A CA 1
ATOM 2995 C C . ASP A 1 363 ? 12.157 -3.081 11.161 1.00 92.31 363 ASP A C 1
ATOM 2997 O O . ASP A 1 363 ? 11.995 -2.017 10.560 1.00 92.31 363 ASP A O 1
ATOM 3001 N N . ASN A 1 364 ? 11.665 -3.252 12.393 1.00 89.38 364 ASN A N 1
ATOM 3002 C CA . ASN A 1 364 ? 10.942 -2.199 13.112 1.00 89.38 364 ASN A CA 1
ATOM 3003 C C . ASN A 1 364 ? 11.742 -0.895 13.249 1.00 89.38 364 ASN A C 1
ATOM 3005 O O . ASN A 1 364 ? 11.142 0.180 13.310 1.00 89.38 364 ASN A O 1
ATOM 3009 N N . SER A 1 365 ? 13.075 -0.970 13.297 1.00 87.88 365 SER A N 1
ATOM 3010 C CA . SER A 1 365 ? 13.937 0.216 13.335 1.00 87.88 365 SER A CA 1
ATOM 3011 C C . SER A 1 365 ? 14.065 0.899 11.967 1.00 87.88 365 SER A C 1
ATOM 3013 O O . SER A 1 365 ? 14.097 2.126 11.900 1.00 87.88 365 SER A O 1
ATOM 3015 N N . VAL A 1 366 ? 14.045 0.122 10.879 1.00 90.94 366 VAL A N 1
ATOM 3016 C CA . VAL A 1 366 ? 14.190 0.588 9.484 1.00 90.94 366 VAL A CA 1
ATOM 3017 C C . VAL A 1 366 ? 13.021 1.480 9.055 1.00 90.94 366 VAL A C 1
ATOM 3019 O O . VAL A 1 366 ? 13.161 2.355 8.201 1.00 90.94 366 VAL A O 1
ATOM 3022 N N . MET A 1 367 ? 11.860 1.284 9.676 1.00 89.94 367 MET A N 1
ATOM 3023 C CA . MET A 1 367 ? 10.629 2.018 9.377 1.00 89.94 367 MET A CA 1
ATOM 3024 C C . MET A 1 367 ? 10.334 3.135 10.381 1.00 89.94 367 MET A C 1
ATOM 3026 O O . MET A 1 367 ? 9.232 3.685 10.385 1.00 89.94 367 MET A O 1
ATOM 3030 N N . ARG A 1 368 ? 11.281 3.473 11.265 1.00 87.94 368 ARG A N 1
ATOM 3031 C CA . ARG A 1 368 ? 11.113 4.532 12.267 1.00 87.94 368 ARG A CA 1
ATOM 3032 C C . ARG A 1 368 ? 12.064 5.692 12.019 1.00 87.94 368 ARG A C 1
ATOM 3034 O O . ARG A 1 368 ? 13.252 5.517 11.772 1.00 87.94 368 ARG A O 1
ATOM 3041 N N . MET A 1 369 ? 11.547 6.906 12.169 1.00 78.62 369 MET A N 1
ATOM 3042 C CA . MET A 1 369 ? 12.333 8.133 12.177 1.00 78.62 369 MET A CA 1
ATOM 3043 C C . MET A 1 369 ? 11.943 8.957 13.400 1.00 78.62 369 MET A C 1
ATOM 3045 O O . MET A 1 369 ? 10.762 9.186 13.652 1.00 78.62 369 MET A O 1
ATOM 3049 N N . THR A 1 370 ? 12.935 9.366 14.198 1.00 78.25 370 THR A N 1
ATOM 3050 C CA . THR A 1 370 ? 12.721 10.188 15.409 1.00 78.25 370 THR A CA 1
ATOM 3051 C C . THR A 1 370 ? 11.644 9.624 16.355 1.00 78.25 370 THR A C 1
ATOM 3053 O O . THR A 1 370 ? 10.839 10.360 16.912 1.00 78.25 370 THR A O 1
ATOM 3056 N N . GLY A 1 371 ? 11.596 8.294 16.500 1.00 75.19 371 GLY A N 1
ATOM 3057 C CA . GLY A 1 371 ? 10.626 7.585 17.347 1.00 75.19 371 GLY A CA 1
ATOM 3058 C C . GLY A 1 371 ? 9.237 7.365 16.728 1.00 75.19 371 GLY A C 1
ATOM 3059 O O . GLY A 1 371 ? 8.460 6.574 17.265 1.00 75.19 371 GLY A O 1
ATOM 3060 N N . VAL A 1 372 ? 8.937 7.982 15.584 1.00 82.00 372 VAL A N 1
ATOM 3061 C CA . VAL A 1 372 ? 7.672 7.832 14.852 1.00 82.00 372 VAL A CA 1
ATOM 3062 C C . VAL A 1 372 ? 7.831 6.770 13.770 1.00 82.00 372 VAL A C 1
ATOM 3064 O O . VAL A 1 372 ? 8.857 6.719 13.092 1.00 82.00 372 VAL A O 1
ATOM 3067 N N . LYS A 1 373 ? 6.838 5.893 13.623 1.00 89.75 373 LYS A N 1
ATOM 3068 C CA . LYS A 1 373 ? 6.805 4.917 12.532 1.00 89.75 373 LYS A CA 1
ATOM 3069 C C . LYS A 1 373 ? 6.317 5.611 11.259 1.00 89.75 373 LYS A C 1
ATOM 3071 O O . LYS A 1 373 ? 5.305 6.296 11.294 1.00 89.75 373 LYS A O 1
ATOM 3076 N N . MET A 1 374 ? 7.074 5.462 10.178 1.00 87.69 374 MET A N 1
ATOM 3077 C CA . MET A 1 374 ? 6.895 6.161 8.898 1.00 87.69 374 MET A CA 1
ATOM 3078 C C . MET A 1 374 ? 6.624 5.194 7.735 1.00 87.69 374 MET A C 1
ATOM 3080 O O . MET A 1 374 ? 6.455 5.630 6.601 1.00 87.69 374 MET A O 1
ATOM 3084 N N . GLY A 1 375 ? 6.654 3.887 7.998 1.00 92.31 375 GLY A N 1
ATOM 3085 C CA . GLY A 1 375 ? 6.545 2.844 6.987 1.00 92.31 375 GLY A CA 1
ATOM 3086 C C . GLY A 1 375 ? 5.933 1.564 7.536 1.00 92.31 375 GLY A C 1
ATOM 3087 O O . GLY A 1 375 ? 5.742 1.416 8.748 1.00 92.31 375 GLY A O 1
ATOM 3088 N N . ILE A 1 376 ? 5.627 0.648 6.625 1.00 95.25 376 ILE A N 1
ATOM 3089 C CA . ILE A 1 376 ? 4.973 -0.628 6.906 1.00 95.25 376 ILE A CA 1
ATOM 3090 C C . ILE A 1 376 ? 5.810 -1.798 6.389 1.00 95.25 376 ILE A C 1
ATOM 3092 O O . ILE A 1 376 ? 6.334 -1.751 5.274 1.00 95.25 376 ILE A O 1
ATOM 3096 N N . ALA A 1 377 ? 5.921 -2.856 7.195 1.00 96.31 377 ALA A N 1
ATOM 3097 C CA . ALA A 1 377 ? 6.429 -4.140 6.737 1.00 96.31 377 ALA A CA 1
ATOM 3098 C C . ALA A 1 377 ? 5.252 -5.070 6.463 1.00 96.31 377 ALA A C 1
ATOM 3100 O O . ALA A 1 377 ? 4.371 -5.205 7.310 1.00 96.31 377 ALA A O 1
ATOM 3101 N N . VAL A 1 378 ? 5.264 -5.734 5.313 1.00 97.19 378 VAL A N 1
ATOM 3102 C CA . VAL A 1 378 ? 4.358 -6.839 5.000 1.00 97.19 378 VAL A CA 1
ATOM 3103 C C . VAL A 1 378 ? 5.208 -8.084 4.811 1.00 97.19 378 VAL A C 1
ATOM 3105 O O . VAL A 1 378 ? 6.010 -8.177 3.883 1.00 97.19 378 VAL A O 1
ATOM 3108 N N . LYS A 1 379 ? 5.050 -9.038 5.718 1.00 96.19 379 LYS A N 1
ATOM 3109 C CA . LYS A 1 379 ? 5.730 -10.326 5.672 1.00 96.19 379 LYS A CA 1
ATOM 3110 C C . LYS A 1 379 ? 4.700 -11.377 5.311 1.00 96.19 379 LYS A C 1
ATOM 3112 O O . LYS A 1 379 ? 3.808 -11.642 6.109 1.00 96.19 379 LYS A O 1
ATOM 3117 N N . SER A 1 380 ? 4.790 -11.924 4.105 1.00 95.25 380 SER A N 1
ATOM 3118 C CA . SER A 1 380 ? 3.793 -12.851 3.572 1.00 95.25 380 SER A CA 1
ATOM 3119 C C . SER A 1 380 ? 4.412 -14.222 3.327 1.00 95.25 380 SER A C 1
ATOM 3121 O O . SER A 1 380 ? 5.564 -14.337 2.914 1.00 95.25 380 SER A O 1
ATOM 3123 N N . GLY A 1 381 ? 3.676 -15.293 3.616 1.00 93.50 381 GLY A N 1
ATOM 3124 C CA . GLY A 1 381 ? 4.215 -16.646 3.525 1.00 93.50 381 GLY A CA 1
ATOM 3125 C C . GLY A 1 381 ? 3.172 -17.752 3.608 1.00 93.50 381 GLY A C 1
ATOM 3126 O O . GLY A 1 381 ? 1.963 -17.523 3.535 1.00 93.50 381 GLY A O 1
ATOM 3127 N N . THR A 1 382 ? 3.656 -18.991 3.696 1.00 91.81 382 THR A N 1
ATOM 3128 C CA . THR A 1 382 ? 2.834 -20.192 3.910 1.00 91.81 382 THR A CA 1
ATOM 3129 C C . THR A 1 382 ? 3.313 -20.944 5.148 1.00 91.81 382 THR A C 1
ATOM 3131 O O . THR A 1 382 ? 4.499 -20.929 5.464 1.00 91.81 382 THR A O 1
ATOM 3134 N N . GLY A 1 383 ? 2.413 -21.656 5.831 1.00 85.19 383 GLY A N 1
ATOM 3135 C CA . GLY A 1 383 ? 2.761 -22.492 6.989 1.00 85.19 383 GLY A CA 1
ATOM 3136 C C . GLY A 1 383 ? 3.177 -23.929 6.653 1.00 85.19 383 GLY A C 1
ATOM 3137 O O . GLY A 1 383 ? 3.212 -24.776 7.538 1.00 85.19 383 GLY A O 1
ATOM 3138 N N . GLY A 1 384 ? 3.442 -24.238 5.378 1.00 82.81 384 GLY A N 1
ATOM 3139 C CA . GLY A 1 384 ? 3.557 -25.623 4.900 1.00 82.81 384 GLY A CA 1
ATOM 3140 C C . GLY A 1 384 ? 4.788 -26.390 5.396 1.00 82.81 384 GLY A C 1
ATOM 3141 O O . GLY A 1 384 ? 4.783 -27.617 5.377 1.00 82.81 384 GLY A O 1
ATOM 3142 N N . ASN A 1 385 ? 5.840 -25.697 5.843 1.00 87.06 385 ASN A N 1
ATOM 3143 C CA . ASN A 1 385 ? 7.018 -26.332 6.431 1.00 87.06 385 ASN A CA 1
ATOM 3144 C C . ASN A 1 385 ? 6.972 -26.217 7.959 1.00 87.06 385 ASN A C 1
ATOM 3146 O O . ASN A 1 385 ? 7.363 -25.196 8.523 1.00 87.06 385 ASN A O 1
ATOM 3150 N N . ILE A 1 386 ? 6.533 -27.287 8.625 1.00 87.12 386 ILE A N 1
ATOM 3151 C CA . ILE A 1 386 ? 6.332 -27.298 10.079 1.00 87.12 386 ILE A CA 1
ATOM 3152 C C . ILE A 1 386 ? 7.614 -27.024 10.877 1.00 87.12 386 ILE A C 1
ATOM 3154 O O . ILE A 1 386 ? 7.540 -26.480 11.973 1.00 87.12 386 ILE A O 1
ATOM 3158 N N . PHE A 1 387 ? 8.791 -27.358 10.344 1.00 89.12 387 PHE A N 1
ATOM 3159 C CA . PHE A 1 387 ? 10.054 -27.140 11.050 1.00 89.12 387 PHE A CA 1
ATOM 3160 C C . PHE A 1 387 ? 10.506 -25.682 10.973 1.00 89.12 387 PHE A C 1
ATOM 3162 O O . PHE A 1 387 ? 10.979 -25.142 11.968 1.00 89.12 387 PHE A O 1
ATOM 3169 N N . LYS A 1 388 ? 10.304 -25.033 9.821 1.00 91.00 388 LYS A N 1
ATOM 3170 C CA . LYS A 1 388 ? 10.761 -23.654 9.592 1.00 91.00 388 LYS A CA 1
ATOM 3171 C C . LYS A 1 388 ? 9.791 -22.580 10.065 1.00 91.00 388 LYS A C 1
ATOM 3173 O O . LYS A 1 388 ? 10.193 -21.492 10.462 1.00 91.00 388 LYS A O 1
ATOM 3178 N N . VAL A 1 389 ? 8.498 -22.898 10.090 1.00 94.12 389 VAL A N 1
ATOM 3179 C CA . VAL A 1 389 ? 7.449 -21.917 10.397 1.00 94.12 389 VAL A CA 1
ATOM 3180 C C . VAL A 1 389 ? 7.475 -21.416 11.844 1.00 94.12 389 VAL A C 1
ATOM 3182 O O . VAL A 1 389 ? 6.815 -20.432 12.149 1.00 94.12 389 VAL A O 1
ATOM 3185 N N . GLN A 1 390 ? 8.214 -22.054 12.757 1.00 95.00 390 GLN A N 1
ATOM 3186 C CA . GLN A 1 390 ? 8.095 -21.829 14.205 1.00 95.00 390 GLN A CA 1
ATOM 3187 C C . GLN A 1 390 ? 8.209 -20.352 14.615 1.00 95.00 390 GLN A C 1
ATOM 3189 O O . GLN A 1 390 ? 7.401 -19.881 15.412 1.00 95.00 390 GLN A O 1
ATOM 3194 N N . GLN A 1 391 ? 9.153 -19.601 14.041 1.00 95.31 391 GLN A N 1
ATOM 3195 C CA . GLN A 1 391 ? 9.325 -18.183 14.374 1.00 95.31 391 GLN A CA 1
ATOM 3196 C C . GLN A 1 391 ? 8.282 -17.273 13.714 1.00 95.31 391 GLN A C 1
ATOM 3198 O O . GLN A 1 391 ? 7.806 -16.331 14.343 1.00 95.31 391 GLN A O 1
ATOM 3203 N N . ALA A 1 392 ? 7.899 -17.554 12.467 1.00 95.94 392 ALA A N 1
ATOM 3204 C CA . ALA A 1 392 ? 6.817 -16.832 11.801 1.00 95.94 392 ALA A CA 1
ATOM 3205 C C . ALA A 1 392 ? 5.475 -17.054 12.517 1.00 95.94 392 ALA A C 1
ATOM 3207 O O . ALA A 1 392 ? 4.696 -16.122 12.690 1.00 95.94 392 ALA A O 1
ATOM 3208 N N . ARG A 1 393 ? 5.243 -18.283 12.992 1.00 95.00 393 ARG A N 1
ATOM 3209 C CA . ARG A 1 393 ? 4.075 -18.687 13.776 1.00 95.00 393 ARG A CA 1
ATOM 3210 C C . ARG A 1 393 ? 3.971 -17.907 15.086 1.00 95.00 393 ARG A C 1
ATOM 3212 O O . ARG A 1 393 ? 2.882 -17.478 15.440 1.00 95.00 393 ARG A O 1
ATOM 3219 N N . GLU A 1 394 ? 5.089 -17.715 15.781 1.00 95.88 394 GLU A N 1
ATOM 3220 C CA . GLU A 1 394 ? 5.139 -16.917 17.011 1.00 95.88 394 GLU A CA 1
ATOM 3221 C C . GLU A 1 394 ? 4.702 -15.466 16.767 1.00 95.88 394 GLU A C 1
ATOM 3223 O O . GLU A 1 394 ? 3.880 -14.935 17.504 1.00 95.88 394 GLU A O 1
ATOM 3228 N N . ILE A 1 395 ? 5.191 -14.839 15.692 1.00 96.06 395 ILE A N 1
ATOM 3229 C CA . ILE A 1 395 ? 4.765 -13.482 15.318 1.00 96.06 395 ILE A CA 1
ATOM 3230 C C . ILE A 1 395 ? 3.286 -13.460 14.924 1.00 96.06 395 ILE A C 1
ATOM 3232 O O . ILE A 1 395 ? 2.578 -12.529 15.284 1.00 96.06 395 ILE A O 1
ATOM 3236 N N . PHE A 1 396 ? 2.820 -14.473 14.192 1.00 94.00 396 PHE A N 1
ATOM 3237 C CA . PHE A 1 396 ? 1.434 -14.556 13.741 1.00 94.00 396 PHE A CA 1
ATOM 3238 C C . PHE A 1 396 ? 0.438 -14.677 14.905 1.00 94.00 396 PHE A C 1
ATOM 3240 O O . PHE A 1 396 ? -0.586 -14.005 14.880 1.00 94.00 396 PHE A O 1
ATOM 3247 N N . TYR A 1 397 ? 0.738 -15.487 15.929 1.00 93.12 397 TYR A N 1
ATOM 3248 C CA . TYR A 1 397 ? -0.142 -15.643 17.097 1.00 93.12 397 TYR A CA 1
ATOM 3249 C C . TYR A 1 397 ? 0.037 -14.556 18.164 1.00 93.12 397 TYR A C 1
ATOM 3251 O O . TYR A 1 397 ? -0.894 -14.316 18.926 1.00 93.12 397 TYR A O 1
ATOM 3259 N N . ASN A 1 398 ? 1.188 -13.873 18.205 1.00 95.31 398 ASN A N 1
ATOM 3260 C CA . ASN A 1 398 ? 1.469 -12.790 19.157 1.00 95.31 398 ASN A CA 1
ATOM 3261 C C . ASN A 1 398 ? 1.852 -11.474 18.440 1.00 95.31 398 ASN A C 1
ATOM 3263 O O . ASN A 1 398 ? 2.913 -10.904 18.711 1.00 95.31 398 ASN A O 1
ATOM 3267 N N . PRO A 1 399 ? 1.031 -10.951 17.507 1.00 95.38 399 PRO A N 1
ATOM 3268 C CA . PRO A 1 399 ? 1.446 -9.888 16.584 1.00 95.38 399 PRO A CA 1
ATOM 3269 C C . PRO A 1 399 ? 1.790 -8.564 17.278 1.00 95.38 399 PRO A C 1
ATOM 3271 O O . PRO A 1 399 ? 2.735 -7.869 16.879 1.00 95.38 399 PRO A O 1
ATOM 3274 N N . THR A 1 400 ? 1.075 -8.220 18.351 1.00 93.75 400 THR A N 1
ATOM 3275 C CA . THR A 1 400 ? 1.268 -6.963 19.089 1.00 93.75 400 THR A CA 1
ATOM 3276 C C . THR A 1 400 ? 2.661 -6.847 19.698 1.00 93.75 400 THR A C 1
ATOM 3278 O O . THR A 1 400 ? 3.241 -5.760 19.677 1.00 93.75 400 THR A O 1
ATOM 3281 N N . ASP A 1 401 ? 3.241 -7.962 20.146 1.00 94.88 401 ASP A N 1
ATOM 3282 C CA . ASP A 1 401 ? 4.571 -8.009 20.772 1.00 94.88 401 ASP A CA 1
ATOM 3283 C C . ASP A 1 401 ? 5.688 -7.636 19.788 1.00 94.88 401 ASP A C 1
ATOM 3285 O O . ASP A 1 401 ? 6.784 -7.223 20.180 1.00 94.88 401 ASP A O 1
ATOM 3289 N N . TYR A 1 402 ? 5.399 -7.735 18.489 1.00 94.25 402 TYR A N 1
ATOM 3290 C CA . TYR A 1 402 ? 6.331 -7.445 17.406 1.00 94.25 402 TYR A CA 1
ATOM 3291 C C . TYR A 1 402 ? 5.944 -6.192 16.602 1.00 94.25 402 TYR A C 1
ATOM 3293 O O . TYR A 1 402 ? 6.620 -5.865 15.623 1.00 94.25 402 TYR A O 1
ATOM 3301 N N . GLY A 1 403 ? 4.894 -5.459 16.993 1.00 93.31 403 GLY A N 1
ATOM 3302 C CA . GLY A 1 403 ? 4.422 -4.262 16.282 1.00 93.31 403 GLY A CA 1
ATOM 3303 C C . GLY A 1 403 ? 3.643 -4.554 14.993 1.00 93.31 403 GLY A C 1
ATOM 3304 O O . GLY A 1 403 ? 3.661 -3.740 14.059 1.00 93.31 403 GLY A O 1
ATOM 3305 N N . TYR A 1 404 ? 2.995 -5.717 14.936 1.00 96.00 404 TYR A N 1
ATOM 3306 C CA . TYR A 1 404 ? 2.117 -6.158 13.856 1.00 96.00 404 TYR A CA 1
ATOM 3307 C C . TYR A 1 404 ? 0.654 -5.951 14.244 1.00 96.00 404 TYR A C 1
ATOM 3309 O O . TYR A 1 404 ? 0.319 -5.871 15.427 1.00 96.00 404 TYR A O 1
ATOM 3317 N N . ILE A 1 405 ? -0.206 -5.817 13.238 1.00 95.50 405 ILE A N 1
ATOM 3318 C CA . ILE A 1 405 ? -1.641 -5.668 13.443 1.00 95.50 405 ILE A CA 1
ATOM 3319 C C . ILE A 1 405 ? -2.202 -6.971 14.012 1.00 95.50 405 ILE A C 1
ATOM 3321 O O . ILE A 1 405 ? -1.861 -8.055 13.542 1.00 95.50 405 ILE A O 1
ATOM 3325 N N . SER A 1 406 ? -3.045 -6.849 15.034 1.00 93.75 406 SER A N 1
ATOM 3326 C CA . SER A 1 406 ? -3.822 -7.965 15.562 1.00 93.75 406 SER A CA 1
ATOM 3327 C C . SER A 1 406 ? -5.220 -7.914 14.971 1.00 93.75 406 SER A C 1
ATOM 3329 O O . SER A 1 406 ? -5.835 -6.847 14.943 1.00 93.75 406 SER A O 1
ATOM 3331 N N . LEU A 1 407 ? -5.701 -9.056 14.496 1.00 88.62 407 LEU A N 1
ATOM 3332 C CA . LEU A 1 407 ? -7.064 -9.233 14.016 1.00 88.62 407 LEU A CA 1
ATOM 3333 C C . LEU A 1 407 ? -7.777 -10.209 14.958 1.00 88.62 407 LEU A C 1
ATOM 3335 O O . LEU A 1 407 ? -7.127 -11.122 15.468 1.00 88.62 407 LEU A O 1
ATOM 3339 N N . PRO A 1 408 ? -9.079 -10.022 15.223 1.00 82.12 408 PRO A N 1
ATOM 3340 C CA . PRO A 1 408 ? -9.829 -10.976 16.027 1.00 82.12 408 PRO A CA 1
ATOM 3341 C C . PRO A 1 408 ? -9.858 -12.346 15.340 1.00 82.12 408 PRO A C 1
ATOM 3343 O O . PRO A 1 408 ? -10.015 -12.422 14.120 1.00 82.12 408 PRO A O 1
ATOM 3346 N N . ASP A 1 409 ? -9.751 -13.416 16.130 1.00 76.56 409 ASP A N 1
ATOM 3347 C CA . ASP A 1 409 ? -10.095 -14.759 15.665 1.00 76.56 409 ASP A CA 1
ATOM 3348 C C . ASP A 1 409 ? -11.598 -14.780 15.360 1.00 76.56 409 ASP A C 1
ATOM 3350 O O . ASP A 1 409 ? -12.418 -14.462 16.228 1.00 76.56 409 ASP A O 1
ATOM 3354 N N . LEU A 1 410 ? -11.939 -15.083 14.107 1.00 67.56 410 LEU A N 1
ATOM 3355 C CA . LEU A 1 410 ? -13.310 -15.055 13.599 1.00 67.56 410 LEU A CA 1
ATOM 3356 C C . LEU A 1 410 ? -13.999 -16.406 13.774 1.00 67.56 410 LEU A C 1
ATOM 3358 O O . LEU A 1 410 ? -13.451 -17.421 13.282 1.00 67.56 410 LEU A O 1
#

Radius of gyration: 22.41 Å; chains: 1; bounding box: 62×53×73 Å

Sequence (410 aa):
HNEIKLINLAPWIYNRKRYYNREHPSYHPDTSQYLNYWENEEKKIIEGVSILDQEGTNTEYDSNKPGGYRFLIPQHYWYINYCFIQHLPDPASPPTTIMPDLRDIDLYWFYIFLIALGFSGFTEDNEYSCHYLLERYEKHLEPGSKITFDLTPKEKKLWASIKPEVTNSKGYKKYIDPIEYLKKTFDRPLGNIIYSNDMYNIADMEVRGNGKSYRMMGLISHAFNFFGARTFEEYLKVKKGPTICVGSANSSKSGELLQKFQFSQNMLIDNFGAYIDDNENFTPGFFHKETSGVISSGNEKNPYRHQYKIKKGIFLKKAGTWTNIVHQSYADNPEAFVGQRSILMLEDEFGLNDNAIKCARADNSVMRMTGVKMGIAVKSGTGGNIFKVQQAREIFYNPTDYGYISLPDL

Secondary structure (DSSP, 8-state):
---------SPP-S-GGGG---------TTSHHHHHHHHHHHHHHHH-EEEEEESSS-SS--TTSSEEEEEE-HHHHHHHHT--EEE-SSTTSPPEEEPPP--HHHHHHHHHHHHHTT--EETT-SSEE--HHHHHHHHHHSTT--------HHHHHHHHHHHHHHEETTEEPEE--HHHHHT--BSS---SEE--SPP-BEEEE--TTS-HHHHHHHHHHHHHHHTT-SSHHHHHT-SSPPEEEEEESSHHHHHHHHHHHHHHHHHHHHSSS-EE-TT--EE--TT---EESB-STT-TTSBEEE-EEEEETTEEEEES---EEEEEESSS-TTTTTT--EEEEEEETGGG-TTHHHHHHHHHHHTEETTEE--EEEEEE----TTTTHHHHHHHHSGGGGTBPP----